Protein AF-0000000085181376 (afdb_homodimer)

Structure (mmCIF, N/CA/C/O backbone):
data_AF-0000000085181376-model_v1
#
loop_
_entity.id
_entity.type
_entity.pdbx_description
1 polymer 'DUF1326 domain-containing protein'
#
loop_
_atom_site.group_PDB
_atom_site.id
_atom_site.type_symbol
_atom_site.label_atom_id
_atom_site.label_alt_id
_atom_site.label_comp_id
_atom_site.label_asym_id
_atom_site.label_entity_id
_atom_site.label_seq_id
_atom_site.pdbx_PDB_ins_code
_atom_site.Cartn_x
_atom_site.Cartn_y
_atom_site.Cartn_z
_atom_site.occupancy
_atom_site.B_iso_or_equiv
_atom_site.auth_seq_id
_atom_site.auth_comp_id
_atom_site.auth_asym_id
_atom_site.auth_atom_id
_atom_site.pdbx_PDB_model_num
ATOM 1 N N . MET A 1 1 ? -5.102 45.469 -9.07 1 33 1 MET A N 1
ATOM 2 C CA . MET A 1 1 ? -3.848 44.75 -9.133 1 33 1 MET A CA 1
ATOM 3 C C . MET A 1 1 ? -4.059 43.281 -8.727 1 33 1 MET A C 1
ATOM 5 O O . MET A 1 1 ? -4.824 43 -7.805 1 33 1 MET A O 1
ATOM 9 N N . ALA A 1 2 ? -3.998 42.312 -9.461 1 45.81 2 ALA A N 1
ATOM 10 C CA . ALA A 1 2 ? -4.355 40.906 -9.227 1 45.81 2 ALA A CA 1
ATOM 11 C C . ALA A 1 2 ? -3.773 40.406 -7.91 1 45.81 2 ALA A C 1
ATOM 13 O O . ALA A 1 2 ? -2.562 40.469 -7.691 1 45.81 2 ALA A O 1
ATOM 14 N N . ASP A 1 3 ? -4.293 40.594 -6.637 1 54.19 3 ASP A N 1
ATOM 15 C CA . ASP A 1 3 ? -3.879 40.281 -5.277 1 54.19 3 ASP A CA 1
ATOM 16 C C . ASP A 1 3 ? -3.055 39 -5.25 1 54.19 3 ASP A C 1
ATOM 18 O O . ASP A 1 3 ? -3.598 37.906 -5.402 1 54.19 3 ASP A O 1
ATOM 22 N N . THR A 1 4 ? -1.712 39.031 -5.508 1 83.12 4 THR A N 1
ATOM 23 C CA . THR A 1 4 ? -0.761 37.938 -5.656 1 83.12 4 THR A CA 1
ATOM 24 C C . THR A 1 4 ? -0.5 37.281 -4.312 1 83.12 4 THR A C 1
ATOM 26 O O . THR A 1 4 ? -0.203 37.938 -3.322 1 83.12 4 THR A O 1
ATOM 29 N N . LEU A 1 5 ? -0.854 36.062 -4.059 1 92.56 5 LEU A N 1
ATOM 30 C CA . LEU A 1 5 ? -0.652 35.312 -2.824 1 92.56 5 LEU A CA 1
ATOM 31 C C . LEU A 1 5 ? 0.83 35.219 -2.469 1 92.56 5 LEU A C 1
ATOM 33 O O . LEU A 1 5 ? 1.679 35.094 -3.354 1 92.56 5 LEU A O 1
ATOM 37 N N . PRO A 1 6 ? 1.173 35.406 -1.195 1 95.94 6 PRO A N 1
ATOM 38 C CA . PRO A 1 6 ? 2.57 35.344 -0.763 1 95.94 6 PRO A CA 1
ATOM 39 C C . PRO A 1 6 ? 3.223 34 -1.08 1 95.94 6 PRO A C 1
ATOM 41 O O . PRO A 1 6 ? 2.547 32.969 -1.076 1 95.94 6 PRO A O 1
ATOM 44 N N . GLU A 1 7 ? 4.496 34.125 -1.283 1 97.88 7 GLU A N 1
ATOM 45 C CA . GLU A 1 7 ? 5.277 32.906 -1.47 1 97.88 7 GLU A CA 1
ATOM 46 C C . GLU A 1 7 ? 5.527 32.219 -0.139 1 97.88 7 GLU A C 1
ATOM 48 O O . GLU A 1 7 ? 5.715 32.875 0.889 1 97.88 7 GLU A O 1
ATOM 53 N N . TRP A 1 8 ? 5.582 30.922 -0.185 1 98.69 8 TRP A N 1
ATOM 54 C CA . TRP A 1 8 ? 5.918 30.141 1.001 1 98.69 8 TRP A CA 1
ATOM 55 C C . TRP A 1 8 ? 6.57 28.812 0.617 1 98.69 8 TRP A C 1
ATOM 57 O O . TRP A 1 8 ? 6.434 28.359 -0.52 1 98.69 8 TRP A O 1
ATOM 67 N N . ALA A 1 9 ? 7.328 28.25 1.53 1 98.88 9 ALA A N 1
ATOM 68 C CA . ALA A 1 9 ? 7.953 26.938 1.387 1 98.88 9 ALA A CA 1
ATOM 69 C C . ALA A 1 9 ? 8.133 26.266 2.744 1 98.88 9 ALA A C 1
ATOM 71 O O . ALA A 1 9 ? 8.383 26.938 3.748 1 98.88 9 ALA A O 1
ATOM 72 N N . ILE A 1 10 ? 7.996 24.938 2.734 1 98.88 10 ILE A N 1
ATOM 73 C CA . ILE A 1 10 ? 8.203 24.125 3.93 1 98.88 10 ILE A CA 1
ATOM 74 C C . ILE A 1 10 ? 8.969 22.859 3.566 1 98.88 10 ILE A C 1
ATOM 76 O O . ILE A 1 10 ? 8.57 22.109 2.66 1 98.88 10 ILE A O 1
ATOM 80 N N . LYS A 1 11 ? 10.055 22.641 4.203 1 98.88 11 LYS A N 1
ATOM 81 C CA . LYS A 1 11 ? 10.805 21.391 4.156 1 98.88 11 LYS A CA 1
ATOM 82 C C . LYS A 1 11 ? 10.898 20.75 5.539 1 98.88 11 LYS A C 1
ATOM 84 O O . LYS A 1 11 ? 11.109 21.438 6.535 1 98.88 11 LYS A O 1
ATOM 89 N N . GLY A 1 12 ? 10.648 19.484 5.578 1 98.88 12 GLY A N 1
ATOM 90 C CA . GLY A 1 12 ? 10.688 18.781 6.848 1 98.88 12 GLY A CA 1
ATOM 91 C C . GLY A 1 12 ? 10.141 17.375 6.762 1 98.88 12 GLY A C 1
ATOM 92 O O . GLY A 1 12 ? 10.469 16.625 5.832 1 98.88 12 GLY A O 1
ATOM 93 N N . GLU A 1 13 ? 9.406 16.984 7.785 1 98.94 13 GLU A N 1
ATOM 94 C CA . GLU A 1 13 ? 8.844 15.633 7.855 1 98.94 13 GLU A CA 1
ATOM 95 C C . GLU A 1 13 ? 7.395 15.664 8.328 1 98.94 13 GLU A C 1
ATOM 97 O O . GLU A 1 13 ? 7.039 16.469 9.195 1 98.94 13 GLU A O 1
ATOM 102 N N . LEU A 1 14 ? 6.586 14.891 7.684 1 98.94 14 LEU A N 1
ATOM 103 C CA . LEU A 1 14 ? 5.207 14.688 8.102 1 98.94 14 LEU A CA 1
ATOM 104 C C . LEU A 1 14 ? 4.977 13.242 8.523 1 98.94 14 LEU A C 1
ATOM 106 O O . LEU A 1 14 ? 5.426 12.312 7.852 1 98.94 14 LEU A O 1
ATOM 110 N N . ILE A 1 15 ? 4.359 13.031 9.688 1 98.94 15 ILE A N 1
ATOM 111 C CA . ILE A 1 15 ? 3.875 11.727 10.117 1 98.94 15 ILE A CA 1
ATOM 112 C C . ILE A 1 15 ? 2.354 11.75 10.234 1 98.94 15 ILE A C 1
ATOM 114 O O . ILE A 1 15 ? 1.765 12.781 10.555 1 98.94 15 ILE A O 1
ATOM 118 N N . LEU A 1 16 ? 1.745 10.68 9.93 1 98.88 16 LEU A N 1
ATOM 119 C CA . LEU A 1 16 ? 0.296 10.531 10 1 98.88 16 LEU A CA 1
ATOM 120 C C . LEU A 1 16 ? -0.085 9.18 10.586 1 98.88 16 LEU A C 1
ATOM 122 O O . LEU A 1 16 ? 0.547 8.164 10.273 1 98.88 16 LEU A O 1
ATOM 126 N N . ASN A 1 17 ? -1.048 9.148 11.438 1 98.94 17 ASN A N 1
ATOM 127 C CA . ASN A 1 17 ? -1.622 7.961 12.062 1 98.94 17 ASN A CA 1
ATOM 128 C C . ASN A 1 17 ? -3.143 7.941 11.938 1 98.94 17 ASN A C 1
ATOM 130 O O . ASN A 1 17 ? -3.807 8.93 12.266 1 98.94 17 ASN A O 1
ATOM 134 N N . CYS A 1 18 ? -3.668 6.836 11.453 1 98.81 18 CYS A N 1
ATOM 135 C CA . CYS A 1 18 ? -5.113 6.754 11.273 1 98.81 18 CYS A CA 1
ATOM 136 C C . CYS A 1 18 ? -5.652 5.418 11.766 1 98.81 18 CYS A C 1
ATOM 138 O O . CYS A 1 18 ? -4.891 4.582 12.258 1 98.81 18 CYS A O 1
ATOM 140 N N . ASN A 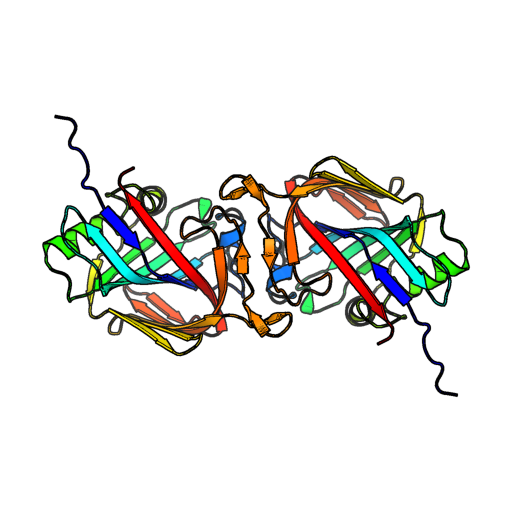1 19 ? -6.973 5.191 11.602 1 98.81 19 ASN A N 1
ATOM 141 C CA . ASN A 1 19 ? -7.648 4.035 12.18 1 98.81 19 ASN A CA 1
ATOM 142 C C . ASN A 1 19 ? -7.59 2.828 11.25 1 98.81 19 ASN A C 1
ATOM 144 O O . ASN A 1 19 ? -8.258 1.82 11.484 1 98.81 19 ASN A O 1
ATOM 148 N N . CYS A 1 20 ? -6.824 2.844 10.258 1 98.75 20 CYS A N 1
ATOM 149 C CA . CYS A 1 20 ? -6.758 1.728 9.32 1 98.75 20 CYS A CA 1
ATOM 150 C C . CYS A 1 20 ? -5.832 0.635 9.836 1 98.75 20 CYS A C 1
ATOM 152 O O . CYS A 1 20 ? -4.926 0.905 10.633 1 98.75 20 CYS A O 1
ATOM 154 N N . THR A 1 21 ? -6.102 -0.545 9.344 1 98.5 21 THR A N 1
ATOM 155 C CA . THR A 1 21 ? -5.125 -1.623 9.438 1 98.5 21 THR A CA 1
ATOM 156 C C . THR A 1 21 ? -3.865 -1.281 8.648 1 98.5 21 THR A C 1
ATOM 158 O O . THR A 1 21 ? -3.945 -0.707 7.562 1 98.5 21 THR A O 1
ATOM 161 N N . VAL A 1 22 ? -2.762 -1.591 9.211 1 98.44 22 VAL A N 1
ATOM 162 C CA . VAL A 1 22 ? -1.517 -1.373 8.484 1 98.44 22 VAL A CA 1
ATOM 163 C C . VAL A 1 22 ? -1.521 -2.191 7.195 1 98.44 22 VAL A C 1
ATOM 165 O O . VAL A 1 22 ? -1.573 -3.422 7.234 1 98.44 22 VAL A O 1
ATOM 168 N N . PHE A 1 23 ? -1.756 -1.524 6.262 1 97.94 23 PHE A N 1
ATOM 169 C CA . PHE A 1 23 ? -1.393 -0.159 5.902 1 97.94 23 PHE A CA 1
ATOM 170 C C . PHE A 1 23 ? -2.562 0.556 5.238 1 97.94 23 PHE A C 1
ATOM 172 O O . PHE A 1 23 ? -3.332 -0.059 4.496 1 97.94 23 PHE A O 1
ATOM 179 N N . CYS A 1 24 ? -2.656 1.737 5.484 1 98.31 24 CYS A N 1
ATOM 180 C CA . CYS A 1 24 ? -3.732 2.562 4.949 1 98.31 24 CYS A CA 1
ATOM 181 C C . CYS A 1 24 ? -3.744 2.518 3.424 1 98.31 24 CYS A C 1
ATOM 183 O O . CYS A 1 24 ? -2.764 2.895 2.781 1 98.31 24 CYS A O 1
ATOM 185 N N . PRO A 1 25 ? -4.859 2.207 2.789 1 97.81 25 PRO A N 1
ATOM 186 C CA . PRO A 1 25 ? -4.879 2.057 1.333 1 97.81 25 PRO A CA 1
ATOM 187 C C . PRO A 1 25 ? -5.012 3.393 0.605 1 97.81 25 PRO A C 1
ATOM 189 O O . PRO A 1 25 ? -4.918 3.443 -0.625 1 97.81 25 PRO A O 1
ATOM 192 N N . CYS A 1 26 ? -5.188 4.508 1.264 1 97.81 26 CYS A N 1
ATOM 193 C CA . CYS A 1 26 ? -5.422 5.805 0.641 1 97.81 26 CYS A CA 1
ATOM 194 C C . CYS A 1 26 ? -4.172 6.301 -0.075 1 97.81 26 CYS A C 1
ATOM 196 O O . CYS A 1 26 ? -4.266 7.047 -1.049 1 97.81 26 CYS A O 1
ATOM 198 N N . VAL A 1 27 ? -3.055 5.816 0.415 1 97.81 27 VAL A N 1
ATOM 199 C CA . VAL A 1 27 ? -1.784 6.344 -0.068 1 97.81 27 VAL A CA 1
ATOM 200 C C . VAL A 1 27 ? -1.604 5.992 -1.543 1 97.81 27 VAL A C 1
ATOM 202 O O . VAL A 1 27 ? -1.429 6.883 -2.381 1 97.81 27 VAL A O 1
ATOM 205 N N . ILE A 1 28 ? -1.787 4.738 -1.835 1 98.19 28 ILE A N 1
ATOM 206 C CA . ILE A 1 28 ? -1.513 4.293 -3.195 1 98.19 28 ILE A CA 1
ATOM 207 C C . ILE A 1 28 ? -2.699 4.629 -4.098 1 98.19 28 ILE A C 1
ATOM 209 O O . ILE A 1 28 ? -2.516 5.062 -5.238 1 98.19 28 ILE A O 1
ATOM 213 N N . SER A 1 29 ? -3.889 4.547 -3.586 1 97.88 29 SER A N 1
ATOM 214 C CA . SER A 1 29 ? -5.09 4.734 -4.395 1 97.88 29 SER A CA 1
ATOM 215 C C . SER A 1 29 ? -5.406 6.211 -4.586 1 97.88 29 SER A C 1
ATOM 217 O O . SER A 1 29 ? -6.289 6.566 -5.371 1 97.88 29 SER A O 1
ATOM 219 N N . LEU A 1 30 ? -4.762 7.035 -3.775 1 96.88 30 LEU A N 1
ATOM 220 C CA . LEU A 1 30 ? -5.035 8.469 -3.746 1 96.88 30 LEU A CA 1
ATOM 221 C C . LEU A 1 30 ? -6.48 8.734 -3.346 1 96.88 30 LEU A C 1
ATOM 223 O O . LEU A 1 30 ? -7.121 9.641 -3.885 1 96.88 30 LEU A O 1
ATOM 227 N N . GLY A 1 31 ? -6.98 7.766 -2.531 1 96.88 31 GLY A N 1
ATOM 228 C CA . GLY A 1 31 ? -8.305 7.988 -1.964 1 96.88 31 GLY A CA 1
ATOM 229 C C . GLY A 1 31 ? -9.398 7.23 -2.688 1 96.88 31 GLY A C 1
ATOM 230 O O . GLY A 1 31 ? -10.57 7.32 -2.32 1 96.88 31 GLY A O 1
ATOM 231 N N . ASP A 1 32 ? -9.094 6.48 -3.709 1 96.94 32 ASP A N 1
ATOM 232 C CA . ASP A 1 32 ? -10.102 5.711 -4.426 1 96.94 32 ASP A CA 1
ATOM 233 C C . ASP A 1 32 ? -10.445 4.426 -3.682 1 96.94 32 ASP A C 1
ATOM 235 O O . ASP A 1 32 ? -11.547 3.889 -3.83 1 96.94 32 ASP A O 1
ATOM 239 N N . HIS A 1 33 ? -9.531 3.828 -2.967 1 97.62 33 HIS A N 1
ATOM 240 C CA . HIS A 1 33 ? -9.797 2.707 -2.072 1 97.62 33 HIS A CA 1
ATOM 241 C C . HIS A 1 33 ? -10.43 3.182 -0.767 1 97.62 33 HIS A C 1
ATOM 243 O O . HIS A 1 33 ? -9.961 4.148 -0.162 1 97.62 33 HIS A O 1
ATOM 249 N N . PRO A 1 34 ? -11.445 2.568 -0.309 1 97.06 34 PRO A N 1
ATOM 250 C CA . PRO A 1 34 ? -11.969 2.971 1 1 97.06 34 PRO A CA 1
ATOM 251 C C . PRO A 1 34 ? -10.992 2.672 2.139 1 97.06 34 PRO A C 1
ATOM 253 O O . PRO A 1 34 ? -10.234 1.705 2.068 1 97.06 34 PRO A O 1
ATOM 256 N N . PRO A 1 35 ? -11.062 3.557 3.203 1 97.94 35 PRO A N 1
ATOM 257 C CA . PRO A 1 35 ? -10.344 3.162 4.414 1 97.94 35 PRO A CA 1
ATOM 258 C C . PRO A 1 35 ? -10.805 1.812 4.961 1 97.94 35 PRO A C 1
ATOM 260 O O . PRO A 1 35 ? -11.891 1.343 4.625 1 97.94 35 PRO A O 1
ATOM 263 N N . THR A 1 36 ? -9.961 1.195 5.762 1 97.56 36 THR A N 1
ATOM 264 C CA . THR A 1 36 ? -10.234 -0.14 6.285 1 97.56 36 THR A CA 1
ATOM 265 C C . THR A 1 36 ? -11.633 -0.206 6.902 1 97.56 36 THR A C 1
ATOM 267 O O . THR A 1 36 ? -12.367 -1.173 6.688 1 97.56 36 THR A O 1
ATOM 270 N N . GLU A 1 37 ? -12.008 0.858 7.598 1 97.31 37 GLU A N 1
ATOM 271 C CA . GLU A 1 37 ? -13.266 0.839 8.344 1 97.31 37 GLU A CA 1
ATOM 272 C C . GLU A 1 37 ? -14.359 1.608 7.602 1 97.31 37 GLU A C 1
ATOM 274 O O . GLU A 1 37 ? -15.43 1.857 8.156 1 97.31 37 GLU A O 1
ATOM 279 N N . GLY A 1 38 ? -14 2.066 6.41 1 97.31 38 GLY A N 1
ATOM 280 C CA . GLY A 1 38 ? -14.969 2.797 5.609 1 97.31 38 GLY A CA 1
ATOM 281 C C . GLY A 1 38 ? -14.891 4.301 5.805 1 97.31 38 GLY A C 1
ATOM 282 O O . GLY A 1 38 ? -15.492 5.059 5.047 1 97.31 38 GLY A O 1
ATOM 283 N N . TYR A 1 39 ? -14.227 4.723 6.859 1 98.06 39 TYR A N 1
ATOM 284 C CA . TYR A 1 39 ? -13.969 6.117 7.203 1 98.06 39 TYR A CA 1
ATOM 285 C C . TYR A 1 39 ? -12.57 6.285 7.785 1 98.06 39 TYR A C 1
ATOM 287 O O . TYR A 1 39 ? -11.922 5.301 8.148 1 98.06 39 TYR A O 1
ATOM 295 N N . CYS A 1 40 ? -12.102 7.523 7.805 1 98.25 40 CYS A N 1
ATOM 296 C CA . CYS A 1 40 ? -10.766 7.785 8.336 1 98.25 40 CYS A CA 1
ATOM 297 C C . CYS A 1 40 ? -10.828 8.766 9.5 1 98.25 40 CYS A C 1
ATOM 299 O O . CYS A 1 40 ? -11.484 9.805 9.414 1 98.25 40 CYS A O 1
ATOM 301 N N . MET A 1 41 ? -10.312 8.367 10.547 1 98.56 41 MET A N 1
ATOM 302 C CA . MET A 1 41 ? -9.906 9.211 11.672 1 98.56 41 MET A CA 1
ATOM 303 C C . MET A 1 41 ? -8.391 9.219 11.828 1 98.56 41 MET A C 1
ATOM 305 O O . MET A 1 41 ? -7.762 8.164 11.852 1 98.56 41 MET A O 1
ATOM 309 N N . GLY A 1 42 ? -7.848 10.453 11.898 1 98.5 42 GLY A N 1
ATOM 310 C CA . GLY A 1 42 ? -6.398 10.461 12 1 98.5 42 GLY A CA 1
ATOM 311 C C . GLY A 1 42 ? -5.84 11.781 12.492 1 98.5 42 GLY A C 1
ATOM 312 O O . GLY A 1 42 ? -6.574 12.766 12.617 1 98.5 42 GLY A O 1
ATOM 313 N N . TRP A 1 43 ? -4.609 11.742 12.844 1 98.81 43 TRP A N 1
ATOM 314 C CA . TRP A 1 43 ? -3.832 12.938 13.148 1 98.81 43 TRP A CA 1
ATOM 315 C C . TRP A 1 43 ? -2.541 12.969 12.336 1 98.81 43 TRP A C 1
ATOM 317 O O . TRP A 1 43 ? -2.061 11.93 11.883 1 98.81 43 TRP A O 1
ATOM 327 N N . ALA A 1 44 ? -2.025 14.18 12.148 1 98.88 44 ALA A N 1
ATOM 328 C CA . ALA A 1 44 ? -0.737 14.375 11.484 1 98.88 44 ALA A CA 1
ATOM 329 C C . ALA A 1 44 ? 0.141 15.352 12.258 1 98.88 44 ALA A C 1
ATOM 331 O O . ALA A 1 44 ? -0.366 16.234 12.953 1 98.88 44 ALA A O 1
ATOM 332 N N . GLY A 1 45 ? 1.353 15.109 12.211 1 98.94 45 GLY A N 1
ATOM 333 C CA . GLY A 1 45 ? 2.373 16.016 12.703 1 98.94 45 GLY A CA 1
ATOM 334 C C . GLY A 1 45 ? 3.354 16.453 11.633 1 98.94 45 GLY A C 1
ATOM 335 O O . GLY A 1 45 ? 3.818 15.633 10.844 1 98.94 45 GLY A O 1
ATOM 336 N N . ILE A 1 46 ? 3.602 17.75 11.625 1 98.94 46 ILE A N 1
ATOM 337 C CA . ILE A 1 46 ? 4.555 18.297 10.672 1 98.94 46 ILE A CA 1
ATOM 338 C C . ILE A 1 46 ? 5.691 18.984 11.422 1 98.94 46 ILE A C 1
ATOM 340 O O . ILE A 1 46 ? 5.449 19.875 12.25 1 98.94 46 ILE A O 1
ATOM 344 N N . ARG A 1 47 ? 6.848 18.531 11.219 1 98.94 47 ARG A N 1
ATOM 345 C CA . ARG A 1 47 ? 8.047 19.234 11.664 1 98.94 47 ARG A CA 1
ATOM 346 C C . ARG A 1 47 ? 8.633 20.078 10.531 1 98.94 47 ARG A C 1
ATOM 348 O O . ARG A 1 47 ? 9.023 19.531 9.492 1 98.94 47 ARG A O 1
ATOM 355 N N . ILE A 1 48 ? 8.719 21.391 10.758 1 98.94 48 ILE A N 1
ATOM 356 C CA . ILE A 1 48 ? 9.32 22.281 9.766 1 98.94 48 ILE A CA 1
ATOM 357 C C . ILE A 1 48 ? 10.812 22.453 10.062 1 98.94 48 ILE A C 1
ATOM 359 O O . ILE A 1 48 ? 11.188 23.156 10.992 1 98.94 48 ILE A O 1
ATOM 363 N N . ASP A 1 49 ? 11.578 21.812 9.258 1 98.94 49 ASP A N 1
ATOM 364 C CA . ASP A 1 49 ? 13.023 21.969 9.422 1 98.94 49 ASP A CA 1
ATOM 365 C C . ASP A 1 49 ? 13.5 23.312 8.852 1 98.94 49 ASP A C 1
ATOM 367 O O . ASP A 1 49 ? 14.32 24 9.461 1 98.94 49 ASP A O 1
ATOM 371 N N . GLU A 1 50 ? 13.016 23.641 7.668 1 98.88 50 GLU A N 1
ATOM 372 C CA . GLU A 1 50 ? 13.266 24.906 6.98 1 98.88 50 GLU A CA 1
ATOM 373 C C . GLU A 1 50 ? 12.008 25.422 6.293 1 98.88 50 GLU A C 1
ATOM 375 O O . GLU A 1 50 ? 11.258 24.641 5.691 1 98.88 50 GLU A O 1
ATOM 380 N N . GLY A 1 51 ? 11.742 26.797 6.5 1 98.81 51 GLY A N 1
ATOM 381 C CA . GLY A 1 51 ? 10.586 27.328 5.789 1 98.81 51 GLY A CA 1
ATOM 382 C C . GLY A 1 51 ? 10.398 28.812 5.984 1 98.81 51 GLY A C 1
ATOM 383 O O . GLY A 1 51 ? 11.086 29.438 6.797 1 98.81 51 GLY A O 1
ATOM 384 N N . HIS A 1 52 ? 9.57 29.344 5.164 1 98.81 52 HIS A N 1
ATOM 385 C CA . HIS A 1 52 ? 9.172 30.734 5.273 1 98.81 52 HIS A CA 1
ATOM 386 C C . HIS A 1 52 ? 7.754 30.953 4.738 1 98.81 52 HIS A C 1
ATOM 388 O O . HIS A 1 52 ? 7.258 30.141 3.951 1 98.81 52 HIS A O 1
ATOM 394 N N . TYR A 1 53 ? 7.156 31.969 5.215 1 98.62 53 TYR A N 1
ATOM 395 C CA . TYR A 1 53 ? 5.918 32.5 4.68 1 98.62 53 TYR A CA 1
ATOM 396 C C . TYR A 1 53 ? 6.02 34.031 4.5 1 98.62 53 TYR A C 1
ATOM 398 O O . TYR A 1 53 ? 6.148 34.75 5.48 1 98.62 53 TYR A O 1
ATOM 406 N N . ASP A 1 54 ? 5.977 34.469 3.262 1 97.5 54 ASP A N 1
ATOM 407 C CA . ASP A 1 54 ? 6.047 35.875 2.963 1 97.5 54 ASP A CA 1
ATOM 408 C C . ASP A 1 54 ? 7.262 36.531 3.631 1 97.5 54 ASP A C 1
ATOM 410 O O . ASP A 1 54 ? 7.141 37.562 4.281 1 97.5 54 ASP A O 1
ATOM 414 N N . GLY A 1 55 ? 8.273 35.781 3.58 1 97.38 55 GLY A N 1
ATOM 415 C CA . GLY A 1 55 ? 9.523 36.312 4.117 1 97.38 55 GLY A CA 1
ATOM 416 C C . GLY A 1 55 ? 9.695 36.031 5.598 1 97.38 55 GLY A C 1
ATOM 417 O O . GLY A 1 55 ? 10.812 36.125 6.125 1 97.38 55 GLY A O 1
ATOM 418 N N . GLU A 1 56 ? 8.641 35.719 6.324 1 98.31 56 GLU A N 1
ATOM 419 C CA . GLU A 1 56 ? 8.727 35.344 7.734 1 98.31 56 GLU A CA 1
ATOM 420 C C . GLU A 1 56 ? 9.281 33.938 7.91 1 98.31 56 GLU A C 1
ATOM 422 O O . GLU A 1 56 ? 8.781 33 7.305 1 98.31 56 GLU A O 1
ATOM 427 N N . ASP A 1 57 ? 10.367 33.844 8.727 1 98.62 57 ASP A N 1
ATOM 428 C CA . ASP A 1 57 ? 10.953 32.531 8.984 1 98.62 57 ASP A CA 1
ATOM 429 C C . ASP A 1 57 ? 10.055 31.688 9.875 1 98.62 57 ASP A C 1
ATOM 431 O O . ASP A 1 57 ? 9.656 32.125 10.961 1 98.62 57 ASP A O 1
ATOM 435 N N . ILE A 1 58 ? 9.727 30.516 9.438 1 98.88 58 ILE A N 1
ATOM 436 C CA . ILE A 1 58 ? 8.875 29.625 10.219 1 98.88 58 ILE A CA 1
ATOM 437 C C . ILE A 1 58 ? 9.633 28.344 10.539 1 98.88 58 ILE A C 1
ATOM 439 O O . ILE A 1 58 ? 9.039 27.359 10.977 1 98.88 58 ILE A O 1
ATOM 443 N N . SER A 1 59 ? 10.953 28.281 10.344 1 98.88 59 SER A N 1
ATOM 444 C CA . SER A 1 59 ? 11.781 27.125 10.641 1 98.88 59 SER A CA 1
ATOM 445 C C . SER A 1 59 ? 11.695 26.75 12.117 1 98.88 59 SER A C 1
ATOM 447 O O . SER A 1 59 ? 11.68 27.625 12.984 1 98.88 59 SER A O 1
ATOM 449 N N . GLY A 1 60 ? 11.656 25.469 12.336 1 98.81 60 GLY A N 1
ATOM 450 C CA . GLY A 1 60 ? 11.703 24.969 13.703 1 98.81 60 GLY A CA 1
ATOM 451 C C . GLY A 1 60 ? 10.328 24.844 14.336 1 98.81 60 GLY A C 1
ATOM 452 O O . GLY A 1 60 ? 10.195 24.266 15.422 1 98.81 60 GLY A O 1
ATOM 453 N N . LEU A 1 61 ? 9.297 25.344 13.656 1 98.94 61 LEU A N 1
ATOM 454 C CA . LEU A 1 61 ? 7.938 25.234 14.18 1 98.94 61 LEU A CA 1
ATOM 455 C C . LEU A 1 61 ? 7.332 23.875 13.82 1 98.94 61 LEU A C 1
ATOM 457 O O . LEU A 1 61 ? 7.746 23.25 12.844 1 98.94 61 LEU A O 1
ATOM 461 N N . ASN A 1 62 ? 6.434 23.406 14.625 1 98.94 62 ASN A N 1
ATOM 462 C CA . ASN A 1 62 ? 5.688 22.172 14.406 1 98.94 62 ASN A CA 1
ATOM 463 C C . ASN A 1 62 ? 4.191 22.422 14.289 1 98.94 62 ASN A C 1
ATOM 465 O O . ASN A 1 62 ? 3.678 23.406 14.852 1 98.94 62 ASN A O 1
ATOM 469 N N . ILE A 1 63 ? 3.533 21.562 13.539 1 98.94 63 ILE A N 1
ATOM 470 C CA . ILE A 1 63 ? 2.09 21.656 13.336 1 98.94 63 ILE A CA 1
ATOM 471 C C . ILE A 1 63 ? 1.438 20.312 13.688 1 98.94 63 ILE A C 1
ATOM 473 O O . ILE A 1 63 ? 1.971 19.25 13.352 1 98.94 63 ILE A O 1
ATOM 477 N N . GLY A 1 64 ? 0.345 20.359 14.398 1 98.88 64 GLY A N 1
ATOM 478 C CA . GLY A 1 64 ? -0.548 19.219 14.539 1 98.88 64 GLY A CA 1
ATOM 479 C C . GLY A 1 64 ? -1.845 19.375 13.766 1 98.88 64 GLY A C 1
ATOM 480 O O . GLY A 1 64 ? -2.416 20.469 13.727 1 98.88 64 GLY A O 1
ATOM 481 N N . LEU A 1 65 ? -2.307 18.281 13.195 1 98.75 65 LEU A N 1
ATOM 482 C CA . LEU A 1 65 ? -3.586 18.281 12.492 1 98.75 65 LEU A CA 1
ATOM 483 C C . LEU A 1 65 ? -4.484 17.156 13 1 98.75 65 LEU A C 1
ATOM 485 O O . LEU A 1 65 ? -4 16.094 13.367 1 98.75 65 LEU A O 1
ATOM 489 N N . LEU A 1 66 ? -5.742 17.438 13.086 1 98.75 66 LEU A N 1
ATOM 490 C CA . LEU A 1 66 ? -6.809 16.438 13.219 1 98.75 66 LEU A CA 1
ATOM 491 C C . LEU A 1 66 ? -7.594 16.312 11.922 1 98.75 66 LEU A C 1
ATOM 493 O O . LEU A 1 66 ? -7.992 17.312 11.328 1 98.75 66 LEU A O 1
ATOM 497 N N . LEU A 1 67 ? -7.785 15.086 11.453 1 98.31 67 LEU A N 1
ATOM 498 C CA . LEU A 1 67 ? -8.469 14.812 10.195 1 98.31 67 LEU A CA 1
ATOM 499 C C . LEU A 1 67 ? -9.57 13.781 10.391 1 98.31 67 LEU A C 1
ATOM 501 O O . LEU A 1 67 ? -9.359 12.75 11.023 1 98.31 67 LEU A O 1
ATOM 505 N N . GLU A 1 68 ? -10.695 14.062 9.914 1 98.56 68 GLU A N 1
ATOM 506 C CA . GLU A 1 68 ? -11.836 13.148 9.867 1 98.56 68 GLU A CA 1
ATOM 507 C C . GLU A 1 68 ? -12.43 13.07 8.469 1 98.56 68 GLU A C 1
ATOM 509 O O . GLU A 1 68 ? -12.883 14.078 7.922 1 98.56 68 GLU A O 1
ATOM 514 N N . ILE A 1 69 ? -12.414 11.922 7.863 1 98.25 69 ILE A N 1
ATOM 515 C CA . ILE A 1 69 ? -12.867 11.688 6.496 1 98.25 69 ILE A CA 1
ATOM 516 C C . ILE A 1 69 ? -13.977 10.633 6.492 1 98.25 69 ILE A C 1
ATOM 518 O O . ILE A 1 69 ? -13.734 9.461 6.801 1 98.25 69 ILE A O 1
ATOM 522 N N . PRO A 1 70 ? -15.172 10.945 6.184 1 98.12 70 PRO A N 1
ATOM 523 C CA . PRO A 1 70 ? -16.344 10.094 6.438 1 98.12 70 PRO A CA 1
ATOM 524 C C . PRO A 1 70 ? -16.422 8.922 5.469 1 98.12 70 PRO A C 1
ATOM 526 O O . PRO A 1 70 ? -17.219 7.992 5.688 1 98.12 70 PRO A O 1
ATOM 529 N N . GLY A 1 71 ? -15.648 8.852 4.402 1 97.19 71 GLY A N 1
ATOM 530 C CA . GLY A 1 71 ? -15.625 7.824 3.373 1 97.19 71 GLY A CA 1
ATOM 531 C C . GLY A 1 71 ? -14.305 7.77 2.621 1 97.19 71 GLY A C 1
ATOM 532 O O . GLY A 1 71 ? -13.234 7.836 3.227 1 97.19 71 GLY A O 1
ATOM 533 N N . LYS A 1 72 ? -14.422 7.605 1.315 1 97.38 72 LYS A N 1
ATOM 534 C CA . LYS A 1 72 ? -13.227 7.648 0.48 1 97.38 72 LYS A CA 1
ATOM 535 C C . LYS A 1 72 ? -12.586 9.031 0.511 1 97.38 72 LYS A C 1
ATOM 537 O O . LYS A 1 72 ? -13.266 10.047 0.355 1 97.38 72 LYS A O 1
ATOM 542 N N . MET A 1 73 ? -11.367 8.984 0.705 1 96.44 73 MET A N 1
ATOM 543 C CA . MET A 1 73 ? -10.617 10.234 0.823 1 96.44 73 MET A CA 1
ATOM 544 C C . MET A 1 73 ? -10.852 11.125 -0.393 1 96.44 73 MET A C 1
ATOM 546 O O . MET A 1 73 ? -11.016 12.336 -0.257 1 96.44 73 MET A O 1
ATOM 550 N N . GLY A 1 74 ? -10.977 10.516 -1.576 1 96.06 74 GLY A N 1
ATOM 551 C CA . GLY A 1 74 ? -11.086 11.281 -2.811 1 96.06 74 GLY A CA 1
ATOM 552 C C . GLY A 1 74 ? -12.438 11.953 -2.975 1 96.06 74 GLY A C 1
ATOM 553 O O . GLY A 1 74 ? -12.602 12.836 -3.818 1 96.06 74 GLY A O 1
ATOM 554 N N . ARG A 1 75 ? -13.367 11.672 -2.133 1 96.62 75 ARG A N 1
ATOM 555 C CA . ARG A 1 75 ? -14.719 12.195 -2.285 1 96.62 75 ARG A CA 1
ATOM 556 C C . ARG A 1 75 ? -14.914 13.477 -1.483 1 96.62 75 ARG A C 1
ATOM 558 O O . ARG A 1 75 ? -15.953 14.133 -1.589 1 96.62 75 ARG A O 1
ATOM 565 N N . GLY A 1 76 ? -13.992 13.812 -0.592 1 97.25 76 GLY A N 1
ATOM 566 C CA . GLY A 1 76 ? -14.062 15.055 0.162 1 97.25 76 GLY A CA 1
ATOM 567 C C . GLY A 1 76 ? -14.938 14.945 1.399 1 97.25 76 GLY A C 1
ATOM 568 O O . GLY A 1 76 ? -14.953 13.914 2.068 1 97.25 76 GLY A O 1
ATOM 569 N N . ASN A 1 77 ? -15.406 16.125 1.869 1 98.19 77 ASN A N 1
ATOM 570 C CA . ASN A 1 77 ? -16.234 16.281 3.059 1 98.19 77 ASN A CA 1
ATOM 571 C C . ASN A 1 77 ? -15.438 16.031 4.336 1 98.19 77 ASN A C 1
ATOM 573 O O . ASN A 1 77 ? -15.938 15.422 5.281 1 98.19 77 ASN A O 1
ATOM 577 N N . TRP A 1 78 ? -14.219 16.438 4.281 1 98.5 78 TRP A N 1
ATOM 578 C CA . TRP A 1 78 ? -13.336 16.266 5.43 1 98.5 78 TRP A CA 1
ATOM 579 C C . TRP A 1 78 ? -13.68 17.266 6.527 1 98.5 78 TRP A C 1
ATOM 581 O O . TRP A 1 78 ? -14.172 18.359 6.246 1 98.5 78 TRP A O 1
ATOM 591 N N . LYS A 1 79 ? -13.469 16.891 7.691 1 98.75 79 LYS A N 1
ATOM 592 C CA . LYS A 1 79 ? -13.297 17.812 8.812 1 98.75 79 LYS A CA 1
ATOM 593 C C . LYS A 1 79 ? -11.836 17.891 9.25 1 98.75 79 LYS A C 1
ATOM 595 O O . LYS A 1 79 ? -11.148 16.859 9.289 1 98.75 79 LYS A O 1
ATOM 600 N N . ALA A 1 80 ? -11.398 19.094 9.57 1 98.69 80 ALA A N 1
ATOM 601 C CA . ALA A 1 80 ? -10 19.25 9.961 1 98.69 80 ALA A CA 1
ATOM 602 C C . ALA A 1 80 ? -9.844 20.312 11.039 1 98.69 80 ALA A C 1
ATOM 604 O O . ALA A 1 80 ? -10.672 21.219 11.141 1 98.69 80 ALA A O 1
ATOM 605 N N . ALA A 1 81 ? -8.859 20.188 11.805 1 98.75 81 ALA A N 1
ATOM 606 C CA . ALA A 1 81 ? -8.398 21.188 12.758 1 98.75 81 ALA A CA 1
ATOM 607 C C . ALA A 1 81 ? -6.875 21.297 12.742 1 98.75 81 ALA A C 1
ATOM 609 O O . ALA A 1 81 ? -6.184 20.359 12.352 1 98.75 81 ALA A O 1
ATOM 610 N N . ALA A 1 82 ? -6.41 22.484 13.156 1 98.81 82 ALA A N 1
ATOM 611 C CA . ALA A 1 82 ? -4.965 22.688 13.164 1 98.81 82 ALA A CA 1
ATOM 612 C C . ALA A 1 82 ? -4.496 23.203 14.523 1 98.81 82 ALA A C 1
ATOM 614 O O . ALA A 1 82 ? -5.184 24 15.164 1 98.81 82 ALA A O 1
ATOM 615 N N . TYR A 1 83 ? -3.391 22.719 14.938 1 98.94 83 TYR A N 1
ATOM 616 C CA . TYR A 1 83 ? -2.635 23.219 16.078 1 98.94 83 TYR A CA 1
ATOM 617 C C . TYR A 1 83 ? -1.305 23.812 15.625 1 98.94 83 TYR A C 1
ATOM 619 O O . TYR A 1 83 ? -0.442 23.109 15.109 1 98.94 83 TYR A O 1
ATOM 627 N N . ILE A 1 84 ? -1.188 25.062 15.852 1 98.88 84 ILE A N 1
ATOM 628 C CA . ILE A 1 84 ? 0.017 25.781 15.438 1 98.88 84 ILE A CA 1
ATOM 629 C C . ILE A 1 84 ? 0.933 25.984 16.641 1 98.88 84 ILE A C 1
ATOM 631 O O . ILE A 1 84 ? 0.479 26.406 17.719 1 98.88 84 ILE A O 1
ATOM 635 N 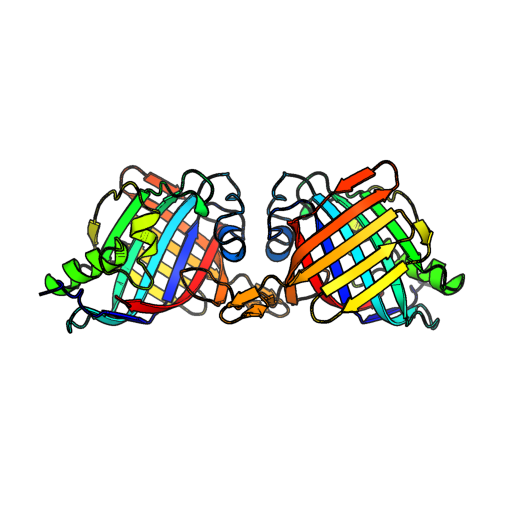N . ASP A 1 85 ? 2.176 25.672 16.422 1 98.88 85 ASP A N 1
ATOM 636 C CA . ASP A 1 85 ? 3.186 25.828 17.469 1 98.88 85 ASP A CA 1
ATOM 637 C C . ASP A 1 85 ? 3.035 27.172 18.188 1 98.88 85 ASP A C 1
ATOM 639 O O . ASP A 1 85 ? 2.998 28.219 17.531 1 98.88 85 ASP A O 1
ATOM 643 N N . ASP A 1 86 ? 2.943 27.203 19.469 1 98.69 86 ASP A N 1
ATOM 644 C CA . ASP A 1 86 ? 2.715 28.438 20.219 1 98.69 86 ASP A CA 1
ATOM 645 C C . ASP A 1 86 ? 3.955 29.328 20.188 1 98.69 86 ASP A C 1
ATOM 647 O O . ASP A 1 86 ? 3.889 30.5 20.562 1 98.69 86 ASP A O 1
ATOM 651 N N . ARG A 1 87 ? 5.07 28.906 19.672 1 98.75 87 ARG A N 1
ATOM 652 C CA . ARG A 1 87 ? 6.273 29.719 19.484 1 98.75 87 ARG A CA 1
ATOM 653 C C . ARG A 1 87 ? 6.141 30.625 18.266 1 98.75 87 ARG A C 1
ATOM 655 O O . ARG A 1 87 ? 6.926 31.547 18.094 1 98.75 87 ARG A O 1
ATOM 662 N N . ALA A 1 88 ? 5.152 30.359 17.5 1 98.75 88 ALA A N 1
ATOM 663 C CA . ALA A 1 88 ? 4.969 31.125 16.266 1 98.75 88 ALA A CA 1
ATOM 664 C C . ALA A 1 88 ? 4.645 32.594 16.578 1 98.75 88 ALA A C 1
ATOM 666 O O . ALA A 1 88 ? 3.814 32.875 17.438 1 98.75 88 ALA A O 1
ATOM 667 N N . SER A 1 89 ? 5.238 33.5 15.844 1 98.5 89 SER A N 1
ATOM 668 C CA . SER A 1 89 ? 4.773 34.875 15.859 1 98.5 89 SER A CA 1
ATOM 669 C C . SER A 1 89 ? 3.359 34.969 15.297 1 98.5 89 SER A C 1
ATOM 671 O O . SER A 1 89 ? 2.842 34.031 14.711 1 98.5 89 SER A O 1
ATOM 673 N N . ASP A 1 90 ? 2.805 36.156 15.516 1 98.06 90 ASP A N 1
ATOM 674 C CA . ASP A 1 90 ? 1.468 36.375 14.961 1 98.06 90 ASP A CA 1
ATOM 675 C C . ASP A 1 90 ? 1.472 36.219 13.445 1 98.06 90 ASP A C 1
ATOM 677 O O . ASP A 1 90 ? 0.563 35.625 12.867 1 98.06 90 ASP A O 1
ATOM 681 N N . THR A 1 91 ? 2.52 36.781 12.82 1 97.88 91 THR A N 1
ATOM 682 C CA . THR A 1 91 ? 2.648 36.688 11.375 1 97.88 91 THR A CA 1
ATOM 683 C C . THR A 1 91 ? 2.82 35.219 10.93 1 97.88 91 THR A C 1
ATOM 685 O O . THR A 1 91 ? 2.176 34.781 9.977 1 97.88 91 THR A O 1
ATOM 688 N N . ALA A 1 92 ? 3.67 34.5 11.617 1 98.56 92 ALA A N 1
ATOM 689 C CA . ALA A 1 92 ? 3.885 33.094 11.32 1 98.56 92 ALA A CA 1
ATOM 690 C C . ALA A 1 92 ? 2.6 32.281 11.508 1 98.56 92 ALA A C 1
ATOM 692 O O . ALA A 1 92 ? 2.268 31.422 10.688 1 98.56 92 ALA A O 1
ATOM 693 N N . TYR A 1 93 ? 1.906 32.594 12.586 1 98.62 93 TYR A N 1
ATOM 694 C CA . TYR A 1 93 ? 0.649 31.922 12.875 1 98.62 93 TYR A CA 1
ATOM 695 C C . TYR A 1 93 ? -0.349 32.094 11.742 1 98.62 93 TYR A C 1
ATOM 697 O O . TYR A 1 93 ? -0.913 31.125 11.234 1 98.62 93 TYR A O 1
ATOM 705 N N . GLU A 1 94 ? -0.561 33.312 11.344 1 98.06 94 GLU A N 1
ATOM 706 C CA . GLU A 1 94 ? -1.524 33.625 10.289 1 98.06 94 GLU A CA 1
ATOM 707 C C . GLU A 1 94 ? -1.114 32.969 8.969 1 98.06 94 GLU A C 1
ATOM 709 O O . GLU A 1 94 ? -1.961 32.438 8.234 1 98.06 94 GLU A O 1
ATOM 714 N N . GLY A 1 95 ? 0.186 33 8.664 1 98.31 95 GLY A N 1
ATOM 715 C CA . GLY A 1 95 ? 0.693 32.344 7.465 1 98.31 95 GLY A CA 1
ATOM 716 C C . GLY A 1 95 ? 0.474 30.859 7.453 1 98.31 95 GLY A C 1
ATOM 717 O O . GLY A 1 95 ? 0.012 30.297 6.453 1 98.31 95 GLY A O 1
ATOM 718 N N . LEU A 1 96 ? 0.792 30.25 8.562 1 98.81 96 LEU A N 1
ATOM 719 C CA . LEU A 1 96 ? 0.65 28.797 8.672 1 98.81 96 LEU A CA 1
ATOM 720 C C . LEU A 1 96 ? -0.817 28.391 8.602 1 98.81 96 LEU A C 1
ATOM 722 O O . LEU A 1 96 ? -1.149 27.344 8.039 1 98.81 96 LEU A O 1
ATOM 726 N N . LEU A 1 97 ? -1.675 29.203 9.148 1 98.44 97 LEU A N 1
ATOM 727 C CA . LEU A 1 97 ? -3.105 28.938 9.039 1 98.44 97 LEU A CA 1
ATOM 728 C C . LEU A 1 97 ? -3.547 28.922 7.578 1 98.44 97 LEU A C 1
ATOM 730 O O . LEU A 1 97 ? -4.289 28.047 7.156 1 98.44 97 LEU A O 1
ATOM 734 N N . LYS A 1 98 ? -3.08 29.844 6.789 1 98.06 98 LYS A N 1
ATOM 735 C CA . LYS A 1 98 ? -3.422 29.922 5.371 1 98.06 98 LYS A CA 1
ATOM 736 C C . LYS A 1 98 ? -2.879 28.703 4.621 1 98.06 98 LYS A C 1
ATOM 738 O O . LYS A 1 98 ? -3.545 28.172 3.729 1 98.06 98 LYS A O 1
ATOM 743 N N . VAL A 1 99 ? -1.693 28.25 4.992 1 98.38 99 VAL A N 1
ATOM 744 C CA . VAL A 1 99 ? -1.082 27.094 4.359 1 98.38 99 VAL A CA 1
ATOM 745 C C . VAL A 1 99 ? -1.915 25.844 4.656 1 98.38 99 VAL A C 1
ATOM 747 O O . VAL A 1 99 ? -2.281 25.094 3.742 1 98.38 99 VAL A O 1
ATOM 750 N N . PHE A 1 100 ? -2.387 25.641 5.863 1 98.19 100 PHE A N 1
ATOM 751 C CA . PHE A 1 100 ? -2.955 24.359 6.262 1 98.19 100 PHE A CA 1
ATOM 752 C C . PHE A 1 100 ? -4.473 24.375 6.125 1 98.19 100 PHE A C 1
ATOM 754 O O . PHE A 1 100 ? -5.125 23.344 6.309 1 98.19 100 PHE A O 1
ATOM 761 N N . THR A 1 101 ? -5.035 25.547 5.73 1 97.19 101 THR A N 1
ATOM 762 C CA . THR A 1 101 ? -6.422 25.578 5.277 1 97.19 101 THR A CA 1
ATOM 763 C C . THR A 1 101 ? -6.496 25.469 3.756 1 97.19 101 THR A C 1
ATOM 765 O O . THR A 1 101 ? -7.574 25.297 3.191 1 97.19 101 THR A O 1
ATOM 768 N N . GLY A 1 102 ? -5.344 25.656 3.141 1 97.31 102 GLY A N 1
ATOM 769 C CA . GLY A 1 102 ? -5.27 25.578 1.689 1 97.31 102 GLY A CA 1
ATOM 770 C C . GLY A 1 102 ? -5.438 26.922 1.014 1 97.31 102 GLY A C 1
ATOM 771 O O . GLY A 1 102 ? -5.367 27.016 -0.213 1 97.31 102 GLY A O 1
ATOM 772 N N . GLN A 1 103 ? -5.59 27.984 1.773 1 96.94 103 GLN A N 1
ATOM 773 C CA . GLN A 1 103 ? -5.82 29.312 1.228 1 96.94 103 GLN A CA 1
ATOM 774 C C . GLN A 1 103 ? -4.57 29.844 0.533 1 96.94 103 GLN A C 1
ATOM 776 O O . GLN A 1 103 ? -4.664 30.656 -0.385 1 96.94 103 GLN A O 1
ATOM 781 N N . ALA A 1 104 ? -3.441 29.328 0.977 1 97.62 104 ALA A N 1
ATOM 782 C CA . ALA A 1 104 ? -2.18 29.781 0.4 1 97.62 104 ALA A CA 1
ATOM 783 C C . ALA A 1 104 ? -1.895 29.078 -0.922 1 97.62 104 ALA A C 1
ATOM 785 O O . ALA A 1 104 ? -0.912 29.391 -1.601 1 97.62 104 ALA A O 1
ATOM 786 N N . ARG A 1 105 ? -2.744 28.062 -1.311 1 97.12 105 ARG A N 1
ATOM 787 C CA . ARG A 1 105 ? -2.588 27.281 -2.529 1 97.12 105 ARG A CA 1
ATOM 788 C C . ARG A 1 105 ? -1.265 26.516 -2.527 1 97.12 105 ARG A C 1
ATOM 790 O O . ARG A 1 105 ? -0.739 26.188 -1.464 1 97.12 105 ARG A O 1
ATOM 797 N N . GLY A 1 106 ? -0.866 26.062 -3.711 1 97.12 106 GLY A N 1
ATOM 798 C CA . GLY A 1 106 ? 0.346 25.266 -3.758 1 97.12 106 GLY A CA 1
ATOM 799 C C . GLY A 1 106 ? 0.127 23.828 -3.328 1 97.12 106 GLY A C 1
ATOM 800 O O . GLY A 1 106 ? -0.92 23.234 -3.613 1 97.12 106 GLY A O 1
ATOM 801 N N . THR A 1 107 ? 1.091 23.266 -2.646 1 97.31 107 THR A N 1
ATOM 802 C CA . THR A 1 107 ? 1.086 21.844 -2.311 1 97.31 107 THR A CA 1
ATOM 803 C C . THR A 1 107 ? -0.107 21.5 -1.423 1 97.31 107 THR A C 1
ATOM 805 O O . THR A 1 107 ? -0.665 20.406 -1.518 1 97.31 107 THR A O 1
ATOM 808 N N . THR A 1 108 ? -0.538 22.438 -0.535 1 97.38 108 THR A N 1
ATOM 809 C CA . THR A 1 108 ? -1.601 22.156 0.423 1 97.38 108 THR A CA 1
ATOM 810 C C . THR A 1 108 ? -2.939 22.688 -0.082 1 97.38 108 THR A C 1
ATOM 812 O O . THR A 1 108 ? -3.932 22.672 0.651 1 97.38 108 THR A O 1
ATOM 815 N N . GLY A 1 109 ? -2.959 23.125 -1.303 1 96.44 109 GLY A N 1
ATOM 816 C CA . GLY A 1 109 ? -4.195 23.641 -1.87 1 96.44 109 GLY A CA 1
ATOM 817 C C . GLY A 1 109 ? -5.324 22.625 -1.854 1 96.44 109 GLY A C 1
ATOM 818 O O . GLY A 1 109 ? -6.5 23 -1.842 1 96.44 109 GLY A O 1
ATOM 819 N N . LEU A 1 110 ? -4.98 21.391 -1.838 1 94.19 110 LEU A N 1
ATOM 820 C CA . LEU A 1 110 ? -5.938 20.281 -1.82 1 94.19 110 LEU A CA 1
ATOM 821 C C . LEU A 1 110 ? -6.848 20.375 -0.6 1 94.19 110 LEU A C 1
ATOM 823 O O . LEU A 1 110 ? -8.008 19.953 -0.652 1 94.19 110 LEU A O 1
ATOM 827 N N . PHE A 1 111 ? -6.375 20.922 0.497 1 96.38 111 PHE A N 1
ATOM 828 C CA . PHE A 1 111 ? -7.188 21.047 1.703 1 96.38 111 PHE A CA 1
ATOM 829 C C . PHE A 1 111 ? -8.406 21.922 1.444 1 96.38 111 PHE A C 1
ATOM 831 O O . PHE A 1 111 ? -9.5 21.641 1.932 1 96.38 111 PHE A O 1
ATOM 838 N N . LYS A 1 112 ? -8.219 22.953 0.673 1 96.06 112 LYS A N 1
ATOM 839 C CA . 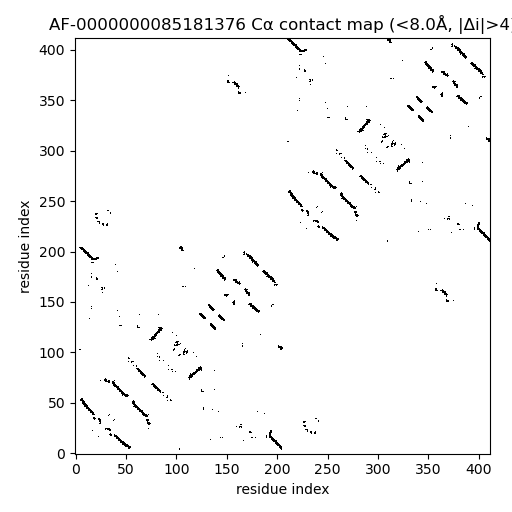LYS A 1 112 ? -9.336 23.844 0.365 1 96.06 112 LYS A CA 1
ATOM 840 C C . LYS A 1 112 ? -10.43 23.109 -0.401 1 96.06 112 LYS A C 1
ATOM 842 O O . LYS A 1 112 ? -11.617 23.406 -0.232 1 96.06 112 LYS A O 1
ATOM 847 N N . VAL A 1 113 ? -10.078 22.156 -1.205 1 96 113 VAL A N 1
ATOM 848 C CA . VAL A 1 113 ? -11 21.422 -2.057 1 96 113 VAL A CA 1
ATOM 849 C C . VAL A 1 113 ? -11.688 20.312 -1.246 1 96 113 VAL A C 1
ATOM 851 O O . VAL A 1 113 ? -12.898 20.109 -1.367 1 96 113 VAL A O 1
ATOM 854 N N . LEU A 1 114 ? -10.992 19.703 -0.265 1 97.19 114 LEU A N 1
ATOM 855 C CA . LEU A 1 114 ? -11.453 18.453 0.321 1 97.19 114 LEU A CA 1
ATOM 856 C C . LEU A 1 114 ? -12.086 18.688 1.688 1 97.19 114 LEU A C 1
ATOM 858 O O . LEU A 1 114 ? -12.914 17.906 2.143 1 97.19 114 LEU A O 1
ATOM 862 N N . VAL A 1 115 ? -11.719 19.766 2.328 1 98.25 115 VAL A N 1
ATOM 863 C CA . VAL A 1 115 ? -12.227 20.047 3.668 1 98.25 115 VAL A CA 1
ATOM 864 C C . VAL A 1 115 ? -13.508 20.891 3.572 1 98.25 115 VAL A C 1
ATOM 866 O O . VAL A 1 115 ? -13.477 22.016 3.098 1 98.25 115 VAL A O 1
ATOM 869 N N . SER A 1 116 ? -14.539 20.375 3.992 1 98.31 116 SER A N 1
ATOM 870 C CA . SER A 1 116 ? -15.797 21.109 3.982 1 98.31 116 SER A CA 1
ATOM 871 C C . SER A 1 116 ? -16.016 21.844 5.297 1 98.31 116 SER A C 1
ATOM 873 O O . SER A 1 116 ? -16.719 22.859 5.332 1 98.31 116 SER A O 1
ATOM 875 N N . GLU A 1 117 ? -15.469 21.281 6.359 1 98.38 117 GLU A N 1
ATOM 876 C CA . GLU A 1 117 ? -15.617 21.891 7.68 1 98.38 117 GLU A CA 1
ATOM 877 C C . GLU A 1 117 ? -14.273 22 8.391 1 98.38 117 GLU A C 1
ATOM 879 O O . GLU A 1 117 ? -13.664 20.984 8.742 1 98.38 117 GLU A O 1
ATOM 884 N N . PHE A 1 118 ? -13.891 23.141 8.562 1 98.31 118 PHE A N 1
ATOM 885 C CA . PHE A 1 118 ? -12.727 23.422 9.398 1 98.31 118 PHE A CA 1
ATOM 886 C C . PHE A 1 118 ? -13.141 23.672 10.844 1 98.31 118 PHE A C 1
ATOM 888 O O . PHE A 1 118 ? -13.805 24.656 11.141 1 98.31 118 PHE A O 1
ATOM 895 N N . LEU A 1 119 ? -12.797 22.797 11.711 1 98.44 119 LEU A N 1
ATOM 896 C CA . LEU A 1 119 ? -13.266 22.797 13.094 1 98.44 119 LEU A CA 1
ATOM 897 C C . LEU A 1 119 ? -12.68 23.969 13.867 1 98.44 119 LEU A C 1
ATOM 899 O O . LEU A 1 119 ? -13.305 24.469 14.812 1 98.44 119 LEU A O 1
ATOM 903 N N . GLY A 1 120 ? -11.422 24.328 13.492 1 97.81 120 GLY A N 1
ATOM 904 C CA . GLY A 1 120 ? -10.758 25.453 14.141 1 97.81 120 GLY A CA 1
ATOM 905 C C . GLY A 1 120 ? -9.25 25.297 14.188 1 97.81 120 GLY A C 1
ATOM 906 O O . GLY A 1 120 ? -8.711 24.281 13.758 1 97.81 120 GLY A O 1
ATOM 907 N N . ALA A 1 121 ? -8.625 26.406 14.602 1 98.12 121 ALA A N 1
ATOM 908 C CA . ALA A 1 121 ? -7.18 26.422 14.82 1 98.12 121 ALA A CA 1
ATOM 909 C C . ALA A 1 121 ? -6.836 27.047 16.172 1 98.12 121 ALA A C 1
ATOM 911 O O . ALA A 1 121 ? -7.488 27.984 16.609 1 98.12 121 ALA A O 1
ATOM 912 N N . GLU A 1 122 ? -5.855 26.453 16.766 1 96.81 122 GLU A N 1
ATOM 913 C CA . GLU A 1 122 ? -5.402 27.031 18.031 1 96.81 122 GLU A CA 1
ATOM 914 C C . GLU A 1 122 ? -3.885 26.938 18.172 1 96.81 122 GLU A C 1
ATOM 916 O O . GLU A 1 122 ? -3.248 26.094 17.531 1 96.81 122 GLU A O 1
ATOM 921 N N . ARG A 1 123 ? -3.389 27.922 18.922 1 98.44 123 ARG A N 1
ATOM 922 C CA . ARG A 1 123 ? -2.002 27.781 19.359 1 98.44 123 ARG A CA 1
ATOM 923 C C . ARG A 1 123 ? -1.865 26.719 20.438 1 98.44 123 ARG A C 1
ATOM 925 O O . ARG A 1 123 ? -2.723 26.609 21.328 1 98.44 123 ARG A O 1
ATOM 932 N N . ALA A 1 124 ? -0.875 25.938 20.328 1 98.75 124 ALA A N 1
ATOM 933 C CA . ALA A 1 124 ? -0.564 24.938 21.344 1 98.75 124 ALA A CA 1
ATOM 934 C C . ALA A 1 124 ? 0.922 24.594 21.344 1 98.75 124 ALA A C 1
ATOM 936 O O . ALA A 1 124 ? 1.606 24.781 20.328 1 98.75 124 ALA A O 1
ATOM 937 N N . PRO A 1 125 ? 1.387 24.188 22.578 1 98.81 125 PRO A N 1
ATOM 938 C CA . PRO A 1 125 ? 2.699 23.547 22.469 1 98.81 125 PRO A CA 1
ATOM 939 C C . PRO A 1 125 ? 2.676 22.297 21.578 1 98.81 125 PRO A C 1
ATOM 941 O O . PRO A 1 125 ? 1.849 21.406 21.766 1 98.81 125 PRO A O 1
ATOM 944 N N . VAL A 1 126 ? 3.461 22.234 20.547 1 98.94 126 VAL A N 1
ATOM 945 C CA . VAL A 1 126 ? 3.586 21.109 19.625 1 98.94 126 VAL A CA 1
ATOM 946 C C . VAL A 1 126 ? 5.035 20.625 19.594 1 98.94 126 VAL A C 1
ATOM 948 O O . VAL A 1 126 ? 5.934 21.375 19.188 1 98.94 126 VAL A O 1
ATOM 951 N N . THR A 1 127 ? 5.219 19.469 20.062 1 98.88 127 THR A N 1
ATOM 952 C CA . THR A 1 127 ? 6.555 18.875 20.031 1 98.88 127 THR A CA 1
ATOM 953 C C . THR A 1 127 ? 6.605 17.719 19.047 1 98.88 127 THR A C 1
ATOM 955 O O . THR A 1 127 ? 5.668 16.922 18.969 1 98.88 127 THR A O 1
ATOM 958 N N . TYR A 1 128 ? 7.605 17.688 18.281 1 98.94 128 TYR A N 1
ATOM 959 C CA . TYR A 1 128 ? 7.941 16.625 17.328 1 98.94 128 TYR A CA 1
ATOM 960 C C . TYR A 1 128 ? 9.352 16.109 17.562 1 98.94 128 TYR A C 1
ATOM 962 O O . TYR A 1 128 ? 10.328 16.828 17.344 1 98.94 128 TYR A O 1
ATOM 970 N N . GLU A 1 129 ? 9.461 14.859 17.984 1 98.69 129 GLU A N 1
ATOM 971 C CA . GLU A 1 129 ? 10.75 14.289 18.359 1 98.69 129 GLU A CA 1
ATOM 972 C C . GLU A 1 129 ? 11.039 13.008 17.562 1 98.69 129 GLU A C 1
ATOM 974 O O . GLU A 1 129 ? 10.125 12.234 17.281 1 98.69 129 GLU A O 1
ATOM 979 N N . THR A 1 130 ? 12.289 12.867 17.266 1 98.69 130 THR A N 1
ATOM 980 C CA . THR A 1 130 ? 12.773 11.648 16.625 1 98.69 130 THR A CA 1
ATOM 981 C C . THR A 1 130 ? 13.82 10.961 17.5 1 98.69 130 THR A C 1
ATOM 983 O O . THR A 1 130 ? 14.836 11.57 17.859 1 98.69 130 THR A O 1
ATOM 986 N N . GLU A 1 131 ? 13.586 9.781 17.922 1 98.38 131 GLU A N 1
ATOM 987 C CA . GLU A 1 131 ? 14.531 8.93 18.625 1 98.38 131 GLU A CA 1
ATOM 988 C C . GLU A 1 131 ? 14.781 7.629 17.859 1 98.38 131 GLU A C 1
ATOM 990 O O . GLU A 1 131 ? 13.945 6.723 17.875 1 98.38 131 GLU A O 1
ATOM 995 N N . GLY A 1 132 ? 15.992 7.457 17.312 1 97.88 132 GLY A N 1
ATOM 996 C CA . GLY A 1 132 ? 16.188 6.352 16.391 1 97.88 132 GLY A CA 1
ATOM 997 C C . GLY A 1 132 ? 15.211 6.367 15.219 1 97.88 132 GLY A C 1
ATOM 998 O O . GLY A 1 132 ? 15.133 7.352 14.484 1 97.88 132 GLY A O 1
ATOM 999 N N . LYS A 1 133 ? 14.422 5.336 15.133 1 98.25 133 LYS A N 1
ATOM 1000 C CA . LYS A 1 133 ? 13.438 5.27 14.047 1 98.25 133 LYS A CA 1
ATOM 1001 C C . LYS A 1 133 ? 12.062 5.723 14.523 1 98.25 133 LYS A C 1
ATOM 1003 O O . LYS A 1 133 ? 11.125 5.809 13.727 1 98.25 133 LYS A O 1
ATOM 1008 N N . THR A 1 134 ? 11.961 6.031 15.766 1 98.88 134 THR A N 1
ATOM 1009 C CA . THR A 1 134 ? 10.672 6.355 16.359 1 98.88 134 THR A CA 1
ATOM 1010 C C . THR A 1 134 ? 10.391 7.855 16.281 1 98.88 134 THR A C 1
ATOM 1012 O O . THR A 1 134 ? 11.289 8.672 16.516 1 98.88 134 THR A O 1
ATOM 1015 N N . ARG A 1 135 ? 9.203 8.258 15.875 1 98.94 135 ARG A N 1
ATOM 1016 C CA . ARG A 1 135 ? 8.703 9.633 15.906 1 98.94 135 ARG A CA 1
ATOM 1017 C C . ARG A 1 135 ? 7.625 9.797 16.969 1 98.94 135 ARG A C 1
ATOM 1019 O O . ARG A 1 135 ? 6.781 8.922 17.156 1 98.94 135 ARG A O 1
ATOM 1026 N N . ARG A 1 136 ? 7.695 10.914 17.641 1 98.94 136 ARG A N 1
ATOM 1027 C CA . ARG A 1 136 ? 6.691 11.242 18.641 1 98.94 136 ARG A CA 1
ATOM 1028 C C . ARG A 1 136 ? 6.121 12.641 18.406 1 98.94 136 ARG A C 1
ATOM 1030 O O . ARG A 1 136 ? 6.867 13.586 18.156 1 98.94 136 ARG A O 1
ATOM 1037 N N . LEU A 1 137 ? 4.859 12.703 18.469 1 98.94 137 LEU A N 1
ATOM 1038 C CA . LEU A 1 137 ? 4.152 13.984 18.438 1 98.94 137 LEU A CA 1
ATOM 1039 C C . LEU A 1 137 ? 3.369 14.203 19.719 1 98.94 137 LEU A C 1
ATOM 1041 O O . LEU A 1 137 ? 2.662 13.305 20.188 1 98.94 137 LEU A O 1
ATOM 1045 N N . THR A 1 138 ? 3.543 15.359 20.266 1 98.94 138 THR A N 1
ATOM 1046 C CA . THR A 1 138 ? 2.711 15.789 21.391 1 98.94 138 THR A CA 1
ATOM 1047 C C . THR A 1 138 ? 2.129 17.172 21.125 1 98.94 138 THR A C 1
ATOM 1049 O O . THR A 1 138 ? 2.869 18.125 20.844 1 98.94 138 THR A O 1
ATOM 1052 N N . VAL A 1 139 ? 0.848 17.281 21.141 1 98.88 139 VAL A N 1
ATOM 1053 C CA . VAL A 1 139 ? 0.131 18.547 21.016 1 98.88 139 VAL A CA 1
ATOM 1054 C C . VAL A 1 139 ? -0.631 18.828 22.312 1 98.88 139 VAL A C 1
ATOM 1056 O O . VAL A 1 139 ? -1.818 18.516 22.422 1 98.88 139 VAL A O 1
ATOM 1059 N N . GLY A 1 140 ? 0.102 19.531 23.219 1 98.31 140 GLY A N 1
ATOM 1060 C CA . GLY A 1 140 ? -0.522 19.703 24.516 1 98.31 140 GLY A CA 1
ATOM 1061 C C . GLY A 1 140 ? -1.164 18.438 25.047 1 98.31 140 GLY A C 1
ATOM 1062 O O . GLY A 1 140 ? -0.505 17.406 25.156 1 98.31 140 GLY A O 1
ATOM 1063 N N . ARG A 1 141 ? -2.441 18.5 25.344 1 97.56 141 ARG A N 1
ATOM 1064 C CA . ARG A 1 141 ? -3.182 17.344 25.828 1 97.56 141 ARG A CA 1
ATOM 1065 C C . ARG A 1 141 ? -4.047 16.75 24.719 1 97.56 141 ARG A C 1
ATOM 1067 O O . ARG A 1 141 ? -4.691 15.719 24.922 1 97.56 141 ARG A O 1
ATOM 1074 N N . ALA A 1 142 ? -4.012 17.312 23.578 1 98.69 142 ALA A N 1
ATOM 1075 C CA . ALA A 1 142 ? -4.949 16.969 22.5 1 98.69 142 ALA A CA 1
ATOM 1076 C C . ALA A 1 142 ? -4.496 15.727 21.75 1 98.69 142 ALA A C 1
ATOM 1078 O O . ALA A 1 142 ? -5.316 14.875 21.391 1 98.69 142 ALA A O 1
ATOM 1079 N N . ILE A 1 143 ? -3.17 15.602 21.484 1 98.81 143 ILE A N 1
ATOM 1080 C CA . ILE A 1 143 ? -2.652 14.492 20.688 1 98.81 143 ILE A CA 1
ATOM 1081 C C . ILE A 1 143 ? -1.365 13.961 21.328 1 98.81 143 ILE A C 1
ATOM 1083 O O . ILE A 1 143 ? -0.468 14.734 21.656 1 98.81 143 ILE A O 1
ATOM 1087 N N . LYS A 1 144 ? -1.27 12.758 21.516 1 98.88 144 LYS A N 1
ATOM 1088 C CA . LYS A 1 144 ? -0.054 12.023 21.859 1 98.88 144 LYS A CA 1
ATOM 1089 C C . LYS A 1 144 ? 0.158 10.836 20.922 1 98.88 144 LYS A C 1
ATOM 1091 O O . LYS A 1 144 ? -0.595 9.859 20.969 1 98.88 144 LYS A O 1
ATOM 1096 N N . GLY A 1 145 ? 1.188 10.953 20.141 1 98.88 145 GLY A N 1
ATOM 1097 C CA . GLY A 1 145 ? 1.438 9.93 19.141 1 98.88 145 GLY A CA 1
ATOM 1098 C C . GLY A 1 145 ? 2.859 9.406 19.172 1 98.88 145 GLY A C 1
ATOM 1099 O O . GLY A 1 145 ? 3.799 10.148 19.453 1 98.88 145 GLY A O 1
ATOM 1100 N N . GLU A 1 146 ? 3.002 8.156 18.906 1 98.94 146 GLU A N 1
ATOM 1101 C CA . GLU A 1 146 ? 4.281 7.473 18.719 1 98.94 146 GLU A CA 1
ATOM 1102 C C . GLU A 1 146 ? 4.203 6.457 17.578 1 98.94 146 GLU A C 1
ATOM 1104 O O . GLU A 1 146 ? 3.332 5.582 17.578 1 98.94 146 GLU A O 1
ATOM 1109 N N . ILE A 1 147 ? 5.07 6.613 16.578 1 98.94 147 ILE A N 1
ATOM 1110 C CA . ILE A 1 147 ? 5.043 5.703 15.438 1 98.94 147 ILE A CA 1
ATOM 1111 C C . ILE A 1 147 ? 6.469 5.297 15.07 1 98.94 147 ILE A C 1
ATOM 1113 O O . ILE A 1 147 ? 7.426 6.008 15.375 1 98.94 147 ILE A O 1
ATOM 1117 N N . ALA A 1 148 ? 6.598 4.219 14.438 1 98.94 148 ALA A N 1
ATOM 1118 C CA . ALA A 1 148 ? 7.875 3.734 13.93 1 98.94 148 ALA A CA 1
ATOM 1119 C C . ALA A 1 148 ? 7.68 2.895 12.672 1 98.94 148 ALA A C 1
ATOM 1121 O O . ALA A 1 148 ? 6.633 2.268 12.492 1 98.94 148 ALA A O 1
ATOM 1122 N N . PRO A 1 149 ? 8.672 2.896 11.797 1 98.88 149 PRO A N 1
ATOM 1123 C CA . PRO A 1 149 ? 8.57 2.076 10.586 1 98.88 149 PRO A CA 1
ATOM 1124 C C . PRO A 1 149 ? 8.305 0.604 10.891 1 98.88 149 PRO A C 1
ATOM 1126 O O . PRO A 1 149 ? 8.82 0.07 11.875 1 98.88 149 PRO A O 1
ATOM 1129 N N . VAL A 1 150 ? 7.52 0.006 10.055 1 98.44 150 VAL A N 1
ATOM 1130 C CA . VAL A 1 150 ? 7.387 -1.447 10.062 1 98.44 150 VAL A CA 1
ATOM 1131 C C . VAL A 1 150 ? 8.625 -2.084 9.438 1 98.44 150 VAL A C 1
ATOM 1133 O O . VAL A 1 150 ? 9.008 -1.754 8.312 1 98.44 150 VAL A O 1
ATOM 1136 N N . PRO A 1 151 ? 9.289 -2.953 10.195 1 97.69 151 PRO A N 1
ATOM 1137 C CA . PRO A 1 151 ? 10.453 -3.607 9.586 1 97.69 151 PRO A CA 1
ATOM 1138 C C . PRO A 1 151 ? 10.078 -4.52 8.422 1 97.69 151 PRO A C 1
ATOM 1140 O O . PRO A 1 151 ? 9.125 -5.301 8.531 1 97.69 151 PRO A O 1
ATOM 1143 N N . GLY A 1 152 ? 10.789 -4.344 7.316 1 97.94 152 GLY A N 1
ATOM 1144 C CA . GLY A 1 152 ? 10.578 -5.184 6.148 1 97.94 152 GLY A CA 1
ATOM 1145 C C . GLY A 1 152 ? 11.695 -6.195 5.938 1 97.94 152 GLY A C 1
ATOM 1146 O O . GLY A 1 152 ? 12.242 -6.73 6.898 1 97.94 152 GLY A O 1
ATOM 1147 N N . ASN A 1 153 ? 11.898 -6.531 4.648 1 97.38 153 ASN A N 1
ATOM 1148 C CA . ASN A 1 153 ? 12.914 -7.5 4.246 1 97.38 153 ASN A CA 1
ATOM 1149 C C . ASN A 1 153 ? 14.289 -7.137 4.801 1 97.38 153 ASN A C 1
ATOM 1151 O O . ASN A 1 153 ? 14.758 -6.016 4.605 1 97.38 153 ASN A O 1
ATOM 1155 N N . LYS A 1 154 ? 14.93 -8.086 5.574 1 96.12 154 LYS A N 1
ATOM 1156 C CA . LYS A 1 154 ? 16.25 -7.941 6.172 1 96.12 154 LYS A CA 1
ATOM 1157 C C . LYS A 1 154 ? 16.312 -6.719 7.082 1 96.12 154 LYS A C 1
ATOM 1159 O O . LYS A 1 154 ? 17.344 -6.051 7.168 1 96.12 154 LYS A O 1
ATOM 1164 N N . GLY A 1 155 ? 15.164 -6.25 7.543 1 96.38 155 GLY A N 1
ATOM 1165 C CA . GLY A 1 155 ? 15.117 -5.191 8.539 1 96.38 155 GLY A CA 1
ATOM 1166 C C . GLY A 1 155 ? 15.016 -3.805 7.934 1 96.38 155 GLY A C 1
ATOM 1167 O O . GLY A 1 155 ? 14.953 -2.807 8.656 1 96.38 155 GLY A O 1
ATOM 1168 N N . GLU A 1 156 ? 14.992 -3.75 6.66 1 98.06 156 GLU A N 1
ATOM 1169 C CA . GLU A 1 156 ? 14.875 -2.453 5.996 1 98.06 156 GLU A CA 1
ATOM 1170 C C . GLU A 1 156 ? 13.445 -1.924 6.074 1 98.06 156 GLU A C 1
ATOM 1172 O O . GLU A 1 156 ? 12.5 -2.703 6.172 1 98.06 156 GLU A O 1
ATOM 1177 N N . ASP A 1 157 ? 13.281 -0.647 6.016 1 98.75 157 ASP A N 1
ATOM 1178 C CA . ASP A 1 157 ? 11.953 -0.05 6.051 1 98.75 157 ASP A CA 1
ATOM 1179 C C . ASP A 1 157 ? 11.172 -0.366 4.773 1 98.75 157 ASP A C 1
ATOM 1181 O O . ASP A 1 157 ? 11.734 -0.347 3.678 1 98.75 157 ASP A O 1
ATOM 1185 N N . ILE A 1 158 ? 9.945 -0.667 4.926 1 98.88 158 ILE A N 1
ATOM 1186 C CA . ILE A 1 158 ? 9.039 -0.761 3.783 1 98.88 158 ILE A CA 1
ATOM 1187 C C . ILE A 1 158 ? 8.672 0.64 3.299 1 98.88 158 ILE A C 1
ATOM 1189 O O . ILE A 1 158 ? 8.234 1.481 4.086 1 98.88 158 ILE A O 1
ATOM 1193 N N . VAL A 1 159 ? 8.898 0.947 2.018 1 98.94 159 VAL A N 1
ATOM 1194 C CA . VAL A 1 159 ? 8.617 2.266 1.459 1 98.94 159 VAL A CA 1
ATOM 1195 C C . VAL A 1 159 ? 7.801 2.121 0.177 1 98.94 159 VAL A C 1
ATOM 1197 O O . VAL A 1 159 ? 8.125 1.302 -0.685 1 98.94 159 VAL A O 1
ATOM 1200 N N . VAL A 1 160 ? 6.699 2.801 0.086 1 98.88 160 VAL A N 1
ATOM 1201 C CA . VAL A 1 160 ? 6.023 3.002 -1.191 1 98.88 160 VAL A CA 1
ATOM 1202 C C . VAL A 1 160 ? 6.672 4.164 -1.94 1 98.88 160 VAL A C 1
ATOM 1204 O O . VAL A 1 160 ? 6.609 5.312 -1.49 1 98.88 160 VAL A O 1
ATOM 1207 N N . THR A 1 161 ? 7.215 3.891 -3.084 1 98.81 161 THR A N 1
ATOM 1208 C CA . THR A 1 161 ? 8.016 4.898 -3.77 1 98.81 161 THR A CA 1
ATOM 1209 C C . THR A 1 161 ? 7.297 5.41 -5.012 1 98.81 161 THR A C 1
ATOM 1211 O O . THR A 1 161 ? 6.508 4.688 -5.621 1 98.81 161 THR A O 1
ATOM 1214 N N . ASN A 1 162 ? 7.52 6.664 -5.293 1 98.69 162 ASN A N 1
ATOM 1215 C CA . ASN A 1 162 ? 7.082 7.32 -6.52 1 98.69 162 ASN A CA 1
ATOM 1216 C C . ASN A 1 162 ? 5.562 7.453 -6.574 1 98.69 162 ASN A C 1
ATOM 1218 O O . ASN A 1 162 ? 4.965 7.32 -7.641 1 98.69 162 ASN A O 1
ATOM 1222 N N . THR A 1 163 ? 4.973 7.641 -5.441 1 98.5 163 THR A N 1
ATOM 1223 C CA . THR A 1 163 ? 3.529 7.859 -5.438 1 98.5 163 THR A CA 1
ATOM 1224 C C . THR A 1 163 ? 3.199 9.281 -5.895 1 98.5 163 THR A C 1
ATOM 1226 O O . THR A 1 163 ? 4.086 10.133 -5.98 1 98.5 163 THR A O 1
ATOM 1229 N N . GLU A 1 164 ? 1.931 9.469 -6.18 1 96.81 164 GLU A N 1
ATOM 1230 C CA . GLU A 1 164 ? 1.418 10.812 -6.43 1 96.81 164 GLU A CA 1
ATOM 1231 C C . GLU A 1 164 ? 0.659 11.344 -5.219 1 96.81 164 GLU A C 1
ATOM 1233 O O . GLU A 1 164 ? -0.226 12.195 -5.359 1 96.81 164 GLU A O 1
ATOM 1238 N N . TYR A 1 165 ? 0.985 10.859 -4.082 1 96.62 165 TYR A N 1
ATOM 1239 C CA . TYR A 1 165 ? 0.338 11.273 -2.844 1 96.62 165 TYR A CA 1
ATOM 1240 C C . TYR A 1 165 ? 0.68 12.719 -2.508 1 96.62 165 TYR A C 1
ATOM 1242 O O . TYR A 1 165 ? 1.804 13.172 -2.746 1 96.62 165 TYR A O 1
ATOM 1250 N N . TRP A 1 166 ? -0.175 13.398 -1.962 1 91.06 166 TRP A N 1
ATOM 1251 C CA . TRP A 1 166 ? -0.077 14.844 -1.773 1 91.06 166 TRP A CA 1
ATOM 1252 C C . TRP A 1 166 ? 1.078 15.195 -0.842 1 91.06 166 TRP A C 1
ATOM 1254 O O . TRP A 1 166 ? 1.678 16.266 -0.962 1 91.06 166 TRP A O 1
ATOM 1264 N N . MET A 1 167 ? 1.416 14.297 0.158 1 95.81 167 MET A N 1
ATOM 1265 C CA . MET A 1 167 ? 2.463 14.594 1.132 1 95.81 167 MET A CA 1
ATOM 1266 C C . MET A 1 167 ? 3.84 14.57 0.475 1 95.81 167 MET A C 1
ATOM 1268 O O . MET A 1 167 ? 4.711 15.367 0.824 1 95.81 167 MET A O 1
ATOM 1272 N N . GLY A 1 168 ? 4.004 13.727 -0.4 1 97.62 168 GLY A N 1
ATOM 1273 C CA . GLY A 1 168 ? 5.266 13.461 -1.064 1 97.62 168 GLY A CA 1
ATOM 1274 C C . GLY A 1 168 ? 5.297 12.117 -1.771 1 97.62 168 GLY A C 1
ATOM 1275 O O . GLY A 1 168 ? 4.387 11.305 -1.606 1 97.62 168 GLY A O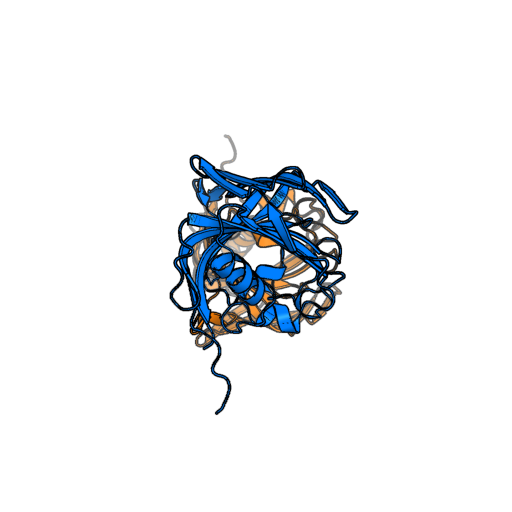 1
ATOM 1276 N N . PRO A 1 169 ? 6.309 11.906 -2.529 1 98.31 169 PRO A N 1
ATOM 1277 C CA . PRO A 1 169 ? 6.305 10.758 -3.438 1 98.31 169 PRO A CA 1
ATOM 1278 C C . PRO A 1 169 ? 6.68 9.453 -2.74 1 98.31 169 PRO A C 1
ATOM 1280 O O . PRO A 1 169 ? 6.344 8.367 -3.229 1 98.31 169 PRO A O 1
ATOM 1283 N N . ASP A 1 170 ? 7.445 9.547 -1.648 1 98.81 170 ASP A N 1
ATOM 1284 C CA . ASP A 1 170 ? 7.902 8.336 -0.97 1 98.81 170 ASP A CA 1
ATOM 1285 C C . ASP A 1 170 ? 7.348 8.258 0.451 1 98.81 170 ASP A C 1
ATOM 1287 O O . ASP A 1 170 ? 7.625 9.133 1.276 1 98.81 170 ASP A O 1
ATOM 1291 N N . ILE A 1 171 ? 6.609 7.199 0.724 1 98.94 171 ILE A N 1
ATOM 1292 C CA . ILE A 1 171 ? 5.934 7.043 2.008 1 98.94 171 ILE A CA 1
ATOM 1293 C C . ILE A 1 171 ? 6.48 5.812 2.73 1 98.94 171 ILE A C 1
ATOM 1295 O O . ILE A 1 171 ? 6.391 4.695 2.221 1 98.94 171 ILE A O 1
ATOM 1299 N N . THR A 1 172 ? 7.047 6.027 3.893 1 98.94 172 THR A N 1
ATOM 1300 C CA . THR A 1 172 ? 7.473 4.922 4.742 1 98.94 172 THR A CA 1
ATOM 1301 C C . THR A 1 172 ? 6.293 4.344 5.516 1 98.94 172 THR A C 1
ATOM 1303 O O . THR A 1 172 ? 5.566 5.082 6.188 1 98.94 172 THR A O 1
ATOM 1306 N N . VAL A 1 173 ? 6.121 3.055 5.398 1 98.94 173 VAL A N 1
ATOM 1307 C CA . VAL A 1 173 ? 5.074 2.344 6.121 1 98.94 173 VAL A CA 1
ATOM 1308 C C . VAL A 1 173 ? 5.426 2.275 7.605 1 98.94 173 VAL A C 1
ATOM 1310 O O . VAL A 1 173 ? 6.516 1.821 7.973 1 98.94 173 VAL A O 1
ATOM 1313 N N . ALA A 1 174 ? 4.539 2.701 8.43 1 98.94 174 ALA A N 1
ATOM 1314 C CA . ALA A 1 174 ? 4.781 2.729 9.867 1 98.94 174 ALA A CA 1
ATOM 1315 C C . ALA A 1 174 ? 3.559 2.24 10.641 1 98.94 174 ALA A C 1
ATOM 1317 O O . ALA A 1 174 ? 2.498 2.014 10.055 1 98.94 174 ALA A O 1
ATOM 1318 N N . LYS A 1 175 ? 3.768 2.039 11.883 1 98.94 175 LYS A N 1
ATOM 1319 C CA . LYS A 1 175 ? 2.746 1.612 12.836 1 98.94 175 LYS A CA 1
ATOM 1320 C C . LYS A 1 175 ? 2.838 2.41 14.133 1 98.94 175 LYS A C 1
ATOM 1322 O O . LYS A 1 175 ? 3.936 2.725 14.602 1 98.94 175 LYS A O 1
ATOM 1327 N N . ALA A 1 176 ? 1.697 2.668 14.672 1 98.88 176 ALA A N 1
ATOM 1328 C CA . ALA A 1 176 ? 1.667 3.438 15.914 1 98.88 176 ALA A CA 1
ATOM 1329 C C . ALA A 1 176 ? 1.772 2.521 17.125 1 98.88 176 ALA A C 1
ATOM 1331 O O . ALA A 1 176 ? 1.114 1.479 17.188 1 98.88 176 ALA A O 1
ATOM 1332 N N . SER A 1 177 ? 2.648 2.904 18.031 1 98.81 177 SER A N 1
ATOM 1333 C CA . SER A 1 177 ? 2.607 2.283 19.359 1 98.81 177 SER A CA 1
ATOM 1334 C C . SER A 1 177 ? 1.708 3.066 20.297 1 98.81 177 SER A C 1
ATOM 1336 O O . SER A 1 177 ? 1.282 2.543 21.344 1 98.81 177 SER A O 1
ATOM 1338 N N . LYS A 1 178 ? 1.508 4.309 19.969 1 98.5 178 LYS A N 1
ATOM 1339 C CA . LYS A 1 178 ? 0.584 5.199 20.656 1 98.5 178 LYS A CA 1
ATOM 1340 C C . LYS A 1 178 ? -0.081 6.168 19.688 1 98.5 178 LYS A C 1
ATOM 1342 O O . LYS A 1 178 ? 0.575 6.707 18.797 1 98.5 178 LYS A O 1
ATOM 1347 N N . GLY A 1 179 ? -1.366 6.395 19.859 1 98.56 179 GLY A N 1
ATOM 1348 C CA . GLY A 1 179 ? -2.111 7.332 19.031 1 98.56 179 GLY A CA 1
ATOM 1349 C C . GLY A 1 179 ? -3.385 7.824 19.688 1 98.56 179 GLY A C 1
ATOM 1350 O O . GLY A 1 179 ? -4.484 7.414 19.312 1 98.56 179 GLY A O 1
ATOM 1351 N N . LYS A 1 180 ? -3.215 8.734 20.594 1 98.69 180 LYS A N 1
ATOM 1352 C CA . LYS A 1 180 ? -4.352 9.25 21.359 1 98.69 180 LYS A CA 1
ATOM 1353 C C . LYS A 1 180 ? -4.719 10.664 20.906 1 98.69 180 LYS A C 1
ATOM 1355 O O . LYS A 1 180 ? -3.838 11.5 20.703 1 98.69 180 LYS A O 1
ATOM 1360 N N . VAL A 1 181 ? -6.039 10.867 20.812 1 98.75 181 VAL A N 1
ATOM 1361 C CA . VAL A 1 181 ? -6.578 12.18 20.484 1 98.75 181 VAL A CA 1
ATOM 1362 C C . VAL A 1 181 ? -7.73 12.516 21.422 1 98.75 181 VAL A C 1
ATOM 1364 O O . VAL A 1 181 ? -8.617 11.695 21.672 1 98.75 181 VAL A O 1
ATOM 1367 N N . ARG A 1 182 ? -7.684 13.625 22.016 1 98.56 182 ARG A N 1
ATOM 1368 C CA . ARG A 1 182 ? -8.781 14.258 22.75 1 98.56 182 ARG A CA 1
ATOM 1369 C C . ARG A 1 182 ? -8.938 15.719 22.344 1 98.56 182 ARG A C 1
ATOM 1371 O O . ARG A 1 182 ? -8.273 16.594 22.906 1 98.56 182 ARG A O 1
ATOM 1378 N N . ALA A 1 183 ? -9.758 15.906 21.406 1 98 183 ALA A N 1
ATOM 1379 C CA . ALA A 1 183 ? -9.867 17.25 20.828 1 98 183 ALA A CA 1
ATOM 1380 C C . ALA A 1 183 ? -11.164 17.406 20.047 1 98 183 ALA A C 1
ATOM 1382 O O . ALA A 1 183 ? -11.594 16.484 19.344 1 98 183 ALA A O 1
ATOM 1383 N N . PHE A 1 184 ? -11.836 18.562 20.234 1 97.81 184 PHE A N 1
ATOM 1384 C CA . PHE A 1 184 ? -13.008 18.938 19.453 1 97.81 184 PHE A CA 1
ATOM 1385 C C . PHE A 1 184 ? -14.102 17.875 19.578 1 97.81 184 PHE A C 1
ATOM 1387 O O . PHE A 1 184 ? -14.734 17.516 18.594 1 97.81 184 PHE A O 1
ATOM 1394 N N . GLY A 1 185 ? -14.164 17.281 20.688 1 97.75 185 GLY A N 1
ATOM 1395 C CA . GLY A 1 185 ? -15.219 16.312 20.969 1 97.75 185 GLY A CA 1
ATOM 1396 C C . GLY A 1 185 ? -14.883 14.914 20.484 1 97.75 185 GLY A C 1
ATOM 1397 O O . GLY A 1 185 ? -15.75 14.031 20.484 1 97.75 185 GLY A O 1
ATOM 1398 N N . ARG A 1 186 ? -13.648 14.766 20.016 1 97.81 186 ARG A N 1
ATOM 1399 C CA . ARG A 1 186 ? -13.203 13.445 19.594 1 97.81 186 ARG A CA 1
ATOM 1400 C C . ARG A 1 186 ? -12.305 12.797 20.641 1 97.81 186 ARG A C 1
ATOM 1402 O O . ARG A 1 186 ? -11.469 13.469 21.25 1 97.81 186 ARG A O 1
ATOM 1409 N N . VAL A 1 187 ? -12.57 11.547 20.875 1 98.62 187 VAL A N 1
ATOM 1410 C CA . VAL A 1 187 ? -11.734 10.703 21.719 1 98.62 187 VAL A CA 1
ATOM 1411 C C . VAL A 1 187 ? -11.359 9.43 20.969 1 98.62 187 VAL A C 1
ATOM 1413 O O . VAL A 1 187 ? -12.172 8.508 20.859 1 98.62 187 VAL A O 1
ATOM 1416 N N . TRP A 1 188 ? -10.125 9.453 20.406 1 98.62 188 TRP A N 1
ATOM 1417 C CA . TRP A 1 188 ? -9.664 8.359 19.562 1 98.62 188 TRP A CA 1
ATOM 1418 C C . TRP A 1 188 ? -8.438 7.684 20.188 1 98.62 188 TRP A C 1
ATOM 1420 O O . TRP A 1 188 ? -7.703 8.305 20.953 1 98.62 188 TRP A O 1
ATOM 1430 N N . ASP A 1 189 ? -8.266 6.406 19.875 1 98.5 189 ASP A N 1
ATOM 1431 C CA . ASP A 1 189 ? -7.105 5.59 20.219 1 98.5 189 ASP A CA 1
ATOM 1432 C C . ASP A 1 189 ? -6.699 4.695 19.047 1 98.5 189 ASP A C 1
ATOM 1434 O O . ASP A 1 189 ? -7.434 3.771 18.688 1 98.5 189 ASP A O 1
ATOM 1438 N N . PHE A 1 190 ? -5.523 4.93 18.469 1 97.94 190 PHE A N 1
ATOM 1439 C CA . PHE A 1 190 ? -5.074 4.25 17.266 1 97.94 190 PHE A CA 1
ATOM 1440 C C . PHE A 1 190 ? -3.855 3.385 17.547 1 97.94 190 PHE A C 1
ATOM 1442 O O . PHE A 1 190 ? -2.975 3.238 16.703 1 97.94 190 PHE A O 1
ATOM 1449 N N . ASP A 1 191 ? -3.75 2.934 18.719 1 97.12 191 ASP A N 1
ATOM 1450 C CA . ASP A 1 191 ? -2.686 2 19.062 1 97.12 191 ASP A CA 1
ATOM 1451 C C . ASP A 1 191 ? -2.678 0.795 18.125 1 97.12 191 ASP A C 1
ATOM 1453 O O . ASP A 1 191 ? -3.717 0.174 17.906 1 97.12 191 ASP A O 1
ATOM 1457 N N . GLY A 1 192 ? -1.492 0.541 17.562 1 98.25 192 GLY A N 1
ATOM 1458 C CA . GLY A 1 192 ? -1.338 -0.621 16.703 1 98.25 192 GLY A CA 1
ATOM 1459 C C . GLY A 1 192 ? -1.837 -0.387 15.289 1 98.25 192 GLY A C 1
ATOM 1460 O O . GLY A 1 192 ? -1.863 -1.312 14.469 1 98.25 192 GLY A O 1
ATOM 1461 N N . ARG A 1 193 ? -2.18 0.881 14.984 1 98.75 193 ARG A N 1
ATOM 1462 C CA . ARG A 1 193 ? -2.82 1.148 13.695 1 98.75 193 ARG A CA 1
ATOM 1463 C C . ARG A 1 193 ? -1.849 1.813 12.727 1 98.75 193 ARG A C 1
ATOM 1465 O O . ARG A 1 193 ? -0.678 2.014 13.055 1 98.75 193 ARG A O 1
ATOM 1472 N N . SER A 1 194 ? -2.305 2.049 11.555 1 98.88 194 SER A N 1
ATOM 1473 C CA . SER A 1 194 ? -1.472 2.463 10.43 1 98.88 194 SER A CA 1
ATOM 1474 C C . SER A 1 194 ? -0.869 3.844 10.672 1 98.88 194 SER A C 1
ATOM 1476 O O . SER A 1 194 ? -1.538 4.738 11.188 1 98.88 194 SER A O 1
ATOM 1478 N N . ALA A 1 195 ? 0.348 3.965 10.25 1 98.94 195 ALA A N 1
ATOM 1479 C CA . ALA A 1 195 ? 1.023 5.258 10.242 1 98.94 195 ALA A CA 1
ATOM 1480 C C . ALA A 1 195 ? 1.923 5.402 9.023 1 98.94 195 ALA A C 1
ATOM 1482 O O . ALA A 1 195 ? 2.227 4.418 8.344 1 98.94 195 ALA A O 1
ATOM 1483 N N . GLU A 1 196 ? 2.271 6.629 8.719 1 98.81 196 GLU A N 1
ATOM 1484 C CA . GLU A 1 196 ? 3.098 7 7.574 1 98.81 196 GLU A CA 1
ATOM 1485 C C . GLU A 1 196 ? 4.156 8.031 7.969 1 98.81 196 GLU A C 1
ATOM 1487 O O . GLU A 1 196 ? 3.9 8.898 8.797 1 98.81 196 GLU A O 1
ATOM 1492 N N . ILE A 1 197 ? 5.281 7.898 7.418 1 98.94 197 ILE A N 1
ATOM 1493 C CA . ILE A 1 197 ? 6.348 8.883 7.543 1 98.94 197 ILE A CA 1
ATOM 1494 C C . ILE A 1 197 ? 6.766 9.367 6.156 1 98.94 197 ILE A C 1
ATOM 1496 O O . ILE A 1 197 ? 7.031 8.562 5.262 1 98.94 197 ILE A O 1
ATOM 1500 N N . CYS A 1 198 ? 6.852 10.68 5.98 1 98.88 198 CYS A N 1
ATOM 1501 C CA . CYS A 1 198 ? 7.164 11.25 4.676 1 98.88 198 CYS A CA 1
ATOM 1502 C C . CYS A 1 198 ? 8.039 12.492 4.816 1 98.88 198 CYS A C 1
ATOM 1504 O O . CYS A 1 198 ? 7.719 13.398 5.586 1 98.88 198 CYS A O 1
ATOM 1506 N N . GLN A 1 199 ? 9.18 12.492 4.109 1 98.81 199 GLN A N 1
ATOM 1507 C CA . GLN A 1 199 ? 9.906 13.742 3.955 1 98.81 199 GLN A CA 1
ATOM 1508 C C . GLN A 1 199 ? 9.18 14.688 3.008 1 98.81 199 GLN A C 1
ATOM 1510 O O . GLN A 1 199 ? 8.781 14.297 1.909 1 98.81 199 GLN A O 1
ATOM 1515 N N . ILE A 1 200 ? 8.992 15.945 3.486 1 98.75 200 ILE A N 1
ATOM 1516 C CA . ILE A 1 200 ? 8.148 16.844 2.695 1 98.75 200 ILE A CA 1
ATOM 1517 C C . ILE A 1 200 ? 8.984 18 2.158 1 98.75 200 ILE A C 1
ATOM 1519 O O . ILE A 1 200 ? 9.992 18.375 2.764 1 98.75 200 ILE A O 1
ATOM 1523 N N . ASP A 1 201 ? 8.656 18.469 1.044 1 98.69 201 ASP A N 1
ATOM 1524 C CA . ASP A 1 201 ? 9.18 19.625 0.332 1 98.69 201 ASP A CA 1
ATOM 1525 C C . ASP A 1 201 ? 8.07 20.375 -0.386 1 98.69 201 ASP A C 1
ATOM 1527 O O . ASP A 1 201 ? 7.867 20.203 -1.591 1 98.69 201 ASP A O 1
ATOM 1531 N N . TRP A 1 202 ? 7.395 21.297 0.381 1 98.69 202 TRP A N 1
ATOM 1532 C CA . TRP A 1 202 ? 6.164 21.938 -0.068 1 98.69 202 TRP A CA 1
ATOM 1533 C C . TRP A 1 202 ? 6.414 23.406 -0.423 1 98.69 202 TRP A C 1
ATOM 1535 O O . TRP A 1 202 ? 7.352 24.016 0.091 1 98.69 202 TRP A O 1
ATOM 1545 N N . HIS A 1 203 ? 5.605 23.875 -1.304 1 98.56 203 HIS A N 1
ATOM 1546 C CA . HIS A 1 203 ? 5.711 25.281 -1.669 1 98.56 203 HIS A CA 1
ATOM 1547 C C . HIS A 1 203 ? 4.398 25.797 -2.248 1 98.56 203 HIS A C 1
ATOM 1549 O O . HIS A 1 203 ? 3.514 25.016 -2.592 1 98.56 203 HIS A O 1
ATOM 1555 N N . GLY A 1 204 ? 4.277 27.062 -2.311 1 97.44 204 GLY A N 1
ATOM 1556 C CA . GLY A 1 204 ? 3.146 27.766 -2.9 1 97.44 204 GLY A CA 1
ATOM 1557 C C . GLY A 1 204 ? 3.439 29.219 -3.203 1 97.44 204 GLY A C 1
ATOM 1558 O O . GLY A 1 204 ? 4.508 29.734 -2.852 1 97.44 204 GLY A O 1
ATOM 1559 N N . PRO A 1 205 ? 2.621 29.891 -3.867 1 97.06 205 PRO A N 1
ATOM 1560 C CA . PRO A 1 205 ? 1.283 29.484 -4.289 1 97.06 205 PRO A CA 1
ATOM 1561 C C . PRO A 1 205 ? 1.297 28.672 -5.59 1 97.06 205 PRO A C 1
ATOM 1563 O O . PRO A 1 205 ? 0.267 28.125 -5.992 1 97.06 205 PRO A O 1
ATOM 1566 N N . ASN A 1 206 ? 2.488 28.719 -6.254 1 88.5 206 ASN A N 1
ATOM 1567 C CA . ASN A 1 206 ? 2.545 28.031 -7.535 1 88.5 206 ASN A CA 1
ATOM 1568 C C . ASN A 1 206 ? 3.217 26.672 -7.41 1 88.5 206 ASN A C 1
ATOM 1570 O O . ASN A 1 206 ? 4.078 26.469 -6.551 1 88.5 206 ASN A O 1
ATOM 1574 N N . MET B 1 1 ? 16.234 -43.719 5.812 1 32.91 1 MET B N 1
ATOM 1575 C CA . MET B 1 1 ? 16.969 -42.594 5.23 1 32.91 1 MET B CA 1
ATOM 1576 C C . MET B 1 1 ? 16.078 -41.344 5.117 1 32.91 1 MET B C 1
ATOM 1578 O O . MET B 1 1 ? 14.914 -41.469 4.746 1 32.91 1 MET B O 1
ATOM 1582 N N . ALA B 1 2 ? 16.141 -40.312 5.805 1 45.75 2 ALA B N 1
ATOM 1583 C CA . ALA B 1 2 ? 15.242 -39.188 5.926 1 45.75 2 ALA B CA 1
ATOM 1584 C C . ALA B 1 2 ? 14.828 -38.656 4.551 1 45.75 2 ALA B C 1
ATOM 1586 O O . ALA B 1 2 ? 15.68 -38.344 3.719 1 45.75 2 ALA B O 1
ATOM 1587 N N . ASP B 1 3 ? 13.836 -39.188 3.738 1 53.75 3 ASP B N 1
ATOM 1588 C CA . ASP B 1 3 ? 13.328 -38.875 2.406 1 53.75 3 ASP B CA 1
ATOM 1589 C C . ASP B 1 3 ? 13.523 -37.406 2.068 1 53.75 3 ASP B C 1
ATOM 1591 O O . ASP B 1 3 ? 12.797 -36.531 2.576 1 53.75 3 ASP B O 1
ATOM 1595 N N . THR B 1 4 ? 14.719 -36.969 1.588 1 82.88 4 THR B N 1
ATOM 1596 C CA . THR B 1 4 ? 15.172 -35.594 1.333 1 82.88 4 THR B CA 1
ATOM 1597 C C . THR B 1 4 ? 14.477 -35 0.105 1 82.88 4 THR B C 1
ATOM 1599 O O . THR B 1 4 ? 14.453 -35.625 -0.957 1 82.88 4 THR B O 1
ATOM 1602 N N . LEU B 1 5 ? 13.641 -34.031 0.168 1 92.62 5 LEU B N 1
ATOM 1603 C CA . LEU B 1 5 ? 12.922 -33.406 -0.926 1 92.62 5 LEU B CA 1
ATOM 1604 C C . LEU B 1 5 ? 13.891 -32.844 -1.972 1 92.62 5 LEU B C 1
ATOM 1606 O O . LEU B 1 5 ? 14.961 -32.344 -1.628 1 92.62 5 LEU B O 1
ATOM 1610 N N . PRO B 1 6 ? 13.594 -33.031 -3.268 1 95.88 6 PRO B N 1
ATOM 1611 C CA . PRO B 1 6 ? 14.453 -32.531 -4.34 1 95.88 6 PRO B CA 1
ATOM 1612 C C . PRO B 1 6 ? 14.672 -31.031 -4.266 1 95.88 6 PRO B C 1
ATOM 1614 O O . PRO B 1 6 ? 13.781 -30.297 -3.834 1 95.88 6 PRO B O 1
ATOM 1617 N N . GLU B 1 7 ? 15.828 -30.703 -4.73 1 97.88 7 GLU B N 1
ATOM 1618 C CA . GLU B 1 7 ? 16.125 -29.281 -4.844 1 97.88 7 GLU B CA 1
ATOM 1619 C C . GLU B 1 7 ? 15.422 -28.656 -6.047 1 97.88 7 GLU B C 1
ATOM 1621 O O . GLU B 1 7 ? 15.281 -29.297 -7.09 1 97.88 7 GLU B O 1
ATOM 1626 N N . TRP B 1 8 ? 15.047 -27.438 -5.922 1 98.69 8 TRP B N 1
ATOM 1627 C CA . TRP B 1 8 ? 14.453 -26.703 -7.035 1 98.69 8 TRP B CA 1
ATOM 1628 C C . TRP B 1 8 ? 14.711 -25.203 -6.902 1 98.69 8 TRP B C 1
ATOM 1630 O O . TRP B 1 8 ? 15.016 -24.719 -5.812 1 98.69 8 TRP B O 1
ATOM 1640 N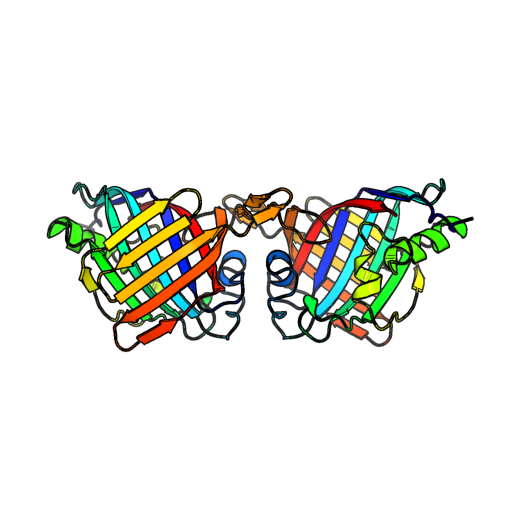 N . ALA B 1 9 ? 14.672 -24.5 -8.016 1 98.88 9 ALA B N 1
ATOM 1641 C CA . ALA B 1 9 ? 14.789 -23.047 -8.078 1 98.88 9 ALA B CA 1
ATOM 1642 C C . ALA B 1 9 ? 14.023 -22.484 -9.273 1 98.88 9 ALA B C 1
ATOM 1644 O O . ALA B 1 9 ? 13.945 -23.125 -10.328 1 98.88 9 ALA B O 1
ATOM 1645 N N . ILE B 1 10 ? 13.461 -21.281 -9.07 1 98.88 10 ILE B N 1
ATOM 1646 C CA . ILE B 1 10 ? 12.75 -20.562 -10.117 1 98.88 10 ILE B CA 1
ATOM 1647 C C . ILE B 1 10 ? 13.109 -19.078 -10.07 1 98.88 10 ILE B C 1
ATOM 1649 O O . ILE B 1 10 ? 13 -18.438 -9.023 1 98.88 10 ILE B O 1
ATOM 1653 N N . LYS B 1 11 ? 13.586 -18.562 -11.141 1 98.88 11 LYS B N 1
ATOM 1654 C CA . LYS B 1 11 ? 13.781 -17.141 -11.359 1 98.88 11 LYS B CA 1
ATOM 1655 C C . LYS B 1 11 ? 12.945 -16.641 -12.531 1 98.88 11 LYS B C 1
ATOM 1657 O O . LYS B 1 11 ? 12.844 -17.297 -13.562 1 98.88 11 LYS B O 1
ATOM 1662 N N . GLY B 1 12 ? 12.289 -15.547 -12.32 1 98.88 12 GLY B N 1
ATOM 1663 C CA . GLY B 1 12 ? 11.445 -14.992 -13.367 1 98.88 12 GLY B CA 1
ATOM 1664 C C . GLY B 1 12 ? 10.57 -13.852 -12.875 1 98.88 12 GLY B C 1
ATOM 1665 O O . GLY B 1 12 ? 11.047 -12.953 -12.172 1 98.88 12 GLY B O 1
ATOM 1666 N N . GLU B 1 13 ? 9.344 -13.828 -13.352 1 98.94 13 GLU B N 1
ATOM 1667 C CA . GLU B 1 13 ? 8.406 -12.773 -12.992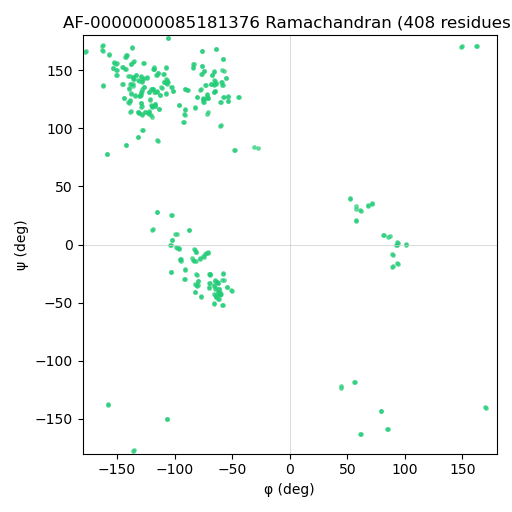 1 98.94 13 GLU B CA 1
ATOM 1668 C C . GLU B 1 13 ? 7.023 -13.344 -12.68 1 98.94 13 GLU B C 1
ATOM 1670 O O . GLU B 1 13 ? 6.578 -14.289 -13.32 1 98.94 13 GLU B O 1
ATOM 1675 N N . LEU B 1 14 ? 6.441 -12.828 -11.656 1 98.94 14 LEU B N 1
ATOM 1676 C CA . LEU B 1 14 ? 5.062 -13.148 -11.297 1 98.94 14 LEU B CA 1
ATOM 1677 C C . LEU B 1 14 ? 4.176 -11.914 -11.406 1 98.94 14 LEU B C 1
ATOM 1679 O O . LEU B 1 14 ? 4.555 -10.828 -10.961 1 98.94 14 LEU B O 1
ATOM 1683 N N . ILE B 1 15 ? 3.029 -12.047 -12.062 1 98.94 15 ILE B N 1
ATOM 1684 C CA . ILE B 1 15 ? 1.985 -11.023 -12.07 1 98.94 15 ILE B CA 1
ATOM 1685 C C . ILE B 1 15 ? 0.725 -11.578 -11.406 1 98.94 15 ILE B C 1
ATOM 1687 O O . ILE B 1 15 ? 0.447 -12.773 -11.484 1 98.94 15 ILE B O 1
ATOM 1691 N N . LEU B 1 16 ? 0.03 -10.742 -10.742 1 98.88 16 LEU B N 1
ATOM 1692 C CA . LEU B 1 16 ? -1.209 -11.109 -10.07 1 98.88 16 LEU B CA 1
ATOM 1693 C C . LEU B 1 16 ? -2.266 -10.023 -10.25 1 98.88 16 LEU B C 1
ATOM 1695 O O . LEU B 1 16 ? -1.953 -8.828 -10.203 1 98.88 16 LEU B O 1
ATOM 1699 N N . ASN B 1 17 ? -3.467 -10.406 -10.492 1 98.94 17 ASN B N 1
ATOM 1700 C CA . ASN B 1 17 ? -4.641 -9.547 -10.633 1 98.94 17 ASN B CA 1
ATOM 1701 C C . ASN B 1 17 ? -5.797 -10.039 -9.766 1 98.94 17 ASN B C 1
ATOM 1703 O O . ASN B 1 17 ? -6.148 -11.219 -9.805 1 98.94 17 ASN B O 1
ATOM 1707 N N . CYS B 1 18 ? -6.348 -9.141 -8.984 1 98.81 18 CYS B N 1
ATOM 1708 C CA . CYS B 1 18 ? -7.43 -9.539 -8.086 1 98.81 18 CYS B CA 1
ATOM 1709 C C . CYS B 1 18 ? -8.562 -8.516 -8.109 1 98.81 18 CYS B C 1
ATOM 1711 O O . CYS B 1 18 ? -8.492 -7.52 -8.836 1 98.81 18 CYS B O 1
ATOM 1713 N N . ASN B 1 19 ? -9.602 -8.742 -7.285 1 98.75 19 ASN B N 1
ATOM 1714 C CA . ASN B 1 19 ? -10.828 -7.945 -7.328 1 98.75 19 ASN B CA 1
ATOM 1715 C C . ASN B 1 19 ? -10.727 -6.707 -6.445 1 98.75 19 ASN B C 1
ATOM 1717 O O . ASN B 1 19 ? -11.719 -6.02 -6.215 1 98.75 19 ASN B O 1
ATOM 1721 N N . CYS B 1 20 ? -9.602 -6.367 -5.988 1 98.75 20 CYS B N 1
ATOM 1722 C CA . CYS B 1 20 ? -9.461 -5.211 -5.109 1 98.75 20 CYS B CA 1
ATOM 1723 C C . CYS B 1 20 ? -9.352 -3.922 -5.918 1 98.75 20 CYS B C 1
ATOM 1725 O O . CYS B 1 20 ? -8.938 -3.943 -7.078 1 98.75 20 CYS B O 1
ATOM 1727 N N . THR B 1 21 ? -9.727 -2.863 -5.25 1 98.5 21 THR B N 1
ATOM 1728 C CA . THR B 1 21 ? -9.359 -1.531 -5.719 1 98.5 21 THR B CA 1
ATOM 1729 C C . THR B 1 21 ? -7.848 -1.345 -5.695 1 98.5 21 THR B C 1
ATOM 1731 O O . THR B 1 21 ? -7.176 -1.798 -4.766 1 98.5 21 THR B O 1
ATOM 1734 N N . VAL B 1 22 ? -7.359 -0.745 -6.711 1 98.5 22 VAL B N 1
ATOM 1735 C CA . VAL B 1 22 ? -5.93 -0.456 -6.723 1 98.5 22 VAL B CA 1
ATOM 1736 C C . VAL B 1 22 ? -5.57 0.427 -5.527 1 98.5 22 VAL B C 1
ATOM 1738 O O . VAL B 1 22 ? -6.059 1.555 -5.414 1 98.5 22 VAL B O 1
ATOM 1741 N N . PHE B 1 23 ? -5.055 -0.17 -4.676 1 98 23 PHE B N 1
ATOM 1742 C CA . PHE B 1 23 ? -4.125 -1.291 -4.684 1 98 23 PHE B CA 1
ATOM 1743 C C . PHE B 1 23 ? -4.473 -2.297 -3.594 1 98 23 PHE B C 1
ATOM 1745 O O . PHE B 1 23 ? -4.922 -1.913 -2.51 1 98 23 PHE B O 1
ATOM 1752 N N . CYS B 1 24 ? -4.27 -3.469 -3.865 1 98.31 24 CYS B N 1
ATOM 1753 C CA . CYS B 1 24 ? -4.57 -4.555 -2.941 1 98.31 24 CYS B CA 1
ATOM 1754 C C . CYS B 1 24 ? -3.83 -4.367 -1.621 1 98.31 24 CYS B C 1
ATOM 1756 O O . CYS B 1 24 ? -2.598 -4.328 -1.595 1 98.31 24 CYS B O 1
ATOM 1758 N N . PRO B 1 25 ? -4.52 -4.395 -0.486 1 97.81 25 PRO B N 1
ATOM 1759 C CA . PRO B 1 25 ? -3.85 -4.117 0.788 1 97.81 25 PRO B CA 1
ATOM 1760 C C . PRO B 1 25 ? -3.145 -5.344 1.361 1 97.81 25 PRO B C 1
ATOM 1762 O O . PRO B 1 25 ? -2.451 -5.242 2.377 1 97.81 25 PRO B O 1
ATOM 1765 N N . CYS B 1 26 ? -3.234 -6.508 0.773 1 97.94 26 CYS B N 1
ATOM 1766 C CA . CYS B 1 26 ? -2.666 -7.742 1.303 1 97.94 26 CYS B CA 1
ATOM 1767 C C . CYS B 1 26 ? -1.144 -7.711 1.243 1 97.94 26 CYS B C 1
ATOM 1769 O O . CYS B 1 26 ? -0.473 -8.352 2.055 1 97.94 26 CYS B O 1
ATOM 1771 N N . VAL B 1 27 ? -0.67 -6.922 0.315 1 97.88 27 VAL B N 1
ATOM 1772 C CA . VAL B 1 27 ? 0.763 -6.941 0.039 1 97.88 27 VAL B CA 1
ATOM 1773 C C . VAL B 1 27 ? 1.528 -6.418 1.253 1 97.88 27 VAL B C 1
ATOM 1775 O O . VAL B 1 27 ? 2.387 -7.117 1.799 1 97.88 27 VAL B O 1
ATOM 1778 N N . ILE B 1 28 ? 1.11 -5.273 1.71 1 98.25 28 ILE B N 1
ATOM 1779 C CA . ILE B 1 28 ? 1.864 -4.641 2.787 1 98.25 28 ILE B CA 1
ATOM 1780 C C . ILE B 1 28 ? 1.491 -5.281 4.121 1 98.25 28 ILE B C 1
ATOM 1782 O O . ILE B 1 28 ? 2.357 -5.527 4.965 1 98.25 28 ILE B O 1
ATOM 1786 N N . SER B 1 29 ? 0.261 -5.668 4.289 1 97.88 29 SER B N 1
ATOM 1787 C CA . SER B 1 29 ? -0.224 -6.172 5.57 1 97.88 29 SER B CA 1
ATOM 1788 C C . SER B 1 29 ? 0.114 -7.648 5.746 1 97.88 29 SER B C 1
ATOM 1790 O O . SER B 1 29 ? -0.073 -8.211 6.828 1 97.88 29 SER B O 1
ATOM 1792 N N . LEU B 1 30 ? 0.495 -8.273 4.645 1 96.88 30 LEU B N 1
ATOM 1793 C CA . LEU B 1 30 ? 0.746 -9.703 4.617 1 96.88 30 LEU B CA 1
ATOM 1794 C C . LEU B 1 30 ? -0.518 -10.484 4.969 1 96.88 30 LEU B C 1
ATOM 1796 O O . LEU B 1 30 ? -0.451 -11.508 5.656 1 96.88 30 LEU B O 1
ATOM 1800 N N . GLY B 1 31 ? -1.652 -9.82 4.629 1 96.94 31 GLY B N 1
ATOM 1801 C CA . GLY B 1 31 ? -2.916 -10.523 4.777 1 96.94 31 GLY B CA 1
ATOM 1802 C C . GLY B 1 31 ? -3.68 -10.125 6.023 1 96.94 31 GLY B C 1
ATOM 1803 O O . GLY B 1 31 ? -4.77 -10.641 6.285 1 96.94 31 GLY B O 1
ATOM 1804 N N . ASP B 1 32 ? -3.172 -9.227 6.82 1 97.06 32 ASP B N 1
ATOM 1805 C CA . ASP B 1 32 ? -3.879 -8.781 8.016 1 97.06 32 ASP B CA 1
ATOM 1806 C C . ASP B 1 32 ? -4.961 -7.758 7.664 1 97.06 32 ASP B C 1
ATOM 1808 O O . ASP B 1 32 ? -5.945 -7.617 8.391 1 97.06 32 ASP B O 1
ATOM 1812 N N . HIS B 1 33 ? -4.789 -6.965 6.648 1 97.62 33 HIS B N 1
ATOM 1813 C CA . HIS B 1 33 ? -5.828 -6.09 6.121 1 97.62 33 HIS B CA 1
ATOM 1814 C C . HIS B 1 33 ? -6.824 -6.867 5.27 1 97.62 33 HIS B C 1
ATOM 1816 O O . HIS B 1 33 ? -6.43 -7.672 4.422 1 97.62 33 HIS B O 1
ATOM 1822 N N . PRO B 1 34 ? -8.078 -6.684 5.449 1 97.06 34 PRO B N 1
ATOM 1823 C CA . PRO B 1 34 ? -9.016 -7.355 4.547 1 97.06 34 PRO B CA 1
ATOM 1824 C C . PRO B 1 34 ? -8.914 -6.852 3.109 1 97.06 34 PRO B C 1
ATOM 1826 O O . PRO B 1 34 ? -8.602 -5.68 2.883 1 97.06 34 PRO B O 1
ATOM 1829 N N . PRO B 1 35 ? -9.203 -7.801 2.143 1 97.94 35 PRO B N 1
ATOM 1830 C CA . PRO B 1 35 ? -9.367 -7.301 0.777 1 97.94 35 PRO B CA 1
ATOM 1831 C C . PRO B 1 35 ? -10.469 -6.246 0.665 1 97.94 35 PRO B C 1
ATOM 1833 O O . PRO B 1 35 ? -11.32 -6.145 1.547 1 97.94 35 PRO B O 1
ATOM 1836 N N . THR B 1 36 ? -10.406 -5.465 -0.391 1 97.62 36 THR B N 1
ATOM 1837 C CA . THR B 1 36 ? -11.336 -4.355 -0.575 1 97.62 36 THR B CA 1
ATOM 1838 C C . THR B 1 36 ? -12.781 -4.828 -0.397 1 97.62 36 THR B C 1
ATOM 1840 O O . THR B 1 36 ? -13.586 -4.156 0.249 1 97.62 36 THR B O 1
ATOM 1843 N N . GLU B 1 37 ? -13.07 -6.023 -0.903 1 97.31 37 GLU B N 1
ATOM 1844 C CA . GLU B 1 37 ? -14.445 -6.504 -0.908 1 97.31 37 GLU B CA 1
ATOM 1845 C C . GLU B 1 37 ? -14.68 -7.52 0.207 1 97.31 37 GLU B C 1
ATOM 1847 O O . GLU B 1 37 ? -15.734 -8.164 0.258 1 97.31 37 GLU B O 1
ATOM 1852 N N . GLY B 1 38 ? -13.633 -7.707 0.992 1 97.31 38 GLY B N 1
ATOM 1853 C CA . GLY B 1 38 ? -13.75 -8.641 2.098 1 97.31 38 GLY B CA 1
ATOM 1854 C C . GLY B 1 38 ? -13.273 -10.039 1.75 1 97.31 38 GLY B C 1
ATOM 1855 O O . GLY B 1 38 ? -13.117 -10.883 2.633 1 97.31 38 GLY B O 1
ATOM 1856 N N . TYR B 1 39 ? -13.141 -10.328 0.473 1 98.06 39 TYR B N 1
ATOM 1857 C CA . TYR B 1 39 ? -12.633 -11.578 -0.085 1 98.06 39 TYR B CA 1
ATOM 1858 C C . TYR B 1 39 ? -11.758 -11.312 -1.307 1 98.06 39 TYR B C 1
ATOM 1860 O O . TYR B 1 39 ? -11.766 -10.203 -1.853 1 98.06 39 TYR B O 1
ATOM 1868 N N . CYS B 1 40 ? -10.977 -12.312 -1.683 1 98.25 40 CYS B N 1
ATOM 1869 C CA . CYS B 1 40 ? -10.102 -12.156 -2.834 1 98.25 40 CYS B CA 1
ATOM 1870 C C . CYS B 1 40 ? -10.398 -13.203 -3.898 1 98.25 40 CYS B C 1
ATOM 1872 O O . CYS B 1 40 ? -10.523 -14.391 -3.592 1 98.25 40 CYS B O 1
ATOM 1874 N N . MET B 1 41 ? -10.648 -12.75 -5.016 1 98.56 41 MET B N 1
ATOM 1875 C CA . MET B 1 41 ? -10.609 -13.508 -6.262 1 98.56 41 MET B CA 1
ATOM 1876 C C . MET B 1 41 ? -9.484 -13.016 -7.164 1 98.56 41 MET B C 1
ATOM 1878 O O . MET B 1 41 ? -9.344 -11.812 -7.391 1 98.56 41 MET B O 1
ATOM 1882 N N . GLY B 1 42 ? -8.664 -13.992 -7.613 1 98.5 42 GLY B N 1
ATOM 1883 C CA . GLY B 1 42 ? -7.559 -13.508 -8.438 1 98.5 42 GLY B CA 1
ATOM 1884 C C . GLY B 1 42 ? -6.91 -14.602 -9.258 1 98.5 42 GLY B C 1
ATOM 1885 O O . GLY B 1 42 ? -7.223 -15.781 -9.094 1 98.5 42 GLY B O 1
ATOM 1886 N N . TRP B 1 43 ? -6.121 -14.172 -10.18 1 98.81 43 TRP B N 1
ATOM 1887 C CA . TRP B 1 43 ? -5.246 -15.055 -10.945 1 98.81 43 TRP B CA 1
ATOM 1888 C C . TRP B 1 43 ? -3.803 -14.57 -10.898 1 98.81 43 TRP B C 1
ATOM 1890 O O . TRP B 1 43 ? -3.547 -13.391 -10.648 1 98.81 43 TRP B O 1
ATOM 1900 N N . ALA B 1 44 ? -2.885 -15.523 -11.109 1 98.88 44 ALA B N 1
ATOM 1901 C CA . ALA B 1 44 ? -1.463 -15.195 -11.195 1 98.88 44 ALA B CA 1
ATOM 1902 C C . ALA B 1 44 ? -0.821 -15.883 -12.398 1 98.88 44 ALA B C 1
ATOM 1904 O O . ALA B 1 44 ? -1.272 -16.953 -12.828 1 98.88 44 ALA B O 1
ATOM 1905 N N . GLY B 1 45 ? 0.08 -15.234 -12.953 1 98.94 45 GLY B N 1
ATOM 1906 C CA . GLY B 1 45 ? 0.955 -15.789 -13.977 1 98.94 45 GLY B CA 1
ATOM 1907 C C . GLY B 1 45 ? 2.42 -15.758 -13.586 1 98.94 45 GLY B C 1
ATOM 1908 O O . GLY B 1 45 ? 2.908 -14.758 -13.055 1 98.94 45 GLY B O 1
ATOM 1909 N N . ILE B 1 46 ? 3.061 -16.891 -13.812 1 98.94 46 ILE B N 1
ATOM 1910 C CA . ILE B 1 46 ? 4.488 -17 -13.531 1 98.94 46 ILE B CA 1
ATOM 1911 C C . ILE B 1 46 ? 5.246 -17.328 -14.812 1 98.94 46 ILE B C 1
ATOM 1913 O O . ILE B 1 46 ? 4.941 -18.312 -15.484 1 98.94 46 ILE B O 1
ATOM 1917 N N . ARG B 1 47 ? 6.113 -16.469 -15.172 1 98.94 47 ARG B N 1
ATOM 1918 C CA . ARG B 1 47 ? 7.082 -16.766 -16.219 1 98.94 47 ARG B CA 1
ATOM 1919 C C . ARG B 1 47 ? 8.406 -17.234 -15.633 1 98.94 47 ARG B C 1
ATOM 1921 O O . ARG B 1 47 ? 9.055 -16.516 -14.883 1 98.94 47 ARG B O 1
ATOM 1928 N N . ILE B 1 48 ? 8.812 -18.469 -15.992 1 98.94 48 ILE B N 1
ATOM 1929 C CA . ILE B 1 48 ? 10.086 -19 -15.531 1 98.94 48 ILE B CA 1
ATOM 1930 C C . ILE B 1 48 ? 11.18 -18.688 -16.547 1 98.94 48 ILE B C 1
ATOM 1932 O O . ILE B 1 48 ? 11.25 -19.312 -17.609 1 98.94 48 ILE B O 1
ATOM 1936 N N . ASP B 1 49 ? 11.977 -17.75 -16.188 1 98.94 49 ASP B N 1
ATOM 1937 C CA . ASP B 1 49 ? 13.094 -17.422 -17.062 1 98.94 49 ASP B CA 1
ATOM 1938 C C . ASP B 1 49 ? 14.219 -18.453 -16.938 1 98.94 49 ASP B C 1
ATOM 1940 O O . ASP B 1 49 ? 14.797 -18.875 -17.938 1 98.94 49 ASP B O 1
ATOM 1944 N N . GLU B 1 50 ? 14.531 -18.812 -15.703 1 98.88 50 GLU B N 1
ATOM 1945 C CA . GLU B 1 50 ? 15.5 -19.844 -15.352 1 98.88 50 GLU B CA 1
ATOM 1946 C C . GLU B 1 50 ? 15.016 -20.688 -14.18 1 98.88 50 GLU B C 1
ATOM 1948 O O . GLU B 1 50 ? 14.469 -20.172 -13.219 1 98.88 50 GLU B O 1
ATOM 1953 N N . GLY B 1 51 ? 15.188 -22.109 -14.359 1 98.81 51 GLY B N 1
ATOM 1954 C CA . GLY B 1 51 ? 14.805 -22.922 -13.219 1 98.81 51 GLY B CA 1
ATOM 1955 C C . GLY B 1 51 ? 15.055 -24.406 -13.438 1 98.81 51 GLY B C 1
ATOM 1956 O O . GLY B 1 51 ? 15.398 -24.828 -14.539 1 98.81 51 GLY B O 1
ATOM 1957 N N . HIS B 1 52 ? 15 -25.094 -12.367 1 98.81 52 HIS B N 1
ATOM 1958 C CA . HIS B 1 52 ? 15.094 -26.547 -12.391 1 98.81 52 HIS B CA 1
ATOM 1959 C C . HIS B 1 52 ? 14.312 -27.172 -11.242 1 98.81 52 HIS B C 1
ATOM 1961 O O . HIS B 1 52 ? 14.039 -26.516 -10.234 1 98.81 52 HIS B O 1
ATOM 1967 N N . TYR B 1 53 ? 13.945 -28.375 -11.453 1 98.62 53 TYR B N 1
ATOM 1968 C CA . TYR B 1 53 ? 13.414 -29.25 -10.422 1 98.62 53 TYR B CA 1
ATOM 1969 C C . TYR B 1 53 ? 14.102 -30.609 -10.469 1 98.62 53 TYR B C 1
ATOM 1971 O O . TYR B 1 53 ? 13.969 -31.359 -11.445 1 98.62 53 TYR B O 1
ATOM 1979 N N . ASP B 1 54 ? 14.844 -30.922 -9.422 1 97.44 54 ASP B N 1
ATOM 1980 C CA . ASP B 1 54 ? 15.539 -32.188 -9.336 1 97.44 54 ASP B CA 1
ATOM 1981 C C . ASP B 1 54 ? 16.391 -32.438 -10.578 1 97.44 54 ASP B C 1
ATOM 1983 O O . ASP B 1 54 ? 16.312 -33.531 -11.18 1 97.44 54 ASP B O 1
ATOM 1987 N N . GLY B 1 55 ? 16.953 -31.391 -10.977 1 97.44 55 GLY B N 1
ATOM 1988 C CA . GLY B 1 55 ? 17.844 -31.516 -12.109 1 97.44 55 GLY B CA 1
ATOM 1989 C C . GLY B 1 55 ? 17.156 -31.344 -13.445 1 97.44 55 GLY B C 1
ATOM 1990 O O . GLY B 1 55 ? 17.797 -31.094 -14.469 1 97.44 55 GLY B O 1
ATOM 1991 N N . GLU B 1 56 ? 15.844 -31.469 -13.516 1 98.31 56 GLU B N 1
ATOM 1992 C CA . GLU B 1 56 ? 15.078 -31.234 -14.734 1 98.31 56 GLU B CA 1
ATOM 1993 C C . GLU B 1 56 ? 14.953 -29.75 -15.023 1 98.31 56 GLU B C 1
ATOM 1995 O O . GLU B 1 56 ? 14.531 -28.969 -14.164 1 98.31 56 GLU B O 1
ATOM 2000 N N . ASP B 1 57 ? 1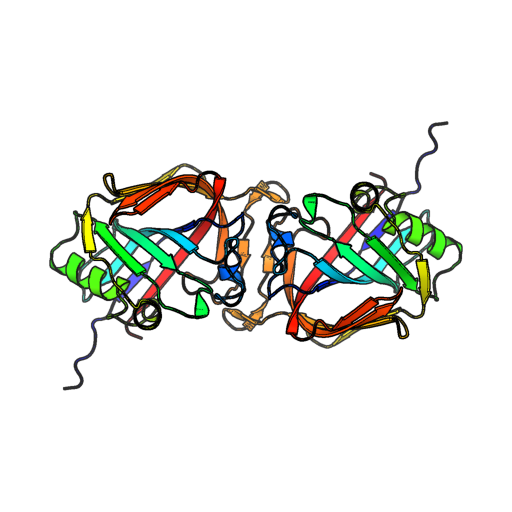5.367 -29.359 -16.266 1 98.62 57 ASP B N 1
ATOM 2001 C CA . ASP B 1 57 ? 15.266 -27.953 -16.656 1 98.62 57 ASP B CA 1
ATOM 2002 C C . ASP B 1 57 ? 13.812 -27.562 -16.891 1 98.62 57 ASP B C 1
ATOM 2004 O O . ASP B 1 57 ? 13.094 -28.203 -17.656 1 98.62 57 ASP B O 1
ATOM 2008 N N . ILE B 1 58 ? 13.375 -26.531 -16.234 1 98.88 58 ILE B N 1
ATOM 2009 C CA . ILE B 1 58 ? 12 -26.062 -16.391 1 98.88 58 ILE B CA 1
ATOM 2010 C C . ILE B 1 58 ? 12 -24.625 -16.922 1 98.88 58 ILE B C 1
ATOM 2012 O O . ILE B 1 58 ? 10.969 -23.953 -16.906 1 98.88 58 ILE B O 1
ATOM 2016 N N . SER B 1 59 ? 13.141 -24.109 -17.406 1 98.88 59 SER B N 1
ATOM 2017 C CA . SER B 1 59 ? 13.242 -22.766 -17.969 1 98.88 59 SER B CA 1
ATOM 2018 C C . SER B 1 59 ? 12.312 -22.594 -19.172 1 98.88 59 SER B C 1
ATOM 2020 O O . SER B 1 59 ? 12.164 -23.5 -19.984 1 98.88 59 SER B O 1
ATOM 2022 N N . GLY B 1 60 ? 11.727 -21.422 -19.203 1 98.81 60 GLY B N 1
ATOM 2023 C CA . GLY B 1 60 ? 10.906 -21.078 -20.359 1 98.81 60 GLY B CA 1
ATOM 2024 C C . GLY B 1 60 ? 9.453 -21.484 -20.203 1 98.81 60 GLY B C 1
ATOM 2025 O O . GLY B 1 60 ? 8.609 -21.094 -21.016 1 98.81 60 GLY B O 1
ATOM 2026 N N . LEU B 1 61 ? 9.148 -22.25 -19.141 1 98.94 61 LEU B N 1
ATOM 2027 C CA . LEU B 1 61 ? 7.773 -22.641 -18.906 1 98.94 61 LEU B CA 1
ATOM 2028 C C . LEU B 1 61 ? 7.008 -21.547 -18.156 1 98.94 61 LEU B C 1
ATOM 2030 O O . LEU B 1 61 ? 7.613 -20.719 -17.469 1 98.94 61 LEU B O 1
ATOM 2034 N N . ASN B 1 62 ? 5.734 -21.5 -18.359 1 98.94 62 ASN B N 1
ATOM 2035 C CA . ASN B 1 62 ? 4.832 -20.578 -17.672 1 98.94 62 ASN B CA 1
ATOM 2036 C C . ASN B 1 62 ? 3.785 -21.312 -16.844 1 98.94 62 ASN B C 1
ATOM 2038 O O . ASN B 1 62 ? 3.426 -22.453 -17.172 1 98.94 62 ASN B O 1
ATOM 2042 N N . ILE B 1 63 ? 3.346 -20.656 -15.789 1 98.94 63 ILE B N 1
ATOM 2043 C CA . ILE B 1 63 ? 2.328 -21.203 -14.906 1 98.94 63 ILE B CA 1
ATOM 2044 C C . ILE B 1 63 ? 1.182 -20.219 -14.75 1 98.94 63 ILE B C 1
ATOM 2046 O O . ILE B 1 63 ? 1.411 -19 -14.625 1 98.94 63 ILE B O 1
ATOM 2050 N N . GLY B 1 64 ? -0.038 -20.688 -14.82 1 98.88 64 GLY B N 1
ATOM 2051 C CA . GLY B 1 64 ? -1.205 -19.953 -14.375 1 98.88 64 GLY B CA 1
ATOM 2052 C C . GLY B 1 64 ? -1.794 -20.469 -13.078 1 98.88 64 GLY B C 1
ATOM 2053 O O . GLY B 1 64 ? -1.853 -21.672 -12.859 1 98.88 64 GLY B O 1
ATOM 2054 N N . LEU B 1 65 ? -2.238 -19.547 -12.25 1 98.75 65 LEU B N 1
ATOM 2055 C CA . LEU B 1 65 ? -2.904 -19.922 -11.008 1 98.75 65 LEU B CA 1
ATOM 2056 C C . LEU B 1 65 ? -4.258 -19.234 -10.891 1 98.75 65 LEU B C 1
ATOM 2058 O O . LEU B 1 65 ? -4.422 -18.094 -11.344 1 98.75 65 LEU B O 1
ATOM 2062 N N . LEU B 1 66 ? -5.207 -19.906 -10.352 1 98.75 66 LEU B N 1
ATOM 2063 C CA . LEU B 1 66 ? -6.457 -19.359 -9.844 1 98.75 66 LEU B CA 1
ATOM 2064 C C . LEU B 1 66 ? -6.48 -19.375 -8.32 1 98.75 66 LEU B C 1
ATOM 2066 O O . LEU B 1 66 ? -6.156 -20.406 -7.699 1 98.75 66 LEU B O 1
ATOM 2070 N N . LEU B 1 67 ? -6.812 -18.25 -7.707 1 98.31 67 LEU B N 1
ATOM 2071 C CA . LEU B 1 67 ? -6.816 -18.109 -6.254 1 98.31 67 LEU B CA 1
ATOM 2072 C C . LEU B 1 67 ? -8.141 -17.531 -5.766 1 98.31 67 LEU B C 1
ATOM 2074 O O . LEU B 1 67 ? -8.641 -16.547 -6.324 1 98.31 67 LEU B O 1
ATOM 2078 N N . GLU B 1 68 ? -8.695 -18.156 -4.82 1 98.56 68 GLU B N 1
ATOM 2079 C CA . GLU B 1 68 ? -9.891 -17.672 -4.125 1 98.56 68 GLU B CA 1
ATOM 2080 C C . GLU B 1 68 ? -9.68 -17.672 -2.613 1 98.56 68 GLU B C 1
ATOM 2082 O O . GLU B 1 68 ? -9.422 -18.719 -2.012 1 98.56 68 GLU B O 1
ATOM 2087 N N . ILE B 1 69 ? -9.766 -16.531 -1.987 1 98.25 69 ILE B N 1
ATOM 2088 C CA . ILE B 1 69 ? -9.516 -16.344 -0.562 1 98.25 69 ILE B CA 1
ATOM 2089 C C . ILE B 1 69 ? -10.758 -15.734 0.094 1 98.25 69 ILE B C 1
ATOM 2091 O O . ILE B 1 69 ? -11.109 -14.586 -0.181 1 98.25 69 ILE B O 1
ATOM 2095 N N . PRO B 1 70 ? -11.445 -16.406 0.933 1 98.19 70 PRO B N 1
ATOM 2096 C CA . PRO B 1 70 ? -12.789 -16.016 1.376 1 98.19 70 PRO B CA 1
ATOM 2097 C C . PRO B 1 70 ? -12.773 -14.859 2.367 1 98.19 70 PRO B C 1
ATOM 2099 O O . PRO B 1 70 ? -13.828 -14.289 2.662 1 98.19 70 PRO B O 1
ATOM 2102 N N . GLY B 1 71 ? -11.648 -14.438 2.902 1 97.31 71 GLY B N 1
ATOM 2103 C CA . GLY B 1 71 ? -11.461 -13.367 3.871 1 97.31 71 GLY B CA 1
ATOM 2104 C C . GLY B 1 71 ? -10.055 -12.797 3.865 1 97.31 71 GLY B C 1
ATOM 2105 O O . GLY B 1 71 ? -9.484 -12.555 2.801 1 97.31 71 GLY B O 1
ATOM 2106 N N . LYS B 1 72 ? -9.539 -12.562 5.055 1 97.38 72 LYS B N 1
ATOM 2107 C CA . LYS B 1 72 ? -8.156 -12.117 5.168 1 97.38 72 LYS B CA 1
ATOM 2108 C C . LYS B 1 72 ? -7.188 -13.188 4.688 1 97.38 72 LYS B C 1
ATOM 2110 O O . LYS B 1 72 ? -7.309 -14.359 5.07 1 97.38 72 LYS B O 1
ATOM 2115 N N . MET B 1 73 ? -6.34 -12.742 3.91 1 96.56 73 MET B N 1
ATOM 2116 C CA . MET B 1 73 ? -5.379 -13.672 3.316 1 96.56 73 MET B CA 1
ATOM 2117 C C . MET B 1 73 ? -4.652 -14.469 4.395 1 96.56 73 MET B C 1
ATOM 2119 O O . MET B 1 73 ? -4.438 -15.672 4.242 1 96.56 73 MET B O 1
ATOM 2123 N N . GLY B 1 74 ? -4.359 -13.82 5.531 1 96.19 74 GLY B N 1
ATOM 2124 C CA . GLY B 1 74 ? -3.57 -14.453 6.574 1 96.19 74 GLY B CA 1
ATOM 2125 C C . GLY B 1 74 ? -4.332 -15.531 7.332 1 96.19 74 GLY B C 1
ATOM 2126 O O . GLY B 1 74 ? -3.734 -16.328 8.055 1 96.19 74 GLY B O 1
ATOM 2127 N N . ARG B 1 75 ? -5.578 -15.672 7.098 1 96.69 75 ARG B N 1
ATOM 2128 C CA . ARG B 1 75 ? -6.402 -16.594 7.863 1 96.69 75 ARG B CA 1
ATOM 2129 C C . ARG B 1 75 ? -6.527 -17.938 7.145 1 96.69 75 ARG B C 1
ATOM 2131 O O . ARG B 1 75 ? -7.086 -18.891 7.691 1 96.69 75 ARG B O 1
ATOM 2138 N N . GLY B 1 76 ? -6.133 -18.031 5.879 1 97.31 76 GLY B N 1
ATOM 2139 C CA . GLY B 1 76 ? -6.148 -19.297 5.156 1 97.31 76 GLY B CA 1
ATOM 2140 C C . GLY B 1 76 ? -7.496 -19.609 4.531 1 97.31 76 GLY B C 1
ATOM 2141 O O . GLY B 1 76 ? -8.188 -18.703 4.051 1 97.31 76 GLY B O 1
ATOM 2142 N N . ASN B 1 77 ? -7.699 -20.906 4.266 1 98.19 77 ASN B N 1
ATOM 2143 C CA . ASN B 1 77 ? -8.906 -21.438 3.641 1 98.19 77 ASN B CA 1
ATOM 2144 C C . ASN B 1 77 ? -8.984 -21.062 2.164 1 98.19 77 ASN B C 1
ATOM 2146 O O . ASN B 1 77 ? -10.07 -20.766 1.655 1 98.19 77 ASN B O 1
ATOM 2150 N N . TRP B 1 78 ? -7.863 -21.016 1.571 1 98.5 78 TRP B N 1
ATOM 2151 C CA . TRP B 1 78 ? -7.789 -20.672 0.154 1 98.5 78 TRP B CA 1
ATOM 2152 C C . TRP B 1 78 ? -8.273 -21.844 -0.71 1 98.5 78 TRP B C 1
ATOM 2154 O O . TRP B 1 78 ? -8.148 -23 -0.329 1 98.5 78 TRP B O 1
ATOM 2164 N N . LYS B 1 79 ? -8.82 -21.531 -1.787 1 98.75 79 LYS B N 1
ATOM 2165 C CA . LYS B 1 79 ? -8.938 -22.438 -2.926 1 98.75 79 LYS B CA 1
ATOM 2166 C C . LYS B 1 79 ? -7.973 -22.047 -4.039 1 98.75 79 LYS B C 1
ATOM 2168 O O . LYS B 1 79 ? -7.789 -20.859 -4.32 1 98.75 79 LYS B O 1
ATOM 2173 N N . ALA B 1 80 ? -7.371 -23.062 -4.664 1 98.69 80 ALA B N 1
ATOM 2174 C CA . ALA B 1 80 ? -6.402 -22.766 -5.715 1 98.69 80 ALA B CA 1
ATOM 2175 C C . ALA B 1 80 ? -6.453 -23.812 -6.82 1 98.69 80 ALA B C 1
ATOM 2177 O O . ALA B 1 80 ? -6.852 -24.953 -6.582 1 98.69 80 ALA B O 1
ATOM 2178 N N . ALA B 1 81 ? -6.105 -23.422 -7.957 1 98.75 81 ALA B N 1
ATOM 2179 C CA . ALA B 1 81 ? -5.871 -24.297 -9.102 1 98.75 81 ALA B CA 1
ATOM 2180 C C . ALA B 1 81 ? -4.621 -23.875 -9.867 1 98.75 81 ALA B C 1
ATOM 2182 O O . ALA B 1 81 ? -4.191 -22.719 -9.781 1 98.75 81 ALA B O 1
ATOM 2183 N N . ALA B 1 82 ? -4.051 -24.859 -10.562 1 98.81 82 ALA B N 1
ATOM 2184 C CA . ALA B 1 82 ? -2.834 -24.578 -11.32 1 98.81 82 ALA B CA 1
ATOM 2185 C C . ALA B 1 82 ? -2.967 -25.031 -12.773 1 98.81 82 ALA B C 1
ATOM 2187 O O . ALA B 1 82 ? -3.562 -26.062 -13.055 1 98.81 82 ALA B O 1
ATOM 2188 N N . TYR B 1 83 ? -2.467 -24.234 -13.641 1 98.94 83 TYR B N 1
ATOM 2189 C CA . TYR B 1 83 ? -2.262 -24.562 -15.047 1 98.94 83 TYR B CA 1
ATOM 2190 C C . TYR B 1 83 ? -0.777 -24.609 -15.383 1 98.94 83 TYR B C 1
ATOM 2192 O O . TYR B 1 83 ? -0.076 -23.609 -15.305 1 98.94 83 TYR B O 1
ATOM 2200 N N . ILE B 1 84 ? -0.37 -25.766 -15.75 1 98.88 84 ILE B N 1
ATOM 2201 C CA . ILE B 1 84 ? 1.038 -25.984 -16.062 1 98.88 84 ILE B CA 1
ATOM 2202 C C . ILE B 1 84 ? 1.231 -25.984 -17.578 1 98.88 84 ILE B C 1
ATOM 2204 O O . ILE B 1 84 ? 0.478 -26.625 -18.312 1 98.88 84 ILE B O 1
ATOM 2208 N N . ASP B 1 85 ? 2.221 -25.234 -18 1 98.88 85 ASP B N 1
ATOM 2209 C CA . ASP B 1 85 ? 2.553 -25.141 -19.406 1 98.88 85 ASP B CA 1
ATOM 2210 C C . ASP B 1 85 ? 2.533 -26.516 -20.078 1 98.88 85 ASP B C 1
ATOM 2212 O O . ASP B 1 85 ? 3.182 -27.453 -19.609 1 98.88 85 ASP B O 1
ATOM 2216 N N . ASP B 1 86 ? 1.82 -26.688 -21.141 1 98.69 86 ASP B N 1
ATOM 2217 C CA . ASP B 1 86 ? 1.688 -28 -21.781 1 98.69 86 ASP B CA 1
ATOM 2218 C C . ASP B 1 86 ? 2.986 -28.406 -22.469 1 98.69 86 ASP B C 1
ATOM 2220 O O . ASP B 1 86 ? 3.143 -29.562 -22.875 1 98.69 86 ASP B O 1
ATOM 2224 N N . ARG B 1 87 ? 3.988 -27.578 -22.547 1 98.75 87 ARG B N 1
ATOM 2225 C CA . ARG B 1 87 ? 5.312 -27.922 -23.062 1 98.75 87 ARG B CA 1
ATOM 2226 C C . ARG B 1 87 ? 6.125 -28.688 -22.031 1 98.75 87 ARG B C 1
ATOM 2228 O O . ARG B 1 87 ? 7.156 -29.281 -22.375 1 98.75 87 ARG B O 1
ATOM 2235 N N . ALA B 1 88 ? 5.652 -28.719 -20.844 1 98.75 88 ALA B N 1
ATOM 2236 C CA . ALA B 1 88 ? 6.383 -29.375 -19.766 1 98.75 88 ALA B CA 1
ATOM 2237 C C . ALA B 1 88 ? 6.473 -30.891 -20.016 1 98.75 88 ALA B C 1
ATOM 2239 O O . ALA B 1 88 ? 5.48 -31.516 -20.375 1 98.75 88 ALA B O 1
ATOM 2240 N N . SER B 1 89 ? 7.621 -31.453 -19.781 1 98.5 89 SER B N 1
ATOM 2241 C CA . SER B 1 89 ? 7.715 -32.906 -19.688 1 98.5 89 SER B CA 1
ATOM 2242 C C . SER B 1 89 ? 6.914 -33.438 -18.5 1 98.5 89 SER B C 1
ATOM 2244 O O . SER B 1 89 ? 6.465 -32.656 -17.656 1 98.5 89 SER B O 1
ATOM 2246 N N . ASP B 1 90 ? 6.777 -34.75 -18.531 1 98.06 90 ASP B N 1
ATOM 2247 C CA . ASP B 1 90 ? 6.062 -35.344 -17.406 1 98.06 90 ASP B CA 1
ATOM 2248 C C . ASP B 1 90 ? 6.781 -35.062 -16.094 1 98.06 90 ASP B C 1
ATOM 2250 O O . ASP B 1 90 ? 6.145 -34.75 -15.078 1 98.06 90 ASP B O 1
ATOM 2254 N N . THR B 1 91 ? 8.094 -35.156 -16.125 1 97.94 91 THR B N 1
ATOM 2255 C CA . THR B 1 91 ? 8.898 -34.875 -14.93 1 97.94 91 THR B CA 1
ATOM 2256 C C . THR B 1 91 ? 8.758 -33.438 -14.5 1 97.94 91 THR B C 1
ATOM 2258 O O . THR B 1 91 ? 8.57 -33.156 -13.312 1 97.94 91 THR B O 1
ATOM 2261 N N . ALA B 1 92 ? 8.836 -32.531 -15.445 1 98.62 92 ALA B N 1
ATOM 2262 C CA . ALA B 1 92 ? 8.672 -31.109 -15.164 1 98.62 92 ALA B CA 1
ATOM 2263 C C . ALA B 1 92 ? 7.281 -30.812 -14.609 1 98.62 92 ALA B C 1
ATOM 2265 O O . ALA B 1 92 ? 7.133 -30.047 -13.656 1 98.62 92 ALA B O 1
ATOM 2266 N N . TYR B 1 93 ? 6.297 -31.438 -15.211 1 98.62 93 TYR B N 1
ATOM 2267 C CA . TYR B 1 93 ? 4.918 -31.266 -14.766 1 98.62 93 TYR B CA 1
ATOM 2268 C C . TYR B 1 93 ? 4.758 -31.672 -13.312 1 98.62 93 TYR B C 1
ATOM 2270 O O . TYR B 1 93 ? 4.23 -30.906 -12.5 1 98.62 93 TYR B O 1
ATOM 2278 N N . GLU B 1 94 ? 5.203 -32.844 -12.984 1 98.06 94 GLU B N 1
ATOM 2279 C CA . GLU B 1 94 ? 5.066 -33.344 -11.617 1 98.06 94 GLU B CA 1
ATOM 2280 C C . GLU B 1 94 ? 5.832 -32.469 -10.625 1 98.06 94 GLU B C 1
ATOM 2282 O O . GLU B 1 94 ? 5.352 -32.219 -9.523 1 98.06 94 GLU B O 1
ATOM 2287 N N . GLY B 1 95 ? 7.031 -32.031 -11.016 1 98.31 95 GLY B N 1
ATOM 2288 C CA . GLY B 1 95 ? 7.82 -31.141 -10.172 1 98.31 95 GLY B CA 1
ATOM 2289 C C . GLY B 1 95 ? 7.137 -29.812 -9.914 1 98.31 95 GLY B C 1
ATOM 2290 O O . GLY B 1 95 ? 7.082 -29.359 -8.766 1 98.31 95 GLY B O 1
ATOM 2291 N N . LEU B 1 96 ? 6.629 -29.234 -10.969 1 98.81 96 LEU B N 1
ATOM 2292 C CA . LEU B 1 96 ? 5.965 -27.938 -10.852 1 98.81 96 LEU B CA 1
ATOM 2293 C C . LEU B 1 96 ? 4.695 -28.062 -10.016 1 98.81 96 LEU B C 1
ATOM 2295 O O . LEU B 1 96 ? 4.355 -27.141 -9.266 1 98.81 96 LEU B O 1
ATOM 2299 N N . LEU B 1 97 ? 4.012 -29.172 -10.141 1 98.44 97 LEU B N 1
ATOM 2300 C CA . LEU B 1 97 ? 2.842 -29.406 -9.305 1 98.44 97 LEU B CA 1
ATOM 2301 C C . LEU B 1 97 ? 3.225 -29.406 -7.828 1 98.44 97 LEU B C 1
ATOM 2303 O O . LEU B 1 97 ? 2.547 -28.797 -7.004 1 98.44 97 LEU B O 1
ATOM 2307 N N . LYS B 1 98 ? 4.305 -30.047 -7.465 1 98.06 98 LYS B N 1
ATOM 2308 C CA . LYS B 1 98 ? 4.766 -30.078 -6.082 1 98.06 98 LYS B CA 1
ATOM 2309 C C . LYS B 1 98 ? 5.164 -28.688 -5.59 1 98.06 98 LYS B C 1
ATOM 2311 O O . LYS B 1 98 ? 4.91 -28.344 -4.438 1 98.06 98 LYS B O 1
ATOM 2316 N N . VAL B 1 99 ? 5.766 -27.891 -6.461 1 98.38 99 VAL B N 1
ATOM 2317 C CA . VAL B 1 99 ? 6.172 -26.531 -6.113 1 98.38 99 VAL B CA 1
ATOM 2318 C C . VAL B 1 99 ? 4.934 -25.688 -5.828 1 98.38 99 VAL B C 1
ATOM 2320 O O . VAL B 1 99 ? 4.852 -25.031 -4.785 1 98.38 99 VAL B O 1
ATOM 2323 N N . PHE B 1 100 ? 3.883 -25.766 -6.605 1 98.25 100 PHE B N 1
ATOM 2324 C CA . PHE B 1 100 ? 2.793 -24.797 -6.543 1 98.25 100 PHE B CA 1
ATOM 2325 C C . PHE B 1 100 ? 1.663 -25.312 -5.66 1 98.25 100 PHE B C 1
ATOM 2327 O O . PHE B 1 100 ? 0.702 -24.594 -5.387 1 98.25 100 PHE B O 1
ATOM 2334 N N . THR B 1 101 ? 1.812 -26.578 -5.156 1 97.19 101 THR B N 1
ATOM 2335 C CA . THR B 1 101 ? 0.949 -27.031 -4.074 1 97.19 101 THR B CA 1
ATOM 2336 C C . THR B 1 101 ? 1.618 -26.812 -2.719 1 97.19 101 THR B C 1
ATOM 2338 O O . THR B 1 101 ? 0.981 -26.969 -1.674 1 97.19 101 THR B O 1
ATOM 2341 N N . GLY B 1 102 ? 2.908 -26.547 -2.781 1 97.38 102 GLY B N 1
ATOM 2342 C CA . GLY B 1 102 ? 3.668 -26.312 -1.563 1 97.38 102 GLY B CA 1
ATOM 2343 C C . GLY B 1 102 ? 4.332 -27.562 -1.031 1 97.38 102 GLY B C 1
ATOM 2344 O O . GLY B 1 102 ? 5.035 -27.516 -0.02 1 97.38 102 GLY B O 1
ATOM 2345 N N . GLN B 1 103 ? 4.18 -28.672 -1.707 1 96.94 103 GLN B N 1
ATOM 2346 C CA . GLN B 1 103 ? 4.727 -29.938 -1.253 1 96.94 103 GLN B CA 1
ATOM 2347 C C . GLN B 1 103 ? 6.254 -29.953 -1.333 1 96.94 103 GLN B C 1
ATOM 2349 O O . GLN B 1 103 ? 6.918 -30.656 -0.574 1 96.94 103 GLN B O 1
ATOM 2354 N N . ALA B 1 104 ? 6.75 -29.125 -2.232 1 97.62 104 ALA B N 1
ATOM 2355 C CA . ALA B 1 104 ? 8.203 -29.062 -2.414 1 97.62 104 ALA B CA 1
ATOM 2356 C C . ALA B 1 104 ? 8.844 -28.172 -1.353 1 97.62 104 ALA B C 1
ATOM 2358 O O . ALA B 1 104 ? 10.07 -28.062 -1.293 1 97.62 104 ALA B O 1
ATOM 2359 N N . ARG B 1 105 ? 8.023 -27.484 -0.505 1 97.12 105 ARG B N 1
ATOM 2360 C CA . ARG B 1 105 ? 8.492 -26.594 0.54 1 97.12 105 ARG B CA 1
ATOM 2361 C C . ARG B 1 105 ? 9.289 -25.422 -0.054 1 97.12 105 ARG B C 1
ATOM 2363 O O . ARG B 1 105 ? 9.062 -25.031 -1.202 1 97.12 105 ARG B O 1
ATOM 2370 N N . GLY B 1 106 ? 10.047 -24.75 0.808 1 97.12 106 GLY B N 1
ATOM 2371 C CA . GLY B 1 106 ? 10.758 -23.578 0.318 1 97.12 106 GLY B CA 1
ATOM 2372 C C . GLY B 1 106 ? 9.883 -22.344 0.196 1 97.12 106 GLY B C 1
ATOM 2373 O O . GLY B 1 106 ? 8.992 -22.125 1.021 1 97.12 106 GLY B O 1
ATOM 2374 N N . THR B 1 107 ? 10.117 -21.562 -0.82 1 97.31 107 THR B N 1
ATOM 2375 C CA . THR B 1 107 ? 9.461 -20.266 -0.972 1 97.31 107 THR B CA 1
ATOM 2376 C C . THR B 1 107 ? 7.953 -20.438 -1.104 1 97.31 107 THR B C 1
ATOM 2378 O O . THR B 1 107 ? 7.184 -19.594 -0.64 1 97.31 107 THR B O 1
ATOM 2381 N N . THR B 1 108 ? 7.48 -21.547 -1.729 1 97.38 108 THR B N 1
ATOM 2382 C CA . THR B 1 108 ? 6.059 -21.719 -1.995 1 97.38 108 THR B CA 1
ATOM 2383 C C . THR B 1 108 ? 5.422 -22.625 -0.942 1 97.38 108 THR B C 1
ATOM 2385 O O . THR B 1 108 ? 4.266 -23.016 -1.077 1 97.38 108 THR B O 1
ATOM 2388 N N . GLY B 1 109 ? 6.168 -22.922 0.07 1 96.44 109 GLY B N 1
ATOM 2389 C CA . GLY B 1 109 ? 5.645 -23.781 1.127 1 96.44 109 GLY B CA 1
ATOM 2390 C C . GLY B 1 109 ? 4.391 -23.219 1.775 1 96.44 109 GLY B C 1
ATOM 2391 O O . GLY B 1 109 ? 3.578 -23.969 2.318 1 96.44 109 GLY B O 1
ATOM 2392 N N . LEU B 1 110 ? 4.25 -21.938 1.714 1 94.31 110 LEU B N 1
ATOM 2393 C CA . LEU B 1 110 ? 3.107 -21.234 2.277 1 94.31 110 LEU B CA 1
ATOM 2394 C C . LEU B 1 110 ? 1.802 -21.75 1.681 1 94.31 110 LEU B C 1
ATOM 2396 O O . LEU B 1 110 ? 0.766 -21.734 2.35 1 94.31 110 LEU B O 1
ATOM 2400 N N . PHE B 1 111 ? 1.803 -22.203 0.456 1 96.44 111 PHE B N 1
ATOM 2401 C CA . PHE B 1 111 ? 0.598 -22.719 -0.186 1 96.44 111 PHE B CA 1
ATOM 2402 C C . PHE B 1 111 ? 0.055 -23.922 0.565 1 96.44 111 PHE B C 1
ATOM 2404 O O . PHE B 1 111 ? -1.158 -24.062 0.725 1 96.44 111 PHE B O 1
ATOM 2411 N N . LYS B 1 112 ? 0.934 -24.734 1.036 1 96.06 112 LYS B N 1
ATOM 2412 C CA . LYS B 1 112 ? 0.508 -25.922 1.776 1 96.06 112 LYS B CA 1
ATOM 2413 C C . LYS B 1 112 ? -0.228 -25.531 3.057 1 96.06 112 LYS B C 1
ATOM 2415 O O . LYS B 1 112 ? -1.154 -26.234 3.48 1 96.06 112 LYS B O 1
ATOM 2420 N N . VAL B 1 113 ? 0.138 -24.453 3.648 1 96.06 113 VAL B N 1
ATOM 2421 C CA . VAL B 1 113 ? -0.419 -23.984 4.914 1 96.06 113 VAL B CA 1
ATOM 2422 C C . VAL B 1 113 ? -1.744 -23.266 4.668 1 96.06 113 VAL B C 1
ATOM 2424 O O . VAL B 1 113 ? -2.715 -23.469 5.402 1 96.06 113 VAL B O 1
ATOM 2427 N N . LEU B 1 114 ? -1.896 -22.547 3.539 1 97.25 1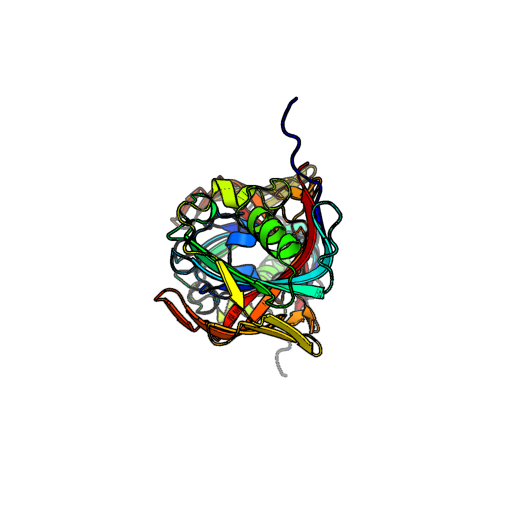14 LEU B N 1
ATOM 2428 C CA . LEU B 1 114 ? -2.986 -21.594 3.391 1 97.25 114 LEU B CA 1
ATOM 2429 C C . LEU B 1 114 ? -4.094 -22.172 2.508 1 97.25 114 LEU B C 1
ATOM 2431 O O . LEU B 1 114 ? -5.25 -21.75 2.611 1 97.25 114 LEU B O 1
ATOM 2435 N N . VAL B 1 115 ? -3.754 -23.109 1.67 1 98.25 115 VAL B N 1
ATOM 2436 C CA . VAL B 1 115 ? -4.734 -23.672 0.749 1 98.25 115 VAL B CA 1
ATOM 2437 C C . VAL B 1 115 ? -5.418 -24.891 1.392 1 98.25 115 VAL B C 1
ATOM 2439 O O . VAL B 1 115 ? -4.766 -25.891 1.674 1 98.25 115 VAL B O 1
ATOM 2442 N N . SER B 1 116 ? -6.621 -24.781 1.598 1 98.38 116 SER B N 1
ATOM 2443 C CA . SER B 1 116 ? -7.371 -25.906 2.174 1 98.38 116 SER B CA 1
ATOM 2444 C C . SER B 1 116 ? -7.949 -26.797 1.085 1 98.38 116 SER B C 1
ATOM 2446 O O . SER B 1 116 ? -8.172 -27.984 1.309 1 98.38 116 SER B O 1
ATOM 2448 N N . GLU B 1 117 ? -8.242 -26.188 -0.052 1 98.38 117 GLU B N 1
ATOM 2449 C CA . GLU B 1 117 ? -8.812 -26.938 -1.171 1 98.38 117 GLU B CA 1
ATOM 2450 C C . GLU B 1 117 ? -8.062 -26.656 -2.467 1 98.38 117 GLU B C 1
ATOM 2452 O O . GLU B 1 117 ? -8.102 -25.531 -2.979 1 98.38 117 GLU B O 1
ATOM 2457 N N . PHE B 1 118 ? -7.453 -27.594 -2.926 1 98.31 118 PHE B N 1
ATOM 2458 C CA . PHE B 1 118 ? -6.855 -27.531 -4.254 1 98.31 118 PHE B CA 1
ATOM 2459 C C . PHE B 1 118 ? -7.828 -28.047 -5.309 1 98.31 118 PHE B C 1
ATOM 2461 O O . PHE B 1 118 ? -8.164 -29.234 -5.332 1 98.31 118 PHE B O 1
ATOM 2468 N N . LEU B 1 119 ? -8.281 -27.203 -6.148 1 98.44 119 LEU B N 1
ATOM 2469 C CA . LEU B 1 119 ? -9.352 -27.5 -7.102 1 98.44 119 LEU B CA 1
ATOM 2470 C C . LEU B 1 119 ? -8.875 -28.469 -8.172 1 98.44 119 LEU B C 1
ATOM 2472 O O . LEU B 1 119 ? -9.672 -29.234 -8.719 1 98.44 119 LEU B O 1
ATOM 2476 N N . GLY B 1 120 ? -7.566 -28.344 -8.508 1 97.75 120 GLY B N 1
ATOM 2477 C CA . GLY B 1 120 ? -6.98 -29.219 -9.508 1 97.75 120 GLY B CA 1
ATOM 2478 C C . GLY B 1 120 ? -5.863 -28.578 -10.297 1 97.75 120 GLY B C 1
ATOM 2479 O O . GLY B 1 120 ? -5.566 -27.391 -10.102 1 97.75 120 GLY B O 1
ATOM 2480 N N . ALA B 1 121 ? -5.184 -29.438 -11.07 1 98.12 121 ALA B N 1
ATOM 2481 C CA . ALA B 1 121 ? -4.141 -28.984 -11.984 1 98.12 121 ALA B CA 1
ATOM 2482 C C . ALA B 1 121 ? -4.336 -29.562 -13.375 1 98.12 121 ALA B C 1
ATOM 2484 O O . ALA B 1 121 ? -4.75 -30.719 -13.516 1 98.12 121 ALA B O 1
ATOM 2485 N N . GLU B 1 122 ? -4.07 -28.734 -14.328 1 96.75 122 GLU B N 1
ATOM 2486 C CA . GLU B 1 122 ? -4.156 -29.234 -15.703 1 96.75 122 GLU B CA 1
ATOM 2487 C C . GLU B 1 122 ? -3.041 -28.641 -16.562 1 96.75 122 GLU B C 1
ATOM 2489 O O . GLU B 1 122 ? -2.506 -27.578 -16.266 1 96.75 122 GLU B O 1
ATOM 2494 N N . ARG B 1 123 ? -2.689 -29.469 -17.562 1 98.44 123 ARG B N 1
ATOM 2495 C CA . ARG B 1 123 ? -1.849 -28.906 -18.609 1 98.44 123 ARG B CA 1
ATOM 2496 C C . ARG B 1 123 ? -2.646 -27.969 -19.516 1 98.44 123 ARG B C 1
ATOM 2498 O O . ARG B 1 123 ? -3.807 -28.25 -19.828 1 98.44 123 ARG B O 1
ATOM 2505 N N . ALA B 1 124 ? -2.08 -26.891 -19.844 1 98.75 124 ALA B N 1
ATOM 2506 C CA . ALA B 1 124 ? -2.684 -25.938 -20.781 1 98.75 124 ALA B CA 1
ATOM 2507 C C . ALA B 1 124 ? -1.614 -25.109 -21.484 1 98.75 124 ALA B C 1
ATOM 2509 O O . ALA B 1 124 ? -0.494 -24.984 -20.984 1 98.75 124 ALA B O 1
ATOM 2510 N N . PRO B 1 125 ? -2 -24.688 -22.734 1 98.81 125 PRO B N 1
ATOM 2511 C CA . PRO B 1 125 ? -1.12 -23.625 -23.234 1 98.81 125 PRO B CA 1
ATOM 2512 C C . PRO B 1 125 ? -1.11 -22.391 -22.344 1 98.81 125 PRO B C 1
ATOM 2514 O O . PRO B 1 125 ? -2.172 -21.859 -22.016 1 98.81 125 PRO B O 1
ATOM 2517 N N . VAL B 1 126 ? 0.015 -21.984 -21.859 1 98.94 126 VAL B N 1
ATOM 2518 C CA . VAL B 1 126 ? 0.186 -20.797 -21.031 1 98.94 126 VAL B CA 1
ATOM 2519 C C . VAL B 1 126 ? 1.189 -19.844 -21.688 1 98.94 126 VAL B C 1
ATOM 2521 O O . VAL B 1 126 ? 2.363 -20.188 -21.844 1 98.94 126 VAL B O 1
ATOM 2524 N N . THR B 1 127 ? 0.698 -18.734 -22.062 1 98.88 127 THR B N 1
ATOM 2525 C CA . THR B 1 127 ? 1.583 -17.734 -22.656 1 98.88 127 THR B CA 1
ATOM 2526 C C . THR B 1 127 ? 1.721 -16.531 -21.719 1 98.88 127 THR B C 1
ATOM 2528 O O . THR B 1 127 ? 0.743 -16.094 -21.109 1 98.88 127 THR B O 1
ATOM 2531 N N . TYR B 1 128 ? 2.896 -16.094 -21.562 1 98.94 128 TYR B N 1
ATOM 2532 C CA . TYR B 1 128 ? 3.275 -14.898 -20.812 1 98.94 128 TYR B CA 1
ATOM 2533 C C . TYR B 1 128 ? 4.102 -13.953 -21.672 1 98.94 128 TYR B C 1
ATOM 2535 O O . TYR B 1 128 ? 5.238 -14.266 -22.031 1 98.94 128 TYR B O 1
ATOM 2543 N N . GLU B 1 129 ? 3.547 -12.781 -21.969 1 98.69 129 GLU B N 1
ATOM 2544 C CA . GLU B 1 129 ? 4.195 -11.836 -22.875 1 98.69 129 GLU B CA 1
ATOM 2545 C C . GLU B 1 129 ? 4.387 -10.477 -22.219 1 98.69 129 GLU B C 1
ATOM 2547 O O . GLU B 1 129 ? 3.537 -10.031 -21.438 1 98.69 129 GLU B O 1
ATOM 2552 N N . THR B 1 130 ? 5.5 -9.891 -22.562 1 98.69 130 THR B N 1
ATOM 2553 C CA . THR B 1 130 ? 5.785 -8.523 -22.141 1 98.69 130 THR B CA 1
ATOM 2554 C C . THR B 1 130 ? 5.957 -7.609 -23.344 1 98.69 130 THR B C 1
ATOM 2556 O O . THR B 1 130 ? 6.797 -7.867 -24.219 1 98.69 130 THR B O 1
ATOM 2559 N N . GLU B 1 131 ? 5.145 -6.625 -23.484 1 98.44 131 GLU B N 1
ATOM 2560 C CA . GLU B 1 131 ? 5.258 -5.566 -24.484 1 98.44 131 GLU B CA 1
ATOM 2561 C C . GLU B 1 131 ? 5.395 -4.199 -23.828 1 98.44 131 GLU B C 1
ATOM 2563 O O . GLU B 1 131 ? 4.414 -3.639 -23.328 1 98.44 131 GLU B O 1
ATOM 2568 N N . GLY B 1 132 ? 6.582 -3.574 -23.922 1 97.94 132 GLY B N 1
ATOM 2569 C CA . GLY B 1 132 ? 6.824 -2.389 -23.125 1 97.94 132 GLY B CA 1
ATOM 2570 C C . GLY B 1 132 ? 6.633 -2.627 -21.625 1 97.94 132 GLY B C 1
ATOM 2571 O O . GLY B 1 132 ? 7.281 -3.5 -21.047 1 97.94 132 GLY B O 1
ATOM 2572 N N . LYS B 1 133 ? 5.691 -1.924 -21.062 1 98.25 133 LYS B N 1
ATOM 2573 C CA . LYS B 1 133 ? 5.434 -2.096 -19.641 1 98.25 133 LYS B CA 1
ATOM 2574 C C . LYS B 1 133 ? 4.254 -3.033 -19.406 1 98.25 133 LYS B C 1
ATOM 2576 O O . LYS B 1 133 ? 3.936 -3.363 -18.266 1 98.25 133 LYS B O 1
ATOM 2581 N N . THR B 1 134 ? 3.66 -3.477 -20.453 1 98.88 134 THR B N 1
ATOM 2582 C CA . THR B 1 134 ? 2.443 -4.273 -20.359 1 98.88 134 THR B CA 1
ATOM 2583 C C . THR B 1 134 ? 2.775 -5.762 -20.281 1 98.88 134 THR B C 1
ATOM 2585 O O . THR B 1 134 ? 3.645 -6.246 -21.016 1 98.88 134 THR B O 1
ATOM 2588 N N . ARG B 1 135 ? 2.162 -6.504 -19.375 1 98.94 135 ARG B N 1
ATOM 2589 C CA . ARG B 1 135 ? 2.219 -7.961 -19.281 1 98.94 135 ARG B CA 1
ATOM 2590 C C . ARG B 1 135 ? 0.883 -8.586 -19.672 1 98.94 135 ARG B C 1
ATOM 2592 O O . ARG B 1 135 ? -0.177 -8.07 -19.312 1 98.94 135 ARG B O 1
ATOM 2599 N N . ARG B 1 136 ? 0.986 -9.664 -20.391 1 98.94 136 ARG B N 1
ATOM 2600 C CA . ARG B 1 136 ? -0.204 -10.414 -20.781 1 98.94 136 ARG B CA 1
ATOM 2601 C C . ARG B 1 136 ? -0.065 -11.891 -20.438 1 98.94 136 ARG B C 1
ATOM 2603 O O . ARG B 1 136 ? 0.983 -12.492 -20.672 1 98.94 136 ARG B O 1
ATOM 2610 N N . LEU B 1 137 ? -1.075 -12.391 -19.844 1 98.94 137 LEU B N 1
ATOM 2611 C CA . LEU B 1 137 ? -1.186 -13.82 -19.594 1 98.94 137 LEU B CA 1
ATOM 2612 C C . LEU B 1 137 ? -2.381 -14.414 -20.328 1 98.94 137 LEU B C 1
ATOM 2614 O O . LEU B 1 137 ? -3.482 -13.859 -20.281 1 98.94 137 LEU B O 1
ATOM 2618 N N . THR B 1 138 ? -2.125 -15.492 -21 1 98.94 138 THR B N 1
ATOM 2619 C CA . THR B 1 138 ? -3.199 -16.281 -21.578 1 98.94 138 THR B CA 1
ATOM 2620 C C . THR B 1 138 ? -3.057 -17.75 -21.203 1 98.94 138 THR B C 1
ATOM 2622 O O . THR B 1 138 ? -2.01 -18.359 -21.422 1 98.94 138 THR B O 1
ATOM 2625 N N . VAL B 1 139 ? -4.055 -18.281 -20.578 1 98.88 139 VAL B N 1
ATOM 2626 C CA . VAL B 1 139 ? -4.133 -19.703 -20.234 1 98.88 139 VAL B CA 1
ATOM 2627 C C . VAL B 1 139 ? -5.285 -20.359 -21 1 98.88 139 VAL B C 1
ATOM 2629 O O . VAL B 1 139 ? -6.395 -20.469 -20.469 1 98.88 139 VAL B O 1
ATOM 2632 N N . GLY B 1 140 ? -4.914 -20.844 -22.203 1 98.31 140 GLY B N 1
ATOM 2633 C CA . GLY B 1 140 ? -6 -21.344 -23.031 1 98.31 140 GLY B CA 1
ATOM 2634 C C . GLY B 1 140 ? -7.211 -20.438 -23.047 1 98.31 140 GLY B C 1
ATOM 2635 O O . GLY B 1 140 ? -7.094 -19.25 -23.375 1 98.31 140 GLY B O 1
ATOM 2636 N N . ARG B 1 141 ? -8.352 -20.953 -22.656 1 97.56 141 ARG B N 1
ATOM 2637 C CA . ARG B 1 141 ? -9.578 -20.172 -22.594 1 97.56 141 ARG B CA 1
ATOM 2638 C C . ARG B 1 141 ? -9.922 -19.797 -21.156 1 97.56 141 ARG B C 1
ATOM 2640 O O . ARG B 1 141 ? -10.883 -19.078 -20.906 1 97.56 141 ARG B O 1
ATOM 2647 N N . ALA B 1 142 ? -9.133 -20.203 -20.234 1 98.69 142 ALA B N 1
ATOM 2648 C CA . ALA B 1 142 ? -9.453 -20.109 -18.812 1 98.69 142 ALA B CA 1
ATOM 2649 C C . ALA B 1 142 ? -9.141 -18.719 -18.266 1 98.69 142 ALA B C 1
ATOM 2651 O O . ALA B 1 142 ? -9.906 -18.172 -17.469 1 98.69 142 ALA B O 1
ATOM 2652 N N . ILE B 1 143 ? -7.992 -18.125 -18.688 1 98.81 143 ILE B N 1
ATOM 2653 C CA . ILE B 1 143 ? -7.559 -16.828 -18.172 1 98.81 143 ILE B CA 1
ATOM 2654 C C . ILE B 1 143 ? -7.027 -15.961 -19.297 1 98.81 143 ILE B C 1
ATOM 2656 O O . ILE B 1 143 ? -6.215 -16.406 -20.109 1 98.81 143 ILE B O 1
ATOM 2660 N N . LYS B 1 144 ? -7.457 -14.812 -19.406 1 98.88 144 LYS B N 1
ATOM 2661 C CA . LYS B 1 144 ? -6.91 -13.742 -20.234 1 98.88 144 LYS B CA 1
ATOM 2662 C C . LYS B 1 144 ? -6.684 -12.469 -19.438 1 98.88 144 LYS B C 1
ATOM 2664 O O . LYS B 1 144 ? -7.641 -11.82 -19.016 1 98.88 144 LYS B O 1
ATOM 2669 N N . GLY B 1 145 ? -5.426 -12.164 -19.281 1 98.88 145 GLY B N 1
ATOM 2670 C CA . GLY B 1 145 ? -5.078 -11.031 -18.453 1 98.88 145 GLY B CA 1
ATOM 2671 C C . GLY B 1 145 ? -4.137 -10.055 -19.125 1 98.88 145 GLY B C 1
ATOM 2672 O O . GLY B 1 145 ? -3.277 -10.461 -19.922 1 98.88 145 GLY B O 1
ATOM 2673 N N . GLU B 1 146 ? -4.328 -8.805 -18.859 1 98.94 146 GLU B N 1
ATOM 2674 C CA . GLU B 1 146 ? -3.445 -7.715 -19.281 1 98.94 146 GLU B CA 1
ATOM 2675 C C . GLU B 1 146 ? -3.287 -6.684 -18.172 1 98.94 146 GLU B C 1
ATOM 2677 O O . GLU B 1 146 ? -4.277 -6.16 -17.656 1 98.94 146 GLU B O 1
ATOM 2682 N N . ILE B 1 147 ? -2.045 -6.445 -17.75 1 98.94 147 ILE B N 1
ATOM 2683 C CA . ILE B 1 147 ? -1.803 -5.496 -16.672 1 98.94 147 ILE B CA 1
ATOM 2684 C C . ILE B 1 147 ? -0.623 -4.594 -17.031 1 98.94 147 ILE B C 1
ATOM 2686 O O . ILE B 1 147 ? 0.225 -4.969 -17.844 1 98.94 147 ILE B O 1
ATOM 2690 N N . ALA B 1 148 ? -0.565 -3.477 -16.438 1 98.94 148 ALA B N 1
ATOM 2691 C CA . ALA B 1 148 ? 0.546 -2.541 -16.594 1 98.94 148 ALA B CA 1
ATOM 2692 C C . ALA B 1 148 ? 0.739 -1.704 -15.336 1 98.94 148 ALA B C 1
ATOM 2694 O O . ALA B 1 148 ? -0.217 -1.451 -14.594 1 98.94 148 ALA B O 1
ATOM 2695 N N . PRO B 1 149 ? 1.968 -1.288 -15.078 1 98.88 149 PRO B N 1
ATOM 2696 C CA . PRO B 1 149 ? 2.219 -0.44 -13.914 1 98.88 149 PRO B CA 1
ATOM 2697 C C . PRO B 1 149 ? 1.356 0.82 -13.898 1 98.88 149 PRO B C 1
ATOM 2699 O O . PRO B 1 149 ? 1.091 1.4 -14.953 1 98.88 149 PRO B O 1
ATOM 2702 N N . VAL B 1 150 ? 0.943 1.19 -12.727 1 98.5 150 VAL B N 1
ATOM 2703 C CA . VAL B 1 150 ? 0.336 2.502 -12.531 1 98.5 150 VAL B CA 1
ATOM 2704 C C . VAL B 1 150 ? 1.416 3.582 -12.562 1 98.5 150 VAL B C 1
ATOM 2706 O O . VAL B 1 150 ? 2.395 3.51 -11.812 1 98.5 150 VAL B O 1
ATOM 2709 N N . PRO B 1 151 ? 1.271 4.551 -13.461 1 97.75 151 PRO B N 1
ATOM 2710 C CA . PRO B 1 151 ? 2.275 5.617 -13.453 1 97.75 151 PRO B CA 1
ATOM 2711 C C . PRO B 1 151 ? 2.248 6.453 -12.18 1 97.75 151 PRO B C 1
ATOM 2713 O O . PRO B 1 151 ? 1.173 6.848 -11.719 1 97.75 151 PRO B O 1
ATOM 2716 N N . GLY B 1 152 ? 3.432 6.637 -11.602 1 97.94 152 GLY B N 1
ATOM 2717 C CA . GLY B 1 152 ? 3.564 7.465 -10.414 1 97.94 152 GLY B CA 1
ATOM 2718 C C . GLY B 1 152 ? 4.219 8.805 -10.695 1 97.94 152 GLY B C 1
ATOM 2719 O O . GLY B 1 152 ? 3.994 9.406 -11.75 1 97.94 152 GLY B O 1
ATOM 2720 N N . ASN B 1 153 ? 4.91 9.305 -9.664 1 97.38 153 ASN B N 1
ATOM 2721 C CA . ASN B 1 153 ? 5.594 10.594 -9.734 1 97.38 153 ASN B CA 1
ATOM 2722 C C . ASN B 1 153 ? 6.531 10.664 -10.938 1 97.38 153 ASN B C 1
ATOM 2724 O O . ASN B 1 153 ? 7.383 9.797 -11.117 1 97.38 153 ASN B O 1
ATOM 2728 N N . LYS B 1 154 ? 6.32 11.711 -11.836 1 96.12 154 LYS B N 1
ATOM 2729 C CA . LYS B 1 154 ? 7.121 11.961 -13.023 1 96.12 154 LYS B CA 1
ATOM 2730 C C . LYS B 1 154 ? 7.125 10.75 -13.953 1 96.12 154 LYS B C 1
ATOM 2732 O O . LYS B 1 154 ? 8.125 10.469 -14.609 1 96.12 154 LYS B O 1
ATOM 2737 N N . GLY B 1 155 ? 6.148 9.875 -13.812 1 96.5 155 GLY B N 1
ATOM 2738 C CA . GLY B 1 155 ? 5.965 8.773 -14.75 1 96.5 155 GLY B CA 1
ATOM 2739 C C . GLY B 1 155 ? 6.664 7.496 -14.312 1 96.5 155 GLY B C 1
ATOM 2740 O O . GLY B 1 155 ? 6.586 6.477 -14.992 1 96.5 155 GLY B O 1
ATOM 2741 N N . GLU B 1 156 ? 7.309 7.559 -13.211 1 98.06 156 GLU B N 1
ATOM 2742 C CA . GLU B 1 156 ? 7.988 6.367 -12.703 1 98.06 156 GLU B CA 1
ATOM 2743 C C . GLU B 1 156 ? 6.996 5.383 -12.094 1 98.06 156 GLU B C 1
ATOM 2745 O O . GLU B 1 156 ? 5.93 5.781 -11.625 1 98.06 156 GLU B O 1
ATOM 2750 N N . ASP B 1 157 ? 7.328 4.137 -12.094 1 98.75 157 ASP B N 1
ATOM 2751 C CA . ASP B 1 157 ? 6.453 3.123 -11.508 1 98.75 157 ASP B CA 1
ATOM 2752 C C . ASP B 1 157 ? 6.367 3.277 -9.992 1 98.75 157 ASP B C 1
ATOM 2754 O O . ASP B 1 157 ? 7.371 3.555 -9.328 1 98.75 157 ASP B O 1
ATOM 2758 N N . ILE B 1 158 ? 5.203 3.135 -9.477 1 98.94 158 ILE B N 1
ATOM 2759 C CA . ILE B 1 158 ? 5.027 3.025 -8.031 1 98.94 158 ILE B CA 1
ATOM 2760 C C . ILE B 1 158 ? 5.457 1.637 -7.562 1 98.94 158 ILE B C 1
ATOM 2762 O O . ILE B 1 158 ? 5.004 0.625 -8.102 1 98.94 158 ILE B O 1
ATOM 2766 N N . VAL B 1 159 ? 6.375 1.553 -6.598 1 98.94 159 VAL B N 1
ATOM 2767 C CA . VAL B 1 159 ? 6.883 0.277 -6.102 1 98.94 159 VAL B CA 1
ATOM 2768 C C . VAL B 1 159 ? 6.828 0.253 -4.578 1 98.94 159 VAL B C 1
ATOM 2770 O O . VAL B 1 159 ? 7.242 1.21 -3.92 1 98.94 159 VAL B O 1
ATOM 2773 N N . VAL B 1 160 ? 6.227 -0.76 -4.016 1 98.88 160 VAL B N 1
ATOM 2774 C CA . VAL B 1 160 ? 6.395 -1.062 -2.598 1 98.88 160 VAL B CA 1
ATOM 2775 C C . VAL B 1 160 ? 7.684 -1.855 -2.389 1 98.88 160 VAL B C 1
ATOM 2777 O O . VAL B 1 160 ? 7.801 -2.992 -2.855 1 98.88 160 VAL B O 1
ATOM 2780 N N . THR B 1 161 ? 8.602 -1.296 -1.646 1 98.81 161 THR B N 1
ATOM 2781 C CA . THR B 1 161 ? 9.922 -1.898 -1.555 1 98.81 161 THR B CA 1
ATOM 2782 C C . THR B 1 161 ? 10.141 -2.512 -0.175 1 98.81 161 THR B C 1
ATOM 2784 O O . THR B 1 161 ? 9.57 -2.051 0.814 1 98.81 161 THR B O 1
ATOM 2787 N N . ASN B 1 162 ? 10.891 -3.578 -0.168 1 98.69 162 ASN B N 1
ATOM 2788 C CA . ASN B 1 162 ? 11.383 -4.23 1.042 1 98.69 162 ASN B CA 1
ATOM 2789 C C . ASN B 1 162 ? 10.25 -4.867 1.838 1 98.69 162 ASN B C 1
ATOM 2791 O O . ASN B 1 162 ? 10.258 -4.848 3.07 1 98.69 162 ASN B O 1
ATOM 2795 N N . THR B 1 163 ? 9.273 -5.344 1.15 1 98.5 163 THR B N 1
ATOM 2796 C CA . THR B 1 163 ? 8.203 -6.047 1.85 1 98.5 163 THR B CA 1
ATOM 2797 C C . THR B 1 163 ? 8.648 -7.445 2.266 1 98.5 163 THR B C 1
ATOM 2799 O O . THR B 1 163 ? 9.688 -7.926 1.817 1 98.5 163 THR B O 1
ATOM 2802 N N . GLU B 1 164 ? 7.852 -8.031 3.123 1 96.88 164 GLU B N 1
ATOM 2803 C CA . GLU B 1 164 ? 8.031 -9.438 3.465 1 96.88 164 GLU B CA 1
ATOM 2804 C C . GLU B 1 164 ? 6.996 -10.312 2.756 1 96.88 164 GLU B C 1
ATOM 2806 O O . GLU B 1 164 ? 6.652 -11.391 3.242 1 96.88 164 GLU B O 1
ATOM 2811 N N . TYR B 1 165 ? 6.516 -9.859 1.666 1 96.62 165 TYR B N 1
ATOM 2812 C CA . TYR B 1 165 ? 5.516 -10.578 0.887 1 96.62 165 TYR B CA 1
ATOM 2813 C C . TYR B 1 165 ? 6.105 -11.852 0.289 1 96.62 165 TYR B C 1
ATOM 2815 O O . TYR B 1 165 ? 7.273 -11.875 -0.11 1 96.62 165 TYR B O 1
ATOM 2823 N N . TRP B 1 166 ? 5.375 -12.82 0.182 1 90.94 166 TRP B N 1
ATOM 2824 C CA . TRP B 1 166 ? 5.844 -14.156 -0.167 1 90.94 166 TRP B CA 1
ATOM 2825 C C . TRP B 1 166 ? 6.414 -14.188 -1.581 1 90.94 166 TRP B C 1
ATOM 2827 O O . TRP B 1 166 ? 7.305 -14.984 -1.884 1 90.94 166 TRP B O 1
ATOM 2837 N N . MET B 1 167 ? 5.887 -13.32 -2.525 1 95.81 167 MET B N 1
ATOM 2838 C CA . MET B 1 167 ? 6.332 -13.328 -3.916 1 95.81 167 MET B CA 1
ATOM 2839 C C . MET B 1 167 ? 7.75 -12.789 -4.039 1 95.81 167 MET B C 1
ATOM 2841 O O . MET B 1 167 ? 8.539 -13.273 -4.844 1 95.81 167 MET B O 1
ATOM 2845 N N . GLY B 1 168 ? 8.039 -11.844 -3.285 1 97.62 168 GLY B N 1
ATOM 2846 C CA . GLY B 1 168 ? 9.281 -11.102 -3.32 1 97.62 168 GLY B CA 1
ATOM 2847 C C . GLY B 1 168 ? 9.203 -9.766 -2.604 1 97.62 168 GLY B C 1
ATOM 2848 O O . GLY B 1 168 ? 8.117 -9.336 -2.211 1 97.62 168 GLY B O 1
ATOM 2849 N N . PRO B 1 169 ? 10.32 -9.164 -2.449 1 98.31 169 PRO B N 1
ATOM 2850 C CA . PRO B 1 169 ? 10.383 -8.008 -1.553 1 98.31 169 PRO B CA 1
ATOM 2851 C C . PRO B 1 169 ? 9.891 -6.723 -2.211 1 98.31 169 PRO B C 1
ATOM 2853 O O . PRO B 1 169 ? 9.5 -5.777 -1.516 1 98.31 169 PRO B O 1
ATOM 2856 N N . ASP B 1 170 ? 9.977 -6.641 -3.543 1 98.81 170 ASP B N 1
ATOM 2857 C CA . ASP B 1 170 ? 9.586 -5.414 -4.234 1 98.81 170 ASP B CA 1
ATOM 2858 C C . ASP B 1 170 ? 8.406 -5.664 -5.172 1 98.81 170 ASP B C 1
ATOM 2860 O O . ASP B 1 170 ? 8.508 -6.465 -6.105 1 98.81 170 ASP B O 1
ATOM 2864 N N . ILE B 1 171 ? 7.328 -4.961 -4.93 1 98.94 171 ILE B N 1
ATOM 2865 C CA . ILE B 1 171 ? 6.098 -5.172 -5.684 1 98.94 171 ILE B CA 1
ATOM 2866 C C . ILE B 1 171 ? 5.746 -3.904 -6.461 1 98.94 171 ILE B C 1
ATOM 2868 O O . ILE B 1 171 ? 5.547 -2.84 -5.871 1 98.94 171 ILE B O 1
ATOM 2872 N N . THR B 1 172 ? 5.691 -4.02 -7.758 1 98.94 172 THR B N 1
ATOM 2873 C CA . THR B 1 172 ? 5.227 -2.92 -8.602 1 98.94 172 THR B CA 1
ATOM 2874 C C . THR B 1 172 ? 3.703 -2.857 -8.617 1 98.94 172 THR B C 1
ATOM 2876 O O . THR B 1 172 ? 3.039 -3.857 -8.891 1 98.94 172 THR B O 1
ATOM 2879 N N . VAL B 1 173 ? 3.197 -1.697 -8.305 1 98.94 173 VAL B N 1
ATOM 2880 C CA . VAL B 1 173 ? 1.759 -1.454 -8.336 1 98.94 173 VAL B CA 1
ATOM 2881 C C . VAL B 1 173 ? 1.271 -1.409 -9.781 1 98.94 173 VAL B C 1
ATOM 2883 O O . VAL B 1 173 ? 1.797 -0.648 -10.602 1 98.94 173 VAL B O 1
ATOM 2886 N N . ALA B 1 174 ? 0.297 -2.193 -10.094 1 98.94 174 ALA B N 1
ATOM 2887 C CA . ALA B 1 174 ? -0.221 -2.273 -11.461 1 98.94 174 ALA B CA 1
ATOM 2888 C C . ALA B 1 174 ? -1.746 -2.309 -11.469 1 98.94 174 ALA B C 1
ATOM 2890 O O . ALA B 1 174 ? -2.375 -2.406 -10.406 1 98.94 174 ALA B O 1
ATOM 2891 N N . LYS B 1 175 ? -2.27 -2.166 -12.617 1 98.94 175 LYS B N 1
ATOM 2892 C CA . LYS B 1 175 ? -3.705 -2.203 -12.883 1 98.94 175 LYS B CA 1
ATOM 2893 C C . LYS B 1 175 ? -4.012 -3.037 -14.125 1 98.94 175 LYS B C 1
ATOM 2895 O O . LYS B 1 175 ? -3.264 -3.004 -15.102 1 98.94 175 LYS B O 1
ATOM 2900 N N . ALA B 1 176 ? -5.113 -3.715 -14.047 1 98.88 176 ALA B N 1
ATOM 2901 C CA . ALA B 1 176 ? -5.496 -4.562 -15.172 1 98.88 176 ALA B CA 1
ATOM 2902 C C . ALA B 1 176 ? -6.332 -3.781 -16.188 1 98.88 176 ALA B C 1
ATOM 2904 O O . ALA B 1 176 ? -7.238 -3.035 -15.812 1 98.88 176 ALA B O 1
ATOM 2905 N N . SER B 1 177 ? -5.957 -3.926 -17.453 1 98.81 177 SER B N 1
ATOM 2906 C CA . SER B 1 177 ? -6.859 -3.486 -18.5 1 98.81 177 SER B CA 1
ATOM 2907 C C . SER B 1 177 ? -7.785 -4.613 -18.953 1 98.81 177 SER B C 1
ATOM 2909 O O . SER B 1 177 ? -8.82 -4.367 -19.578 1 98.81 177 SER B O 1
ATOM 2911 N N . LYS B 1 178 ? -7.348 -5.816 -18.672 1 98.5 178 LYS B N 1
ATOM 2912 C CA . LYS B 1 178 ? -8.125 -7.031 -18.891 1 98.5 178 LYS B CA 1
ATOM 2913 C C . LYS B 1 178 ? -7.84 -8.07 -17.812 1 98.5 178 LYS B C 1
ATOM 2915 O O . LYS B 1 178 ? -6.688 -8.266 -17.422 1 98.5 178 LYS B O 1
ATOM 2920 N N . GLY B 1 179 ? -8.875 -8.742 -17.328 1 98.56 179 GLY B N 1
ATOM 2921 C CA . GLY B 1 179 ? -8.734 -9.789 -16.328 1 98.56 179 GLY B CA 1
ATOM 2922 C C . GLY B 1 179 ? -9.914 -10.75 -16.297 1 98.56 179 GLY B C 1
ATOM 2923 O O . GLY B 1 179 ? -10.734 -10.703 -15.391 1 98.56 179 GLY B O 1
ATOM 2924 N N . LYS B 1 180 ? -9.914 -11.633 -17.25 1 98.69 180 LYS B N 1
ATOM 2925 C CA . LYS B 1 180 ? -11.031 -12.562 -17.391 1 98.69 180 LYS B CA 1
ATOM 2926 C C . LYS B 1 180 ? -10.617 -13.969 -16.953 1 98.69 180 LYS B C 1
ATOM 2928 O O . LYS B 1 180 ? -9.531 -14.438 -17.297 1 98.69 180 LYS B O 1
ATOM 2933 N N . VAL B 1 181 ? -11.555 -14.609 -16.234 1 98.75 181 VAL B N 1
ATOM 2934 C CA . VAL B 1 181 ? -11.367 -15.992 -15.797 1 98.75 181 VAL B CA 1
ATOM 2935 C C . VAL B 1 181 ? -12.648 -16.781 -16.062 1 98.75 181 VAL B C 1
ATOM 2937 O O . VAL B 1 181 ? -13.75 -16.328 -15.742 1 98.75 181 VAL B O 1
ATOM 2940 N N . ARG B 1 182 ? -12.531 -17.859 -16.703 1 98.56 182 ARG B N 1
ATOM 2941 C CA . ARG B 1 182 ? -13.555 -18.891 -16.844 1 98.56 182 ARG B CA 1
ATOM 2942 C C . ARG B 1 182 ? -12.977 -20.281 -16.562 1 98.56 182 ARG B C 1
ATOM 2944 O O . ARG B 1 182 ? -12.445 -20.922 -17.453 1 98.56 182 ARG B O 1
ATOM 2951 N N . ALA B 1 183 ? -13.102 -20.641 -15.344 1 98 183 ALA B N 1
ATOM 2952 C CA . ALA B 1 183 ? -12.445 -21.875 -14.93 1 98 183 ALA B CA 1
ATOM 2953 C C . ALA B 1 183 ? -13.031 -22.391 -13.617 1 98 183 ALA B C 1
ATOM 2955 O O . ALA B 1 183 ? -13.336 -21.609 -12.719 1 98 183 ALA B O 1
ATOM 2956 N N . PHE B 1 184 ? -13.25 -23.734 -13.555 1 97.81 184 PHE B N 1
ATOM 2957 C CA . PHE B 1 184 ? -13.656 -24.391 -12.328 1 97.81 184 PHE B CA 1
ATOM 2958 C C . PHE B 1 184 ? -14.953 -23.797 -11.789 1 97.81 184 PHE B C 1
ATOM 2960 O O . PHE B 1 184 ? -15.086 -23.578 -10.578 1 97.81 184 PHE B O 1
ATOM 2967 N N . GLY B 1 185 ? -15.758 -23.344 -12.648 1 97.75 185 GLY B N 1
ATOM 2968 C CA . GLY B 1 185 ? -17.062 -22.828 -12.273 1 97.75 185 GLY B CA 1
ATOM 2969 C C . GLY B 1 185 ? -17.031 -21.375 -11.891 1 97.75 185 GLY B C 1
ATOM 2970 O O . GLY B 1 185 ? -18.016 -20.844 -11.344 1 97.75 185 GLY B O 1
ATOM 2971 N N . ARG B 1 186 ? -15.883 -20.766 -12.102 1 97.81 186 ARG B N 1
ATOM 2972 C CA . ARG B 1 186 ? -15.75 -19.344 -11.828 1 97.81 186 ARG B CA 1
ATOM 2973 C C . ARG B 1 186 ? -15.789 -18.531 -13.117 1 97.81 186 ARG B C 1
ATOM 2975 O O . ARG B 1 186 ? -15.195 -18.922 -14.125 1 97.81 186 ARG B O 1
ATOM 2982 N N . VAL B 1 187 ? -16.531 -17.469 -13.055 1 98.56 187 VAL B N 1
ATOM 2983 C CA . VAL B 1 187 ? -16.594 -16.469 -14.125 1 98.56 187 VAL B CA 1
ATOM 2984 C C . VAL B 1 187 ? -16.344 -15.078 -13.547 1 98.56 187 VAL B C 1
ATOM 2986 O O . VAL B 1 187 ? -17.234 -14.484 -12.938 1 98.56 187 VAL B O 1
ATOM 2989 N N . TRP B 1 188 ? -15.078 -14.625 -13.695 1 98.62 188 TRP B N 1
ATOM 2990 C CA . TRP B 1 188 ? -14.648 -13.359 -13.102 1 98.62 188 TRP B CA 1
ATOM 2991 C C . TRP B 1 188 ? -14.211 -12.375 -14.18 1 98.62 188 TRP B C 1
ATOM 2993 O O . TRP B 1 188 ? -13.797 -12.781 -15.266 1 98.62 188 TRP B O 1
ATOM 3003 N N . ASP B 1 189 ? -14.367 -11.094 -13.891 1 98.44 189 ASP B N 1
ATOM 3004 C CA . ASP B 1 189 ? -13.883 -9.977 -14.688 1 98.44 189 ASP B CA 1
ATOM 3005 C C . ASP B 1 189 ? -13.281 -8.883 -13.797 1 98.44 189 ASP B C 1
ATOM 3007 O O . ASP B 1 189 ? -14 -8.234 -13.039 1 98.44 189 ASP B O 1
ATOM 3011 N N . PHE B 1 190 ? -11.969 -8.648 -13.922 1 97.88 190 PHE B N 1
ATOM 3012 C CA . PHE B 1 190 ? -11.242 -7.746 -13.039 1 97.88 190 PHE B CA 1
ATOM 3013 C C . PHE B 1 190 ? -10.711 -6.547 -13.812 1 97.88 190 PHE B C 1
ATOM 3015 O O . PHE B 1 190 ? -9.633 -6.031 -13.5 1 97.88 190 PHE B O 1
ATOM 3022 N N . ASP B 1 191 ? -11.359 -6.207 -14.828 1 97 191 ASP B N 1
ATOM 3023 C CA . ASP B 1 191 ? -11.008 -5.004 -15.57 1 97 191 ASP B CA 1
ATOM 3024 C C . ASP B 1 191 ? -10.945 -3.785 -14.656 1 97 191 ASP B C 1
ATOM 3026 O O . ASP B 1 191 ? -11.867 -3.541 -13.875 1 97 191 ASP B O 1
ATOM 3030 N N . GLY B 1 192 ? -9.797 -3.084 -14.734 1 98.25 192 GLY B N 1
ATOM 3031 C CA . GLY B 1 192 ? -9.641 -1.862 -13.961 1 98.25 192 GLY B CA 1
ATOM 3032 C C . GLY B 1 192 ? -9.25 -2.117 -12.516 1 98.25 192 GLY B C 1
ATOM 3033 O O . GLY B 1 192 ? -9.18 -1.184 -11.711 1 98.25 192 GLY B O 1
ATOM 3034 N N . ARG B 1 193 ? -8.945 -3.391 -12.203 1 98.75 193 ARG B N 1
ATOM 3035 C CA . ARG B 1 193 ? -8.719 -3.734 -10.797 1 98.75 193 ARG B CA 1
ATOM 3036 C C . ARG B 1 193 ? -7.238 -3.936 -10.516 1 98.75 193 ARG B C 1
ATOM 3038 O O . ARG B 1 193 ? -6.402 -3.76 -11.406 1 98.75 193 ARG B O 1
ATOM 3045 N N . SER B 1 194 ? -6.934 -4.195 -9.297 1 98.88 194 SER B N 1
ATOM 3046 C CA . SER B 1 194 ? -5.566 -4.199 -8.781 1 98.88 194 SER B CA 1
ATOM 3047 C C . SER B 1 194 ? -4.738 -5.305 -9.422 1 98.88 194 SER B C 1
ATOM 3049 O O . SER B 1 194 ? -5.23 -6.418 -9.625 1 98.88 194 SER B O 1
ATOM 3051 N N . ALA B 1 195 ? -3.523 -4.965 -9.688 1 98.94 195 ALA B N 1
ATOM 3052 C CA . ALA B 1 195 ? -2.545 -5.945 -10.141 1 98.94 195 ALA B CA 1
ATOM 3053 C C . ALA B 1 195 ? -1.166 -5.664 -9.547 1 98.94 195 ALA B C 1
ATOM 3055 O O . ALA B 1 195 ? -0.919 -4.574 -9.031 1 98.94 195 ALA B O 1
ATOM 3056 N N . GLU B 1 196 ? -0.329 -6.668 -9.578 1 98.81 196 GLU B N 1
ATOM 3057 C CA . GLU B 1 196 ? 1.028 -6.633 -9.039 1 98.81 196 GLU B CA 1
ATOM 3058 C C . GLU B 1 196 ? 2.021 -7.266 -10.008 1 98.81 196 GLU B C 1
ATOM 3060 O O . GLU B 1 196 ? 1.699 -8.25 -10.68 1 98.81 196 GLU B O 1
ATOM 3065 N N . ILE B 1 197 ? 3.158 -6.707 -10.086 1 98.94 197 ILE B N 1
ATOM 3066 C CA . ILE B 1 197 ? 4.281 -7.277 -10.82 1 98.94 197 ILE B CA 1
ATOM 3067 C C . ILE B 1 197 ? 5.473 -7.457 -9.883 1 98.94 197 ILE B C 1
ATOM 3069 O O . ILE B 1 197 ? 5.863 -6.523 -9.18 1 98.94 197 ILE B O 1
ATOM 3073 N N . CYS B 1 198 ? 6.07 -8.633 -9.906 1 98.88 198 CYS B N 1
ATOM 3074 C CA . CYS B 1 198 ? 7.168 -8.945 -8.992 1 98.88 198 CYS B CA 1
ATOM 3075 C C . CYS B 1 198 ? 8.211 -9.82 -9.68 1 98.88 198 CYS B C 1
ATOM 3077 O O . CYS B 1 198 ? 7.879 -10.844 -10.266 1 98.88 198 CYS B O 1
ATOM 3079 N N . GLN B 1 199 ? 9.477 -9.352 -9.633 1 98.88 199 GLN B N 1
ATOM 3080 C CA . GLN B 1 199 ? 10.562 -10.258 -9.984 1 98.88 199 GLN B CA 1
ATOM 3081 C C . GLN B 1 199 ? 10.781 -11.305 -8.898 1 98.88 199 GLN B C 1
ATOM 3083 O O . GLN B 1 199 ? 10.891 -10.969 -7.719 1 98.88 199 GLN B O 1
ATOM 3088 N N . ILE B 1 200 ? 10.812 -12.594 -9.344 1 98.75 200 ILE B N 1
ATOM 3089 C CA . ILE B 1 200 ? 10.844 -13.648 -8.328 1 98.75 200 ILE B CA 1
ATOM 3090 C C . ILE B 1 200 ? 12.172 -14.391 -8.398 1 98.75 200 ILE B C 1
ATOM 3092 O O . ILE B 1 200 ? 12.797 -14.461 -9.453 1 98.75 200 ILE B O 1
ATOM 3096 N N . ASP B 1 201 ? 12.625 -14.844 -7.324 1 98.69 201 ASP B N 1
ATOM 3097 C CA . ASP B 1 201 ? 13.797 -15.68 -7.086 1 98.69 201 ASP B CA 1
ATOM 3098 C C . ASP B 1 201 ? 13.531 -16.703 -5.98 1 98.69 201 ASP B C 1
ATOM 3100 O O . ASP B 1 201 ? 13.914 -16.484 -4.828 1 98.69 201 ASP B O 1
ATOM 3104 N N . TRP B 1 202 ? 12.93 -17.859 -6.398 1 98.69 202 TRP B N 1
ATOM 3105 C CA . TRP B 1 202 ? 12.391 -18.844 -5.457 1 98.69 202 TRP B CA 1
ATOM 3106 C C . TRP B 1 202 ? 13.266 -20.094 -5.418 1 98.69 202 TRP B C 1
ATOM 3108 O O . TRP B 1 202 ? 13.953 -20.406 -6.391 1 98.69 202 TRP B O 1
ATOM 3118 N N . HIS B 1 203 ? 13.227 -20.719 -4.289 1 98.56 203 HIS B N 1
ATOM 3119 C CA . HIS B 1 203 ? 13.977 -21.969 -4.16 1 98.56 203 HIS B CA 1
ATOM 3120 C C . HIS B 1 203 ? 13.406 -22.844 -3.053 1 98.56 203 HIS B C 1
ATOM 3122 O O . HIS B 1 203 ? 12.602 -22.375 -2.236 1 98.56 203 HIS B O 1
ATOM 3128 N N . GLY B 1 204 ? 13.758 -24.062 -3.074 1 97.44 204 GLY B N 1
ATOM 3129 C CA . GLY B 1 204 ? 13.398 -25.031 -2.064 1 97.44 204 GLY B CA 1
ATOM 3130 C C . GLY B 1 204 ? 14.281 -26.281 -2.092 1 97.44 204 GLY B C 1
ATOM 3131 O O . GLY B 1 204 ? 15.117 -26.422 -2.982 1 97.44 204 GLY B O 1
ATOM 3132 N N . PRO B 1 205 ? 14.195 -27.141 -1.168 1 97.06 205 PRO B N 1
ATOM 3133 C CA . PRO B 1 205 ? 13.195 -27.156 -0.094 1 97.06 205 PRO B CA 1
ATOM 3134 C C . PRO B 1 205 ? 13.594 -26.281 1.092 1 97.06 205 PRO B C 1
ATOM 3136 O O . PRO B 1 205 ? 12.797 -26.078 2.008 1 97.06 205 PRO B O 1
ATOM 3139 N N . ASN B 1 206 ? 14.883 -25.859 1.067 1 88.12 206 ASN B N 1
ATOM 3140 C CA . ASN B 1 206 ? 15.344 -25.078 2.211 1 88.12 206 ASN B CA 1
ATOM 3141 C C . ASN B 1 206 ? 15.352 -23.594 1.905 1 88.12 206 ASN B C 1
ATOM 3143 O O . ASN B 1 206 ? 15.523 -23.188 0.753 1 88.12 206 ASN B O 1
#

Sequence (412 aa):
MADTLPEWAIKGELILNCNCTVFCPCVISLGDHPPTEGYCMGWAGIRIDEGHYDGEDISGLNIGLLLEIPGKMGRGNWKAAAYIDDRASDTAYEGLLKVFTGQARGTTGLFKVLVSEFLGAERAPVTYETEGKTRRLTVGRAIKGEIAPVPGNKGEDIVVTNTEYWMGPDITVAKASKGKVRAFGRVWDFDGRSAEICQIDWHGPNMADTLPEWAIKGELILNCNCTVFCPCVISLGDHPPTEGYCMGWAGIRIDEGHYDGEDISGLNIGLLLEIPGKMGRGNWKAAAYIDDRASDTAYEGLLKVFTGQARGTTGLFKVLVSEFLGAERAPVTYETEGKTRRLTVGRAIKGEIAPVPGNKGEDIVVTNTEYWMGPDITVAKASKGKVRAFGRVWDFDGRSAEICQIDWHGPN

Secondary structure (DSSP, 8-state):
----PPPEEEEEEEEEEESSSSS-THHHHTT-SPPTTSSEEEEEEEEEEEEEETTEE-TT-EEEEEEEESS-GGG--EEEEEEEETTS-HHHHHHHHHHHHTTT-GGGHHHHHHEEEEEEEEEE-EEEEEETTEEEEEETTTEEEEEEEPB-GGGPBPEEES---TT-S-EEEEEEEEEEEEETTEEEE-TT-EEEEEEEEEEE--/----PPPEEEEEEEEEEESSSSS-THHHHTT-SPPTTSSEEEEEEEEEEEEEETTEE-TT-EEEEEEEESS-GGG--EEEEEEEETTS-HHHHHHHHHHHHTTT-GGGTHHHHHEEEEEEEEEE-EEEEEETTEEEEEETTTEEEEEEEPB-GGGPBPEEES---TT-S-EEEEEEEEEEEEETTEEEE-TT-EEEEEEEEEEE--

InterPro domains:
  IPR009758 Protein of unknown function DUF1326 [PF07040] (17-193)

Foldseek 3Di:
DPPDFWKKKFWFKKKKFWQAAFAFPCQQVVQPDKGRVQWIWMKMKTQGCWMDTNNHTPHGWMKMKTWIGNGGQVVAQIEMEMETALPDDPVRVVRVVCQCCLVSAWLNVVNVVRHPHYLYYDYFHWDWDDDPQKIWIDTDPFWTWIKGFDQDDVRDWDWQAQGPHSFDGIKTKMFTCWIFGDPPNDTDTRHGHTMIMDTGIIIDDD/DPPDFWKKKFWFKKKKFWQAAFAFPCQQVVQPDKGRVQWIWMKMKTQGCWMDTNNHTPHGWMKMKTWIGNGGQVVAQIEMEMETALPDDPVRVVRVVCQCCLVSAWLNVVNVVRHPHYLYYDYFHWDWDDDPQKIWIDTDPFWTWIKGFDQDDVRDWDWQAQGPHSFDGIKTKMFTCWIFGDPPNDTDTRHGHTMIMDTGIIIDDD

Solvent-accessible surface area (backbone atoms only — not comparable to full-atom values): 19582 Å² total; per-residue (Å²): 125,86,86,75,73,57,49,34,36,41,28,35,39,37,37,38,40,27,65,19,46,42,47,56,35,37,56,80,27,59,11,72,22,54,33,74,76,42,35,39,47,34,38,35,37,36,41,25,66,42,36,31,42,64,83,41,76,43,48,71,41,25,38,39,36,42,41,35,26,74,32,33,60,62,76,28,63,20,36,34,33,41,33,39,25,56,85,49,49,73,68,45,44,55,43,50,50,30,36,75,48,10,74,39,31,32,59,39,26,59,40,49,75,27,41,72,39,74,78,48,74,43,73,31,58,42,48,74,47,75,58,92,73,33,40,34,37,35,36,65,82,30,31,43,35,28,35,30,60,41,72,22,42,98,63,35,64,21,31,39,32,29,32,77,33,81,72,36,36,46,38,33,41,19,33,17,76,32,33,37,36,48,52,95,89,40,80,48,75,25,58,71,13,10,23,36,40,29,65,31,79,41,39,21,43,108,127,85,86,74,72,58,49,35,37,41,29,35,39,37,38,38,39,28,65,18,46,43,48,58,34,37,55,81,29,58,10,71,21,55,32,75,76,42,35,40,47,33,40,36,38,36,40,26,66,42,36,32,42,66,81,40,76,43,48,72,40,25,37,39,35,42,42,37,25,74,34,34,58,63,75,28,63,20,34,34,33,41,33,38,26,57,83,48,48,72,67,44,45,55,42,51,49,30,39,75,48,11,76,39,31,34,58,41,25,58,40,48,73,28,41,71,40,75,79,47,74,42,73,32,57,43,47,76,47,73,60,92,73,32,39,35,37,35,37,66,83,31,32,43,35,29,34,30,61,40,71,24,42,98,64,35,62,21,31,40,33,29,30,76,33,79,73,35,36,46,38,32,41,20,33,18,78,32,33,38,36,48,50,98,88,40,79,49,78,26,57,70,12,10,25,38,41,28,66,29,79,40,38,20,42,109

Organism: NCBI:txid2984134

Radius of gyration: 24.19 Å; Cα contacts (8 Å, |Δi|>4): 1193; chains: 2; bounding box: 35×87×50 Å

pLDDT: mean 97.26, std 6.73, range [32.91, 98.94]

Nearest PDB structures (foldseek):
  5okc-assembly1_H  TM=2.942E-01  e=1.255E+00  Saccharomyces cerevisiae S288C
  6s2f-assembly1_D  TM=3.022E-01  e=1.186E+00  Saccharomyces cerevisiae S288C
  5msm-assembly2_E  TM=2.886E-01  e=1.857E+00  Saccharomyces cerevisiae S288C
  5okc-assembly1_H  TM=2.943E-01  e=1.255E+00  Saccharomyces cerevisiae S288C
  6s2f-assembly1_D  TM=3.023E-01  e=1.186E+00  Saccharomyces cerevisiae S288C